Protein 3RK6 (pdb70)

CATH classification: 1.25.40.180

Solvent-accessible surface area: 21422 Å² total; per-residue (Å²): 123,29,38,113,75,0,57,95,18,0,66,41,1,37,79,15,36,26,11,11,93,119,62,7,124,117,3,5,115,52,0,45,64,63,3,101,73,57,102,16,0,80,70,0,6,64,30,0,0,58,10,1,1,42,64,103,96,3,21,36,12,0,0,56,0,0,23,38,0,14,89,84,20,104,38,88,21,194,66,8,36,6,42,86,16,0,25,106,47,0,48,84,51,25,134,81,29,87,120,32,1,105,60,78,103,104,79,14,130,108,10,22,18,4,0,31,0,0,0,7,0,1,38,50,1,83,35,161,12,161,116,43,121,120,62,98,3,108,74,0,38,81,0,0,18,58,0,0,24,4,0,10,77,26,45,110,45,30,0,0,57,2,0,3,57,0,2,110,23,0,0,57,40,0,50,98,26,8,169,130,146,64,106,109,23,18,115,87,0,27,92,85,0,57,65,9,26,136,117,13,156,18,48,197,88,2,42,73,64,0,73,106,8,40,119,127,76,122,32,38,112,79,0,55,96,20,0,65,40,1,41,75,19,39,29,10,11,99,124,62,7,129,106,1,5,122,51,0,49,64,68,4,98,73,51,117,20,0,62,71,0,0,62,30,0,0,64,11,1,2,53,67,99,77,1,26,37,13,0,0,53,0,0,22,39,0,30,75,82,20,110,40,88,19,187,74,12,39,6,53,84,3,0,26,108,44,0,53,79,37,24,133,78,27,89,132,14,1,120,19,88,115,103,53,24,135,101,7,21,33,0,0,34,0,0,0,7,0,3,44,35,1,75,39,120,35,160,119,48,121,85,85,108,2,102,77,0,21,65,0,0,18,64,0,0,22,2,0,10,71,21,46,102,49,40,0,0,57,3,0,4,68,0,1,108,24,0,0,60,38,0,48,98,25,3,171,134,142,55,82,107,16,17,120,87,0,33,90,82,0,58,65,9,26,135,118,13,157,18,48,196,89,2,42,77,62,0,69,98,6,39,118,120,60

InterPro domains:
  IPR003890 MIF4G-like, type 3 [PF02854] (160-376)
  IPR003890 MIF4G-like, type 3 [SM00543] (159-376)
  IPR009818 PAM2 motif [PF07145] (124-139)
  IPR016024 Armadillo-type fold [SSF48371] (153-378)
  IPR051367 mRNA Translation Regulation/Replication-dependent Histone mRNA Translation [PTHR23254] (32-440)

Sequence (434 aa):
TLSEYVQDDFLNHLTEQPGSFETEIEQFAETLNGCVTTDDDALQQELVELIYQQATSIPNFSYMGARLCNYLSHHLTISPQSGNFRRQLLLQRCRTEEYEVKDQAAKGDEVTRKRFHAFVLFLGELYLNLEIKGTNGQVTRADILQVGLRELLNALFSNNPMMDDNLICAVKLLKLTGSVLEDAWKEKGKMDMEEEIIQRIENVVLDANCSRDVKQMLLKLVELRTLSEYVQDFLNHLTEQPGSFETEIEQFAEETLNGCVTTDDALQELVELIYQQATSIPNNFSYMGARLCNYLSHHLTISPQSGNFRQLLLQQRCRRTEEYEEVKDQQAAKKGDEVTRKRFHAFVLFLGELYLNLEIKGTNGQVTRADILQVGLRELLNALFSNNPMDDNLICAVKLLKLTGSVLEDAWKEKGKMDMEEEIIQRIENVVLDANCSRDVKQMLLKLVELR

GO terms:
  GO:0005515 protein binding (F, IPI)
  GO:0044794 host-mediated activation of viral process (P, IDA)
  GO:0003723 RNA binding (F, TAS)
  GO:0005737 cytoplasm (C, TAS)
  GO:0006413 translational initiation (P, TAS)
  GO:0005829 cytosol (C, TAS)
  GO:0005829 cytosol (C, IDA)
  GO:0005886 plasma membrane (C, IDA)
  GO:2000767 positive regulation of cytoplasmic translation (P, IDA)
  GO:1900152 negative regulation of nuclear-transcribed mRNA catabolic process, deadenylation-dependent decay (P, IDA)
  GO:0070934 CRD-mediated mRNA stabilization (P, IDA)
  GO:0008494 translation activator activity (F, IDA)
  GO:0048255 mRNA stabilization (P, TAS)

B-factor: mean 27.5, std 9.91, range [11.45, 91.64]

Organism: Homo sapiens (NCBI:txid9606)

Structure (mmCIF, N/CA/C/O backbone):
data_3RK6
#
_entry.id   3RK6
#
_cell.length_a   58.610
_cell.length_b   76.050
_cell.length_c   62.420
_cell.angle_alpha   90.000
_cell.angle_beta   96.470
_cell.angle_gamma   90.000
#
_symmetry.space_group_name_H-M   'P 1 21 1'
#
loop_
_entity.id
_entity.type
_entity.pdbx_description
1 polymer 'Polyadenylate-binding protein-interacting protein 1'
2 water water
#
loop_
_atom_site.group_PDB
_atom_site.id
_atom_site.type_symbol
_atom_site.label_atom_id
_atom_site.label_alt_id
_atom_site.label_comp_id
_atom_site.label_asym_id
_atom_site.label_entity_id
_atom_site.label_seq_id
_atom_site.pdbx_PDB_ins_code
_atom_site.Cartn_x
_atom_site.Cartn_y
_atom_site.Cartn_z
_atom_site.occupancy
_atom_site.B_iso_or_equiv
_atom_site.auth_seq_id
_atom_site.auth_comp_id
_atom_site.auth_asym_id
_atom_site.auth_atom_id
_atom_site.pdbx_PDB_model_num
ATOM 1 N N . THR A 1 18 ? 21.310 4.872 11.532 1.00 37.06 78 THR A N 1
ATOM 2 C CA . THR A 1 18 ? 20.249 4.850 12.587 1.00 36.89 78 THR A CA 1
ATOM 3 C C . THR A 1 18 ? 20.744 5.662 13.801 1.00 35.65 78 THR A C 1
ATOM 4 O O . THR A 1 18 ? 21.939 5.870 13.962 1.00 34.65 78 THR A O 1
ATOM 8 N N . LEU A 1 19 ? 19.816 6.126 14.634 1.00 34.64 79 LEU A N 1
ATOM 9 C CA . LEU A 1 19 ? 20.152 6.727 15.941 1.00 33.33 79 LEU A CA 1
ATOM 10 C C . LEU A 1 19 ? 21.008 5.779 16.797 1.00 32.79 79 LEU A C 1
ATOM 11 O O . LEU A 1 19 ? 22.047 6.167 17.379 1.00 30.70 79 LEU A O 1
ATOM 16 N N . SER A 1 20 ? 20.585 4.522 16.876 1.00 31.92 80 SER A N 1
ATOM 17 C CA . SER A 1 20 ? 21.284 3.604 17.742 1.00 32.89 80 SER A CA 1
ATOM 18 C C . SER A 1 20 ? 22.718 3.287 17.292 1.00 32.72 80 SER A C 1
ATOM 19 O O . SER A 1 20 ? 23.582 3.060 18.144 1.00 31.80 80 SER A O 1
ATOM 22 N N . GLU A 1 21 ? 22.975 3.270 15.977 1.00 31.99 81 GLU A N 1
ATOM 23 C CA . GLU A 1 21 ? 24.349 3.061 15.505 1.00 31.12 81 GLU A CA 1
ATOM 24 C C . GLU A 1 21 ? 25.231 4.263 15.833 1.00 29.68 81 GLU A C 1
ATOM 25 O O . GLU A 1 21 ? 26.364 4.097 16.268 1.00 28.78 81 GLU A O 1
ATOM 31 N N . TYR A 1 22 ? 24.700 5.456 15.592 1.00 28.18 82 TYR A N 1
ATOM 32 C CA . TYR A 1 22 ? 25.376 6.708 15.915 1.00 27.23 82 TYR A CA 1
ATOM 33 C C . TYR A 1 22 ? 25.715 6.832 17.420 1.00 25.16 82 TYR A C 1
ATOM 34 O O . TYR A 1 22 ? 26.825 7.183 17.784 1.00 23.93 82 TYR A O 1
ATOM 43 N N . VAL A 1 23 ? 24.732 6.555 18.261 1.00 24.58 83 VAL A N 1
ATOM 44 C CA . VAL A 1 23 ? 24.859 6.715 19.700 1.00 23.95 83 VAL A CA 1
ATOM 45 C C . VAL A 1 23 ? 25.834 5.678 20.254 1.00 24.68 83 VAL A C 1
ATOM 46 O O . VAL A 1 23 ? 26.778 6.027 20.989 1.00 24.65 83 VAL A O 1
ATOM 50 N N . GLN A 1 24 ? 25.628 4.416 19.868 1.00 23.96 84 GLN A N 1
ATOM 51 C CA . GLN A 1 24 ? 26.493 3.327 20.300 1.00 24.52 84 GLN A CA 1
ATOM 52 C C . GLN A 1 24 ? 27.959 3.526 19.879 1.00 24.59 84 GLN A C 1
ATOM 53 O O . GLN A 1 24 ? 28.866 3.252 20.679 1.00 24.53 84 GLN A O 1
ATOM 59 N N . ASP A 1 25 ? 28.189 4.021 18.663 1.00 25.04 85 ASP A N 1
ATOM 60 C CA A ASP A 1 25 ? 29.550 4.375 18.214 0.50 25.51 85 ASP A CA 1
ATOM 61 C CA B ASP A 1 25 ? 29.570 4.363 18.242 0.50 25.66 85 ASP A CA 1
ATOM 62 C C . ASP A 1 25 ? 30.143 5.434 19.175 1.00 24.92 85 ASP A C 1
ATOM 63 O O . ASP A 1 25 ? 31.288 5.337 19.613 1.00 24.42 85 ASP A O 1
ATOM 72 N N . PHE A 1 26 ? 29.352 6.454 19.482 1.00 23.47 86 PHE A N 1
ATOM 73 C CA . PHE A 1 26 ? 29.874 7.527 20.334 1.00 22.39 86 PHE A CA 1
ATOM 74 C C . PHE A 1 26 ? 30.199 7.018 21.753 1.00 20.88 86 PHE A C 1
ATOM 75 O O . PHE A 1 26 ? 31.206 7.408 22.322 1.00 19.24 86 PHE A O 1
ATOM 83 N N . LEU A 1 27 ? 29.319 6.191 22.312 1.00 20.93 87 LEU A N 1
ATOM 84 C CA . LEU A 1 27 ? 29.560 5.565 23.621 1.00 21.30 87 LEU A CA 1
ATOM 85 C C . LEU A 1 27 ? 30.809 4.676 23.642 1.00 21.59 87 LEU A C 1
ATOM 86 O O . LEU A 1 27 ? 31.619 4.744 24.584 1.00 21.02 87 LEU A O 1
ATOM 91 N N . ASN A 1 28 ? 30.972 3.830 22.620 1.00 22.46 88 ASN A N 1
ATOM 92 C CA . ASN A 1 28 ? 32.231 3.055 22.471 1.00 23.96 88 ASN A CA 1
ATOM 93 C C . ASN A 1 28 ? 33.426 3.971 22.428 1.00 23.49 88 ASN A C 1
ATOM 94 O O . ASN A 1 28 ? 34.443 3.722 23.088 1.00 23.31 88 ASN A O 1
ATOM 99 N N . HIS A 1 29 ? 33.289 5.062 21.681 1.00 23.59 89 HIS A N 1
ATOM 100 C CA . HIS A 1 29 ? 34.374 6.043 21.549 1.00 24.71 89 HIS A CA 1
ATOM 101 C C . HIS A 1 29 ? 34.788 6.667 22.925 1.00 24.47 89 HIS A C 1
ATOM 102 O O . HIS A 1 29 ? 35.992 6.815 23.235 1.00 24.36 89 HIS A O 1
ATOM 109 N N . LEU A 1 30 ? 33.792 7.003 23.745 1.00 23.68 90 LEU A N 1
ATOM 110 C CA . LEU A 1 30 ? 34.022 7.597 25.058 1.00 23.37 90 LEU A CA 1
ATOM 111 C C . LEU A 1 30 ? 34.624 6.577 25.999 1.00 22.80 90 LEU A C 1
ATOM 112 O O . LEU A 1 30 ? 35.454 6.908 26.844 1.00 22.86 90 LEU A O 1
ATOM 117 N N . THR A 1 31 ? 34.179 5.340 25.867 1.00 22.57 91 THR A N 1
ATOM 118 C CA . THR A 1 31 ? 34.737 4.255 26.634 1.00 24.78 91 THR A CA 1
ATOM 119 C C . THR A 1 31 ? 36.251 4.105 26.337 1.00 25.41 91 THR A C 1
ATOM 120 O O . THR A 1 31 ? 37.095 4.026 27.248 1.00 25.17 91 THR A O 1
ATOM 124 N N . GLU A 1 32 ? 36.595 4.116 25.049 1.00 25.50 92 GLU A N 1
ATOM 125 C CA . GLU A 1 32 ? 37.992 3.891 24.631 1.00 24.96 92 GLU A CA 1
ATOM 126 C C . GLU A 1 32 ? 38.872 5.123 24.832 1.00 24.68 92 GLU A C 1
ATOM 127 O O . GLU A 1 32 ? 40.065 5.001 25.142 1.00 25.55 92 GLU A O 1
ATOM 133 N N . GLN A 1 33 ? 38.285 6.310 24.632 1.00 24.61 93 GLN A N 1
ATOM 134 C CA . GLN A 1 33 ? 38.973 7.574 24.718 1.00 24.61 93 GLN A CA 1
ATOM 135 C C . GLN A 1 33 ? 38.302 8.557 25.695 1.00 25.13 93 GLN A C 1
ATOM 136 O O . GLN A 1 33 ? 37.659 9.501 25.245 1.00 25.79 93 GLN A O 1
ATOM 142 N N . PRO A 1 34 ? 38.444 8.342 27.016 1.00 25.54 94 PRO A N 1
ATOM 143 C CA . PRO A 1 34 ? 37.704 9.151 27.997 1.00 26.27 94 PRO A CA 1
ATOM 144 C C . PRO A 1 34 ? 38.052 10.620 27.878 1.00 27.12 94 PRO A C 1
ATOM 145 O O . PRO A 1 34 ? 37.214 11.511 28.174 1.00 27.74 94 PRO A O 1
ATOM 149 N N . GLY A 1 35 ? 39.265 10.870 27.390 1.00 26.70 95 GLY A N 1
ATOM 150 C CA . GLY A 1 35 ? 39.734 12.197 27.107 1.00 26.14 95 GLY A CA 1
ATOM 151 C C . GLY A 1 35 ? 39.002 12.952 26.044 1.00 26.86 95 GLY A C 1
ATOM 152 O O . GLY A 1 35 ? 39.133 14.159 25.971 1.00 28.42 95 GLY A O 1
ATOM 153 N N . SER A 1 36 ? 38.198 12.285 25.228 1.00 26.40 96 SER A N 1
ATOM 154 C CA . SER A 1 36 ? 37.618 13.001 24.104 1.00 26.95 96 SER A CA 1
ATOM 155 C C . SER A 1 36 ? 36.246 13.633 24.436 1.00 26.14 96 SER A C 1
ATOM 156 O O . SER A 1 36 ? 35.668 14.282 23.581 1.00 25.37 96 SER A O 1
ATOM 159 N N . PHE A 1 37 ? 35.755 13.456 25.666 1.00 24.40 97 PHE A N 1
ATOM 160 C CA . PHE A 1 37 ? 34.473 14.001 26.049 1.00 24.57 97 PHE A CA 1
ATOM 161 C C . PHE A 1 37 ? 34.445 15.511 25.779 1.00 25.42 97 PHE A C 1
ATOM 162 O O . PHE A 1 37 ? 33.575 16.004 25.069 1.00 24.07 97 PHE A O 1
ATOM 170 N N . GLU A 1 38 ? 35.428 16.241 26.307 1.00 26.26 98 GLU A N 1
ATOM 171 C CA . GLU A 1 38 ? 35.393 17.678 26.221 1.00 27.72 98 GLU A CA 1
ATOM 172 C C . GLU A 1 38 ? 35.411 18.149 24.769 1.00 26.77 98 GLU A C 1
ATOM 173 O O . GLU A 1 38 ? 34.740 19.081 24.442 1.00 27.91 98 GLU A O 1
ATOM 179 N N . THR A 1 39 ? 36.126 17.481 23.887 1.00 27.26 99 THR A N 1
ATOM 180 C CA . THR A 1 39 ? 36.256 18.018 22.541 1.00 27.34 99 THR A CA 1
ATOM 181 C C . THR A 1 39 ? 35.231 17.488 21.549 1.00 26.23 99 THR A C 1
ATOM 182 O O . THR A 1 39 ? 35.091 18.047 20.492 1.00 26.18 99 THR A O 1
ATOM 186 N N . GLU A 1 40 ? 34.529 16.415 21.906 1.00 24.52 100 GLU A N 1
ATOM 187 C CA . GLU A 1 40 ? 33.503 15.873 21.014 1.00 23.84 100 GLU A CA 1
ATOM 188 C C . GLU A 1 40 ? 32.035 15.994 21.486 1.00 21.14 100 GLU A C 1
ATOM 189 O O . GLU A 1 40 ? 31.107 15.686 20.696 1.00 19.51 100 GLU A O 1
ATOM 195 N N . ILE A 1 41 ? 31.816 16.397 22.743 1.00 18.71 101 ILE A N 1
ATOM 196 C CA . ILE A 1 41 ? 30.473 16.397 23.322 1.00 18.91 101 ILE A CA 1
ATOM 197 C C . ILE A 1 41 ? 29.561 17.380 22.586 1.00 20.04 101 ILE A C 1
ATOM 198 O O . ILE A 1 41 ? 28.399 17.042 22.302 1.00 18.86 101 ILE A O 1
ATOM 203 N N . GLU A 1 42 ? 30.093 18.561 22.242 1.00 18.77 102 GLU A N 1
ATOM 204 C CA . GLU A 1 42 ? 29.214 19.556 21.599 1.00 21.57 102 GLU A CA 1
ATOM 205 C C . GLU A 1 42 ? 28.679 19.066 20.262 1.00 21.48 102 GLU A C 1
ATOM 206 O O . GLU A 1 42 ? 27.478 19.213 19.989 1.00 22.63 102 GLU A O 1
ATOM 212 N N . GLN A 1 43 ? 29.550 18.462 19.447 1.00 22.37 103 GLN A N 1
ATOM 213 C CA . GLN A 1 43 ? 29.115 17.936 18.146 1.00 24.01 103 GLN A CA 1
ATOM 214 C C . GLN A 1 43 ? 28.063 16.845 18.344 1.00 23.78 103 GLN A C 1
ATOM 215 O O . GLN A 1 43 ? 27.041 16.824 17.627 1.00 24.38 103 GLN A O 1
ATOM 221 N N . PHE A 1 44 ? 28.284 15.969 19.328 1.00 22.49 104 PHE A N 1
ATOM 222 C CA . PHE A 1 44 ? 27.295 14.903 19.659 1.00 21.01 104 PHE A CA 1
ATOM 223 C C . PHE A 1 44 ? 25.911 15.504 19.993 1.00 20.94 104 PHE A C 1
ATOM 224 O O . PHE A 1 44 ? 24.880 15.062 19.425 1.00 21.40 104 PHE A O 1
ATOM 232 N N . ALA A 1 45 ? 25.872 16.492 20.890 1.00 19.97 105 ALA A N 1
ATOM 233 C CA . ALA A 1 45 ? 24.591 17.140 21.297 1.00 20.91 105 ALA A CA 1
ATOM 234 C C . ALA A 1 45 ? 23.924 17.796 20.083 1.00 21.63 105 ALA A C 1
ATOM 235 O O . ALA A 1 45 ? 22.685 17.645 19.861 1.00 22.01 105 ALA A O 1
ATOM 237 N N . GLU A 1 46 ? 24.759 18.464 19.277 1.00 21.48 106 GLU A N 1
ATOM 238 C CA . GLU A 1 46 ? 24.323 19.190 18.088 1.00 22.39 106 GLU A CA 1
ATOM 239 C C . GLU A 1 46 ? 23.687 18.236 17.116 1.00 21.56 106 GLU A C 1
ATOM 240 O O . GLU A 1 46 ? 22.572 18.489 16.673 1.00 20.06 106 GLU A O 1
ATOM 246 N N . THR A 1 47 ? 24.350 17.104 16.836 1.00 21.77 107 THR A N 1
ATOM 247 C CA . THR A 1 47 ? 23.796 16.101 15.904 1.00 22.47 107 THR A CA 1
ATOM 248 C C . THR A 1 47 ? 22.500 15.506 16.453 1.00 23.22 107 THR A C 1
ATOM 249 O O . THR A 1 47 ? 21.518 15.384 15.712 1.00 23.08 107 THR A O 1
ATOM 253 N N . LEU A 1 48 ? 22.485 15.133 17.740 1.00 21.23 108 LEU A N 1
ATOM 254 C CA . LEU A 1 48 ? 21.241 14.651 18.343 1.00 21.74 108 LEU A CA 1
ATOM 255 C C . LEU A 1 48 ? 20.084 15.682 18.251 1.00 21.14 108 LEU A C 1
ATOM 256 O O . LEU A 1 48 ? 18.929 15.297 17.984 1.00 21.30 108 LEU A O 1
ATOM 261 N N . ASN A 1 49 ? 20.390 16.975 18.439 1.00 20.97 109 ASN A N 1
ATOM 262 C CA . ASN A 1 49 ? 19.365 17.999 18.312 1.00 21.61 109 ASN A CA 1
ATOM 263 C C . ASN A 1 49 ? 18.681 17.987 16.935 1.00 24.29 109 ASN A C 1
ATOM 264 O O . ASN A 1 49 ? 17.493 18.309 16.829 1.00 23.66 109 ASN A O 1
ATOM 269 N N .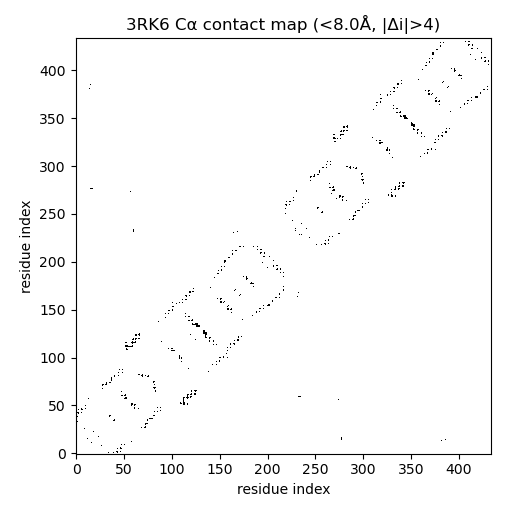 GLY A 1 50 ? 19.440 17.644 15.886 1.00 27.01 110 GLY A N 1
ATOM 270 C CA . GLY A 1 50 ? 18.903 17.633 14.510 1.00 30.49 110 GLY A CA 1
ATOM 271 C C . GLY A 1 50 ? 18.105 16.372 14.223 1.00 33.00 110 GLY A C 1
ATOM 272 O O . GLY A 1 50 ? 17.198 16.378 13.387 1.00 33.91 110 GLY A O 1
ATOM 273 N N . CYS A 1 51 ? 18.398 15.290 14.944 1.00 34.32 111 CYS A N 1
ATOM 274 C CA . CYS A 1 51 ? 17.758 14.038 14.603 1.00 36.18 111 CYS A CA 1
ATOM 275 C C . CYS A 1 51 ? 16.798 13.467 15.626 1.00 35.70 111 CYS A C 1
ATOM 276 O O . CYS A 1 51 ? 15.934 12.700 15.258 1.00 37.08 111 CYS A O 1
ATOM 279 N N . VAL A 1 52 ? 16.914 13.854 16.893 1.00 35.11 112 VAL A N 1
ATOM 280 C CA . VAL A 1 52 ? 16.005 13.344 17.934 1.00 33.68 112 VAL A CA 1
ATOM 281 C C . VAL A 1 52 ? 14.820 14.300 18.014 1.00 34.02 112 VAL A C 1
ATOM 282 O O . VAL A 1 52 ? 14.870 15.323 18.680 1.00 32.63 112 VAL A O 1
ATOM 286 N N . THR A 1 53 ? 13.765 13.953 17.285 1.00 35.48 113 THR A N 1
ATOM 287 C CA . THR A 1 53 ? 12.604 14.831 17.140 1.00 37.04 113 THR A CA 1
ATOM 288 C C . THR A 1 53 ? 11.299 14.250 17.695 1.00 37.90 113 THR A C 1
ATOM 289 O O . THR A 1 53 ? 10.313 15.000 17.843 1.00 38.28 113 THR A O 1
ATOM 293 N N . THR A 1 54 ? 11.307 12.950 18.026 1.00 37.81 114 THR A N 1
ATOM 294 C CA . THR A 1 54 ? 10.121 12.261 18.565 1.00 38.27 114 THR A CA 1
ATOM 295 C C . THR A 1 54 ? 10.277 11.809 20.032 1.00 38.04 114 THR A C 1
ATOM 296 O O . THR A 1 54 ? 11.405 11.593 20.518 1.00 36.75 114 THR A O 1
ATOM 300 N N . ASP A 1 55 ? 9.140 11.702 20.732 1.00 37.46 115 ASP A N 1
ATOM 301 C CA . ASP A 1 55 ? 9.092 11.087 22.075 1.00 37.38 115 ASP A CA 1
ATOM 302 C C . ASP A 1 55 ? 9.818 9.740 22.043 1.00 35.75 115 ASP A C 1
ATOM 303 O O . ASP A 1 55 ? 10.613 9.428 22.930 1.00 36.72 115 ASP A O 1
ATOM 308 N N . ASP A 1 56 ? 9.595 8.979 20.980 1.00 34.77 116 ASP A N 1
ATOM 309 C CA A ASP A 1 56 ? 10.181 7.656 20.737 0.50 33.85 116 ASP A CA 1
ATOM 310 C CA B ASP A 1 56 ? 10.199 7.664 20.901 0.50 33.58 116 ASP A CA 1
ATOM 311 C C . ASP A 1 56 ? 11.708 7.675 20.582 1.00 33.36 116 ASP A C 1
ATOM 312 O O . ASP A 1 56 ? 12.448 6.795 21.081 1.00 32.51 116 ASP A O 1
ATOM 321 N N . ALA A 1 57 ? 12.181 8.643 19.797 1.00 31.32 117 ALA A N 1
ATOM 322 C CA . ALA A 1 57 ? 13.617 8.761 19.570 1.00 29.70 117 ALA A CA 1
ATOM 323 C C . ALA A 1 57 ? 14.265 9.183 20.896 1.00 27.37 117 ALA A C 1
ATOM 324 O O . ALA A 1 57 ? 15.304 8.677 21.213 1.00 26.11 117 ALA A O 1
ATOM 326 N N . LEU A 1 58 ? 13.637 10.101 21.640 1.00 26.76 118 LEU A N 1
ATOM 327 C CA . LEU A 1 58 ? 14.178 10.510 22.960 1.00 26.44 118 LEU A CA 1
ATOM 328 C C . LEU A 1 58 ? 14.279 9.292 23.908 1.00 26.16 118 LEU A C 1
ATOM 329 O O . LEU A 1 58 ? 15.312 9.090 24.620 1.00 24.92 118 LEU A O 1
ATOM 334 N N . GLN A 1 59 ? 13.241 8.447 23.887 1.00 25.38 119 GLN A N 1
ATOM 335 C CA A GLN A 1 59 ? 13.196 7.286 24.773 0.50 25.10 119 GLN A CA 1
ATOM 336 C CA B GLN A 1 59 ? 13.204 7.269 24.778 0.50 24.94 119 GLN A CA 1
ATOM 337 C C . GLN A 1 59 ? 14.302 6.282 24.423 1.00 25.07 119 GLN A C 1
ATOM 338 O O . GLN A 1 59 ? 14.962 5.710 25.314 1.00 24.53 119 GLN A O 1
ATOM 349 N N . GLU A 1 60 ? 14.557 6.109 23.125 1.00 24.40 120 GLU A N 1
ATOM 350 C CA . GLU A 1 60 ? 15.590 5.213 22.680 1.00 24.54 120 GLU A CA 1
ATOM 351 C C . GLU A 1 60 ? 17.005 5.721 23.021 1.00 24.33 120 GLU A C 1
ATOM 352 O O . GLU A 1 60 ? 17.882 4.927 23.396 1.00 24.50 120 GLU A O 1
ATOM 358 N N . LEU A 1 61 ? 17.238 7.027 22.841 1.00 22.62 121 LEU A N 1
ATOM 359 C CA . LEU A 1 61 ? 18.510 7.643 23.309 1.00 22.07 121 LEU A CA 1
ATOM 360 C C . LEU A 1 61 ? 18.778 7.352 24.798 1.00 22.51 121 LEU A C 1
ATOM 361 O O . LEU A 1 61 ? 19.868 6.909 25.165 1.00 22.44 121 LEU A O 1
ATOM 366 N N . VAL A 1 62 ? 17.784 7.636 25.633 1.00 23.29 122 VAL A N 1
ATOM 367 C CA . VAL A 1 62 ? 17.843 7.353 27.076 1.00 24.49 122 VAL A CA 1
ATOM 368 C C . VAL A 1 62 ? 18.201 5.877 27.347 1.00 24.35 122 VAL A C 1
ATOM 369 O O . VAL A 1 62 ? 19.180 5.573 28.065 1.00 23.91 122 VAL A O 1
ATOM 373 N N . GLU A 1 63 ? 17.448 4.959 26.738 1.00 23.93 123 GLU A N 1
ATOM 374 C CA . GLU A 1 63 ? 17.746 3.508 26.847 1.00 23.48 123 GLU A CA 1
ATOM 375 C C . GLU A 1 63 ? 19.158 3.100 26.467 1.00 23.33 123 GLU A C 1
ATOM 376 O O . GLU A 1 63 ? 19.798 2.334 27.186 1.00 24.15 123 GLU A O 1
ATOM 382 N N . LEU A 1 64 ? 19.679 3.606 25.350 1.00 22.61 124 LEU A N 1
ATOM 383 C CA . LEU A 1 64 ? 21.041 3.277 24.941 1.00 22.56 124 LEU A CA 1
ATOM 384 C C . LEU A 1 64 ? 22.057 3.766 25.927 1.00 21.42 124 LEU A C 1
ATOM 385 O O . LEU A 1 64 ? 22.978 3.068 26.240 1.00 20.46 124 LEU A O 1
ATOM 390 N N . ILE A 1 65 ? 21.893 4.975 26.421 1.00 20.86 125 ILE A N 1
ATOM 391 C CA . ILE A 1 65 ? 22.897 5.475 27.355 1.00 19.57 125 ILE A CA 1
ATOM 392 C C . ILE A 1 65 ? 22.765 4.742 28.676 1.00 20.66 125 ILE A C 1
ATOM 393 O O . ILE A 1 65 ? 23.762 4.345 29.255 1.00 21.33 125 ILE A O 1
ATOM 398 N N . TYR A 1 66 ? 21.529 4.535 29.112 1.00 21.27 126 TYR A N 1
ATOM 399 C CA . TYR A 1 66 ? 21.242 3.758 30.333 1.00 22.07 126 TYR A CA 1
ATOM 400 C C . TYR A 1 66 ? 21.854 2.362 30.311 1.00 21.83 126 TYR A C 1
ATOM 401 O O . TYR A 1 66 ? 22.477 1.926 31.299 1.00 20.66 126 TYR A O 1
ATOM 410 N N . GLN A 1 67 ? 21.684 1.642 29.191 1.00 23.17 127 GLN A N 1
ATOM 411 C CA . GLN A 1 67 ? 22.359 0.348 28.999 1.00 23.97 127 GLN A CA 1
ATOM 412 C C . GLN A 1 67 ? 23.893 0.405 29.057 1.00 24.56 127 GLN A C 1
ATOM 413 O O . GLN A 1 67 ? 24.533 -0.453 29.685 1.00 24.63 127 GLN A O 1
ATOM 419 N N . GLN A 1 68 ? 24.493 1.402 28.428 1.00 23.80 128 GLN A N 1
ATOM 420 C CA . GLN A 1 68 ? 25.956 1.467 28.451 1.00 25.31 128 GLN A CA 1
ATOM 421 C C . GLN A 1 68 ? 26.430 1.669 29.891 1.00 25.28 128 GLN A C 1
ATOM 422 O O . GLN A 1 68 ? 27.376 1.013 30.344 1.00 23.69 128 GLN A O 1
ATOM 428 N N . ALA A 1 69 ? 25.749 2.572 30.585 1.00 25.17 129 ALA A N 1
ATOM 429 C CA . ALA A 1 69 ? 26.144 2.935 31.926 1.00 28.39 129 ALA A CA 1
ATOM 430 C C . ALA A 1 69 ? 26.015 1.779 32.921 1.00 30.29 129 ALA A C 1
ATOM 431 O O . ALA A 1 69 ? 26.730 1.736 33.921 1.00 30.93 129 ALA A O 1
ATOM 433 N N . THR A 1 70 ? 25.148 0.812 32.634 1.00 32.51 130 THR A N 1
ATOM 434 C CA . THR A 1 70 ? 24.840 -0.233 33.610 1.00 35.42 130 THR A CA 1
ATOM 435 C C . THR A 1 70 ? 25.412 -1.547 33.167 1.00 37.81 130 THR A C 1
ATOM 436 O O . THR A 1 70 ? 25.378 -2.526 33.897 1.00 39.21 130 THR A O 1
ATOM 440 N N . SER A 1 71 ? 25.908 -1.579 31.941 1.00 40.21 131 SER A N 1
ATOM 441 C CA . SER A 1 71 ? 26.627 -2.727 31.449 1.00 42.79 131 SER A CA 1
ATOM 442 C C . SER A 1 71 ? 28.080 -2.291 31.573 1.00 43.49 131 SER A C 1
ATOM 443 O O . SER A 1 71 ? 28.494 -1.864 32.642 1.00 45.10 131 SER A O 1
ATOM 446 N N . ILE A 1 72 ? 28.835 -2.383 30.490 1.00 44.03 132 ILE A N 1
ATOM 447 C CA . ILE A 1 72 ? 30.161 -1.765 30.354 1.00 43.84 132 ILE A CA 1
ATOM 448 C C . ILE A 1 72 ? 30.819 -1.280 31.643 1.00 43.83 132 ILE A C 1
ATOM 449 O O . ILE A 1 72 ? 30.433 -0.253 32.208 1.00 44.41 132 ILE A O 1
ATOM 454 N N . PRO A 1 73 ? 31.845 -2.021 32.110 1.00 43.59 133 PRO A N 1
ATOM 455 C CA . PRO A 1 73 ? 32.571 -1.669 33.326 1.00 41.58 133 PRO A CA 1
ATOM 456 C C . PRO A 1 73 ? 33.158 -0.280 33.193 1.00 39.06 133 PRO A C 1
ATOM 457 O O . PRO A 1 73 ? 33.524 0.129 32.091 1.00 38.69 133 PRO A O 1
ATOM 461 N N . ASN A 1 74 ? 33.285 0.404 34.322 1.00 36.67 134 ASN A N 1
ATOM 462 C CA . ASN A 1 74 ? 33.972 1.698 34.402 1.00 34.62 134 ASN A CA 1
ATOM 463 C C . ASN A 1 74 ? 33.302 2.772 33.529 1.00 31.21 134 ASN A C 1
ATOM 464 O O . ASN A 1 74 ? 33.972 3.688 33.051 1.00 30.01 134 ASN A O 1
ATOM 469 N N . PHE A 1 75 ? 31.980 2.663 33.357 1.00 28.55 135 PHE A N 1
ATOM 470 C CA . PHE A 1 75 ? 31.212 3.690 32.651 1.00 26.23 135 PHE A CA 1
ATOM 471 C C . PHE A 1 75 ? 30.287 4.503 33.558 1.00 25.16 135 PHE A C 1
ATOM 472 O O . PHE A 1 75 ? 29.502 5.312 33.063 1.00 25.08 135 PHE A O 1
ATOM 480 N N . SER A 1 76 ? 30.360 4.274 34.863 1.00 24.07 136 SER A N 1
ATOM 481 C CA . SER A 1 76 ? 29.579 5.010 35.879 1.00 24.07 136 SER A CA 1
ATOM 482 C C . SER A 1 76 ? 29.690 6.521 35.762 1.00 21.92 136 SER A C 1
ATOM 483 O O . SER A 1 76 ? 28.695 7.234 35.600 1.00 18.80 136 SER A O 1
ATOM 486 N N . TYR A 1 77 ? 30.930 6.978 35.903 1.00 19.76 137 TYR A N 1
ATOM 487 C CA . TYR A 1 77 ? 31.231 8.382 35.898 1.00 19.55 137 TYR A CA 1
ATOM 488 C C . TYR A 1 77 ? 30.927 8.986 34.528 1.00 18.30 137 TYR A C 1
ATOM 489 O O . TYR A 1 77 ? 30.257 10.016 34.420 1.00 16.62 137 TYR A O 1
ATOM 498 N N . MET A 1 78 ? 31.420 8.342 33.475 1.00 17.06 138 MET A N 1
ATOM 499 C CA . MET A 1 78 ? 31.210 8.909 32.141 1.00 16.51 138 MET A CA 1
ATOM 500 C C . MET A 1 78 ? 29.711 8.959 31.790 1.00 15.29 138 MET A C 1
ATOM 501 O O . MET A 1 78 ? 29.211 9.942 31.194 1.00 15.40 138 MET A O 1
ATOM 506 N N . GLY A 1 79 ? 29.015 7.860 32.084 1.00 15.97 139 GLY A N 1
ATOM 507 C CA . GLY A 1 79 ? 27.548 7.761 31.907 1.00 16.04 139 GLY A CA 1
ATOM 508 C C . GLY A 1 79 ? 26.822 8.959 32.531 1.00 15.47 139 GLY A C 1
ATOM 509 O O . GLY A 1 79 ? 25.993 9.589 31.915 1.00 15.54 139 GLY A O 1
ATOM 510 N N . ALA A 1 80 ? 27.091 9.195 33.803 1.00 15.55 140 ALA A N 1
ATOM 511 C CA . ALA A 1 80 ? 26.420 10.204 34.569 1.00 15.93 140 ALA A CA 1
ATOM 512 C C . ALA A 1 80 ? 26.797 11.586 34.043 1.00 16.33 140 ALA A C 1
ATOM 513 O O . ALA A 1 80 ? 25.951 12.475 33.956 1.00 15.40 140 ALA A O 1
ATOM 515 N N . ARG A 1 81 ? 28.069 11.762 33.653 1.00 15.80 141 ARG A N 1
ATOM 516 C CA . ARG A 1 81 ? 28.524 13.083 33.168 1.00 16.45 141 ARG A CA 1
ATOM 517 C C . ARG A 1 81 ? 27.803 13.372 31.837 1.00 15.36 141 ARG A C 1
ATOM 518 O O . ARG A 1 81 ? 27.333 14.498 31.583 1.00 14.46 141 ARG A O 1
ATOM 526 N N . LEU A 1 82 ? 27.729 12.339 30.998 1.00 14.96 142 LEU A N 1
ATOM 527 C CA . LEU A 1 82 ? 27.041 12.450 29.703 1.00 14.42 142 LEU A CA 1
ATOM 528 C C . LEU A 1 82 ? 25.534 12.723 29.916 1.00 13.71 142 LEU A C 1
ATOM 529 O O . LEU A 1 82 ? 24.953 13.594 29.246 1.00 14.20 142 LEU A O 1
ATOM 534 N N . CYS A 1 83 ? 24.912 11.994 30.848 1.00 12.73 143 CYS A N 1
ATOM 535 C CA . CYS A 1 83 ? 23.513 12.227 31.178 1.00 13.69 143 CYS A CA 1
ATOM 536 C C . CYS A 1 83 ? 23.239 13.648 31.618 1.00 14.35 143 CYS A C 1
ATOM 537 O O . CYS A 1 83 ? 22.252 14.281 31.185 1.00 15.02 143 CYS A O 1
ATOM 540 N N . ASN A 1 84 ? 24.076 14.161 32.517 1.00 15.24 144 ASN A N 1
ATOM 541 C CA . ASN A 1 84 ? 23.895 15.535 32.937 1.00 16.02 144 ASN A CA 1
ATOM 542 C C . ASN A 1 84 ? 24.036 16.510 31.787 1.00 16.64 144 ASN A C 1
ATOM 543 O O . ASN A 1 84 ? 23.208 17.430 31.639 1.00 16.72 144 ASN A O 1
ATOM 548 N N . TYR A 1 85 ? 25.083 16.335 30.977 1.00 16.51 145 TYR A N 1
ATOM 549 C CA . TYR A 1 85 ? 25.308 17.217 29.799 1.00 15.32 145 TYR A CA 1
ATOM 550 C C . TYR A 1 85 ? 24.083 17.245 28.879 1.00 14.71 145 TYR A C 1
ATOM 551 O O . TYR A 1 85 ? 23.579 18.320 28.525 1.00 15.28 145 TYR A O 1
ATOM 560 N N . LEU A 1 86 ? 23.565 16.077 28.526 1.00 15.04 146 LEU A N 1
ATOM 561 C CA . LEU A 1 86 ? 22.468 16.008 27.560 1.00 15.71 146 LEU A CA 1
ATOM 562 C C . LEU A 1 86 ? 21.190 16.553 28.186 1.00 17.10 146 LEU A C 1
ATOM 563 O O . LEU A 1 86 ? 20.332 17.105 27.492 1.00 17.25 146 LEU A O 1
ATOM 568 N N . SER A 1 87 ? 21.060 16.420 29.510 1.00 17.28 147 SER A N 1
ATOM 569 C CA . SER A 1 87 ? 19.854 16.910 30.161 1.00 19.55 147 SER A CA 1
ATOM 570 C C . SER A 1 87 ? 19.790 18.452 30.010 1.00 20.54 147 SER A C 1
ATOM 571 O O . SER A 1 87 ? 18.726 19.015 29.934 1.00 22.03 147 SER A O 1
ATOM 574 N N . HIS A 1 88 ? 20.943 19.118 29.949 1.00 21.14 148 HIS A N 1
ATOM 575 C CA . HIS A 1 88 ? 21.007 20.562 29.752 1.00 21.74 148 HIS A CA 1
ATOM 576 C C . HIS A 1 88 ? 21.213 21.007 28.312 1.00 20.32 148 HIS A C 1
ATOM 577 O O . HIS A 1 88 ? 20.847 22.121 27.956 1.00 21.17 148 HIS A O 1
ATOM 584 N N . HIS A 1 89 ? 21.728 20.135 27.453 1.00 19.00 149 HIS A N 1
ATOM 585 C CA . HIS A 1 89 ? 22.037 20.605 26.112 1.00 18.57 149 HIS A CA 1
ATOM 586 C C . HIS A 1 89 ? 21.127 20.106 24.979 1.00 18.82 149 HIS A C 1
ATOM 587 O O . HIS A 1 89 ? 21.204 20.631 23.881 1.00 19.57 149 HIS A O 1
ATOM 594 N N . LEU A 1 90 ? 20.334 19.069 25.204 1.00 19.61 150 LEU A N 1
ATOM 595 C CA . LEU A 1 90 ? 19.357 18.640 24.190 1.00 20.45 150 LEU A CA 1
ATOM 596 C C . LEU A 1 90 ? 18.221 19.693 24.207 1.00 21.81 150 LEU A C 1
ATOM 597 O O . LEU A 1 90 ? 17.845 20.180 25.253 1.00 20.58 150 LEU A O 1
ATOM 602 N N . THR A 1 91 ? 17.737 20.076 23.034 1.00 22.67 151 THR A N 1
ATOM 603 C CA . THR A 1 91 ? 16.704 21.094 22.942 1.00 24.02 151 THR A CA 1
ATOM 604 C C . THR A 1 91 ? 15.289 20.473 22.954 1.00 24.68 151 THR A C 1
ATOM 605 O O . THR A 1 91 ? 14.331 21.145 23.327 1.00 24.65 151 THR A O 1
ATOM 609 N N . ILE A 1 92 ? 15.165 19.207 22.573 1.00 25.32 152 ILE A N 1
ATOM 610 C CA . ILE A 1 92 ? 13.840 18.555 22.551 1.00 26.61 152 ILE A CA 1
ATOM 611 C C . ILE A 1 92 ? 13.220 18.535 23.974 1.00 27.55 152 ILE A C 1
ATOM 612 O O . ILE A 1 92 ? 13.917 18.278 24.973 1.00 27.69 152 ILE A O 1
ATOM 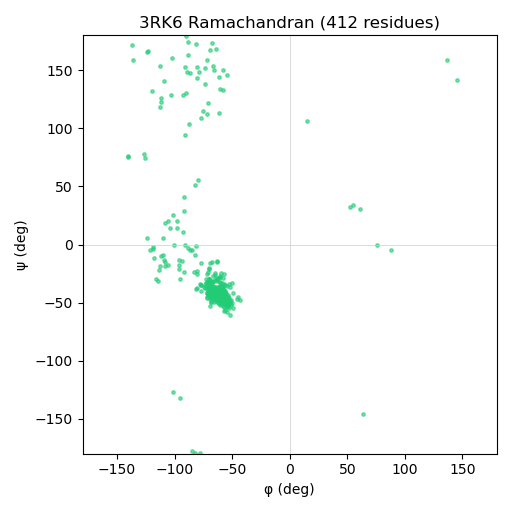617 N N . SER A 1 93 ? 11.939 18.898 24.060 1.00 27.20 153 SER A N 1
ATOM 618 C CA . SER A 1 93 ? 11.222 18.870 25.316 1.00 27.97 153 SER A CA 1
ATOM 619 C C . SER A 1 93 ? 9.810 18.352 25.012 1.00 27.35 153 SER A C 1
ATOM 620 O O . SER A 1 93 ? 8.865 19.137 24.917 1.00 27.67 153 SER A O 1
ATOM 623 N N . PRO A 1 94 ? 9.676 17.031 24.801 1.00 26.72 154 PRO A N 1
ATOM 624 C CA . PRO A 1 94 ? 8.391 16.508 24.379 1.00 26.68 154 PRO A CA 1
ATOM 625 C C . PRO A 1 94 ? 7.407 16.553 25.539 1.00 26.98 154 PRO A C 1
ATOM 626 O O . PRO A 1 94 ? 7.832 16.577 26.699 1.00 24.58 154 PRO A O 1
ATOM 630 N N . GLN A 1 95 ? 6.103 16.530 25.211 1.00 26.52 155 GLN A N 1
ATOM 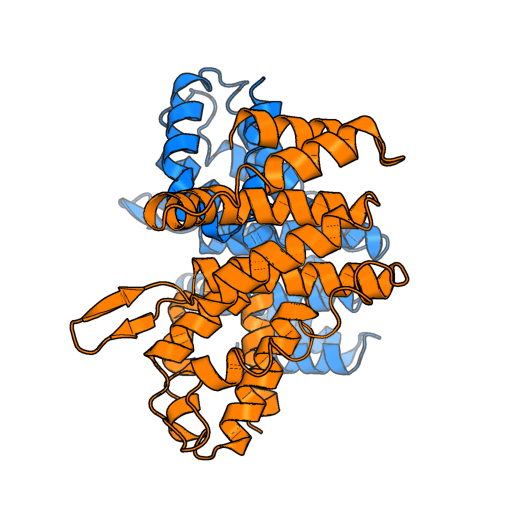631 C CA . GLN A 1 95 ? 5.034 16.529 26.215 1.00 26.83 155 GLN A CA 1
ATOM 632 C C . GLN A 1 95 ? 5.189 15.434 27.256 1.00 26.44 155 GLN A C 1
ATOM 633 O O . GLN A 1 95 ? 4.799 15.606 28.400 1.00 26.46 155 GLN A O 1
ATOM 639 N N . SER A 1 96 ? 5.717 14.292 26.862 1.00 26.61 156 SER A N 1
ATOM 640 C CA . SER A 1 96 ? 5.717 13.146 27.754 1.00 28.03 156 SER A CA 1
ATOM 641 C C . SER A 1 96 ? 6.929 13.066 28.688 1.00 27.11 156 SER A C 1
ATOM 642 O O . SER A 1 96 ? 6.976 12.232 29.569 1.00 27.84 156 SER A O 1
ATOM 645 N N . GLY A 1 97 ? 7.881 13.984 28.566 1.00 25.49 157 GLY A N 1
ATOM 646 C CA . GLY A 1 97 ? 8.989 13.966 29.518 1.00 25.59 157 GLY A CA 1
ATOM 647 C C . GLY A 1 97 ? 10.261 14.402 28.822 1.00 23.64 157 GLY A C 1
ATOM 648 O O . GLY A 1 97 ? 10.461 14.085 27.675 1.00 24.36 157 GLY A O 1
ATOM 649 N N . ASN A 1 98 ? 11.097 15.168 29.497 1.00 23.65 158 ASN A N 1
ATOM 650 C CA . ASN A 1 98 ? 12.407 15.460 28.930 1.00 22.80 158 ASN A CA 1
ATOM 651 C C . ASN A 1 98 ? 13.446 14.353 29.257 1.00 21.15 158 ASN A C 1
ATOM 652 O O . ASN A 1 98 ? 13.142 13.367 29.941 1.00 19.26 158 ASN A O 1
ATOM 657 N N . PHE A 1 99 ? 14.669 14.547 28.825 1.00 20.91 159 PHE A N 1
ATOM 658 C CA . PHE A 1 99 ? 15.738 13.594 29.036 1.00 19.27 159 PHE A CA 1
ATOM 659 C C . PHE A 1 99 ? 15.920 13.191 30.500 1.00 18.64 159 PHE A C 1
ATOM 660 O O . PHE A 1 99 ? 15.942 12.065 30.808 1.00 18.81 159 PHE A O 1
ATOM 668 N N . ARG A 1 100 ? 15.999 14.155 31.382 1.00 19.19 160 ARG A N 1
ATOM 669 C CA A ARG A 1 100 ? 16.161 14.134 32.716 0.50 20.31 160 ARG A CA 1
ATOM 670 C CA B ARG A 1 100 ? 16.201 13.972 32.749 0.50 20.31 160 ARG A CA 1
ATOM 671 C C . ARG A 1 100 ? 15.064 13.058 33.348 1.00 20.59 160 ARG A C 1
ATOM 672 O O . ARG A 1 100 ? 15.213 12.134 34.085 1.00 20.08 160 ARG A O 1
ATOM 687 N N . GLN A 1 101 ? 13.849 13.473 33.021 1.00 20.09 161 GLN A N 1
ATOM 688 C CA . GLN A 1 101 ? 12.619 12.878 33.500 1.00 20.53 161 GLN A CA 1
ATOM 689 C C . GLN A 1 101 ? 12.551 11.442 33.062 1.00 19.61 161 GLN A C 1
ATOM 690 O O . GLN A 1 101 ? 12.389 10.606 33.858 1.00 20.24 161 GLN A O 1
ATOM 696 N N .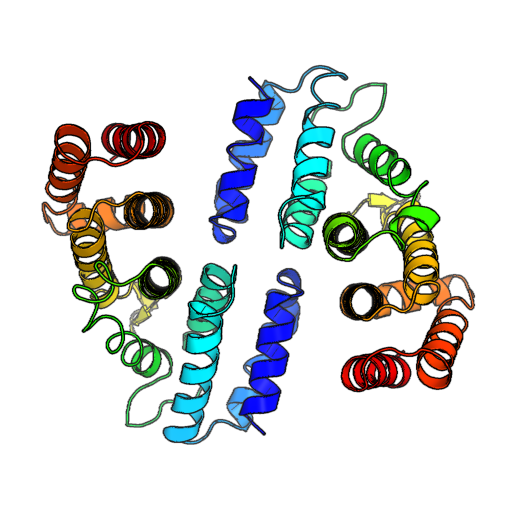 LEU A 1 102 ? 12.738 11.171 31.789 1.00 19.48 162 LEU A N 1
ATOM 697 C CA . LEU A 1 102 ? 12.800 9.808 31.301 1.00 19.10 162 LEU A CA 1
ATOM 698 C C . LEU A 1 102 ? 13.940 8.962 31.908 1.00 19.68 162 LEU A C 1
ATOM 699 O O . LEU A 1 102 ? 13.777 7.825 32.172 1.00 19.81 162 LEU A O 1
ATOM 704 N N . LEU A 1 103 ? 15.081 9.566 32.153 1.00 18.37 163 LEU A N 1
ATOM 705 C CA . LEU A 1 103 ? 16.183 8.869 32.760 1.00 18.78 163 LEU A CA 1
ATOM 706 C C . LEU A 1 103 ? 15.833 8.432 34.156 1.00 18.93 163 LEU A C 1
ATOM 707 O O . LEU A 1 103 ? 16.078 7.324 34.510 1.00 20.42 163 LEU A O 1
ATOM 712 N N . LEU A 1 104 ? 15.305 9.351 34.929 1.00 20.15 164 LEU A N 1
ATOM 713 C CA . LEU A 1 104 ? 14.931 9.112 36.297 1.00 21.54 164 LEU A CA 1
ATOM 714 C C . LEU A 1 104 ? 13.851 8.038 36.436 1.00 23.19 164 LEU A C 1
ATOM 715 O O . LEU A 1 104 ? 13.956 7.191 37.272 1.00 23.85 164 LEU A O 1
ATOM 720 N N . GLN A 1 105 ? 12.868 8.071 35.547 1.00 24.57 165 GLN A N 1
ATOM 721 C CA . GLN A 1 105 ? 11.898 7.005 35.392 1.00 24.74 165 GLN A CA 1
ATOM 722 C C . GLN A 1 105 ? 12.587 5.683 35.117 1.00 25.38 165 GLN A C 1
ATOM 723 O O . GLN A 1 105 ? 12.225 4.700 35.652 1.00 25.23 165 GLN A O 1
ATOM 729 N N . ARG A 1 106 ? 13.548 5.661 34.236 1.00 26.35 166 ARG A N 1
ATOM 730 C CA . ARG A 1 106 ? 14.171 4.404 33.861 1.00 27.56 166 ARG A CA 1
ATOM 731 C C . ARG A 1 106 ? 14.946 3.774 34.990 1.00 29.22 166 ARG A C 1
ATOM 732 O O . ARG A 1 106 ? 15.027 2.594 35.055 1.00 30.26 166 ARG A O 1
ATOM 740 N N . CYS A 1 107 ? 15.503 4.601 35.860 1.00 29.38 167 CYS A N 1
ATOM 741 C CA . CYS A 1 107 ? 16.281 4.196 37.011 1.00 31.47 167 CYS A CA 1
ATOM 742 C C . CYS A 1 107 ? 15.409 3.550 38.082 1.00 34.88 167 CYS A C 1
ATOM 743 O O . CYS A 1 107 ? 15.849 2.708 38.798 1.00 33.49 167 CYS A O 1
ATOM 746 N N . ARG A 1 108 ? 14.150 3.965 38.151 1.00 37.77 168 ARG A N 1
ATOM 747 C CA . ARG A 1 108 ? 13.200 3.425 39.096 1.00 41.48 168 ARG A CA 1
ATOM 748 C C . ARG A 1 108 ? 12.796 2.039 38.694 1.00 42.50 168 ARG A C 1
ATOM 749 O O . ARG A 1 108 ? 12.587 1.214 39.513 1.00 43.11 168 ARG A O 1
ATOM 757 N N . THR A 1 109 ? 12.748 1.794 37.408 1.00 44.24 169 THR A N 1
ATOM 758 C CA . THR A 1 109 ? 12.505 0.473 36.881 1.00 45.90 169 THR A CA 1
ATOM 759 C C . THR A 1 109 ? 13.478 -0.598 37.402 1.00 46.84 169 THR A C 1
ATOM 760 O O . THR A 1 109 ? 13.044 -1.556 38.015 1.00 47.15 169 THR A O 1
ATOM 764 N N . GLU A 1 110 ? 14.780 -0.422 37.191 1.00 46.94 170 GLU A N 1
ATOM 765 C CA A GLU A 1 110 ? 15.733 -1.415 37.777 0.50 46.80 170 GLU A CA 1
ATOM 766 C CA B GLU A 1 110 ? 15.728 -1.425 37.785 0.50 46.79 170 GLU A CA 1
ATOM 767 C C . GLU A 1 110 ? 15.714 -1.293 39.313 1.00 46.69 170 GLU A C 1
ATOM 768 O O . GLU A 1 110 ? 15.919 -2.299 39.949 1.00 45.67 170 GLU A O 1
ATOM 779 N N . TYR A 1 111 ? 15.565 -0.118 39.889 1.00 46.19 171 TYR A N 1
ATOM 780 C CA . TYR A 1 111 ? 15.714 0.021 41.305 1.00 46.66 171 TYR A CA 1
ATOM 781 C C . TYR A 1 111 ? 14.648 -0.800 42.048 1.00 46.40 171 TYR A C 1
ATOM 782 O O . TYR A 1 111 ? 14.874 -1.281 43.122 1.00 45.04 171 TYR A O 1
ATOM 791 N N . GLU A 1 112 ? 13.505 -0.992 41.420 1.00 46.82 172 GLU A N 1
ATOM 792 C CA . GLU A 1 112 ? 12.436 -1.814 41.975 1.00 47.75 172 GLU A CA 1
ATOM 793 C C . GLU A 1 112 ? 12.804 -3.282 42.234 1.00 47.03 172 GLU A C 1
ATOM 794 O O . GLU A 1 112 ? 12.252 -3.897 43.099 1.00 47.36 172 GLU A O 1
ATOM 800 N N . VAL A 1 113 ? 13.739 -3.838 41.495 1.00 46.30 173 VAL A N 1
ATOM 801 C CA . VAL A 1 113 ? 14.177 -5.195 41.764 1.00 45.81 173 VAL A CA 1
ATOM 802 C C . VAL A 1 113 ? 15.505 -5.358 42.535 1.00 44.94 173 VAL A C 1
ATOM 803 O O . VAL A 1 113 ? 16.151 -6.357 42.419 1.00 44.08 173 VAL A O 1
ATOM 807 N N . LYS A 1 114 ? 15.888 -4.369 43.317 1.00 44.41 174 LYS A N 1
ATOM 808 C CA . LYS A 1 114 ? 17.160 -4.400 44.010 1.00 44.45 174 LYS A CA 1
ATOM 809 C C . LYS A 1 114 ? 17.321 -5.453 45.113 1.00 44.23 174 LYS A C 1
ATOM 810 O O . LYS A 1 114 ? 18.393 -5.934 45.324 1.00 43.01 174 LYS A O 1
ATOM 816 N N . ASP A 1 115 ? 16.245 -5.776 45.813 1.00 44.36 175 ASP A N 1
ATOM 817 C CA . ASP A 1 115 ? 16.295 -6.828 46.809 1.00 44.63 175 ASP A CA 1
ATOM 818 C C . ASP A 1 115 ? 16.684 -8.152 46.174 1.00 42.99 175 ASP A C 1
ATOM 819 O O . ASP A 1 115 ? 17.459 -8.878 46.722 1.00 43.48 175 ASP A O 1
ATOM 824 N N . GLN A 1 116 ? 16.179 -8.444 45.000 1.00 40.45 176 GLN A N 1
ATOM 825 C CA . GLN A 1 116 ? 16.593 -9.664 44.353 1.00 38.37 176 GLN A CA 1
ATOM 826 C C . GLN A 1 116 ? 17.995 -9.526 43.733 1.00 36.18 176 GLN A C 1
ATOM 827 O O . GLN A 1 116 ? 18.812 -10.457 43.797 1.00 35.91 176 GLN A O 1
ATOM 833 N N . ALA A 1 117 ? 18.281 -8.367 43.134 1.00 32.28 177 ALA A N 1
ATOM 834 C CA . ALA A 1 117 ? 19.554 -8.145 42.463 1.00 29.56 177 ALA A CA 1
ATOM 835 C C . ALA A 1 117 ? 20.782 -8.338 43.363 1.00 28.12 177 ALA A C 1
ATOM 836 O O . ALA A 1 117 ? 21.877 -8.633 42.860 1.00 26.71 177 ALA A O 1
ATOM 838 N N . ALA A 1 118 ? 20.620 -8.157 44.676 1.00 26.91 178 ALA A N 1
ATOM 839 C CA . ALA A 1 118 ? 21.784 -8.233 45.562 1.00 26.04 178 ALA A CA 1
ATOM 840 C C . ALA A 1 118 ? 22.080 -9.665 45.963 1.00 26.20 178 ALA A C 1
ATOM 841 O O . ALA A 1 118 ? 23.067 -9.937 46.643 1.00 25.85 178 ALA A O 1
ATOM 843 N N . LYS A 1 119 ? 21.214 -10.589 45.555 1.00 27.34 179 LYS A N 1
ATOM 844 C CA . LYS A 1 119 ? 21.495 -12.030 45.717 1.00 28.76 179 LYS A CA 1
ATOM 845 C C . LYS A 1 119 ? 22.112 -12.606 44.428 1.00 29.06 179 LYS A C 1
ATOM 846 O O . LYS A 1 119 ? 23.046 -12.044 43.893 1.00 29.18 179 LYS A O 1
ATOM 852 N N . GLY A 1 120 ? 21.617 -13.731 43.935 1.00 30.47 180 GLY A N 1
ATOM 853 C CA . GLY A 1 120 ? 22.166 -14.306 42.685 1.00 29.76 180 GLY A CA 1
ATOM 854 C C . GLY A 1 120 ? 23.617 -14.713 42.851 1.00 28.73 180 GLY A C 1
ATOM 855 O O . GLY A 1 120 ? 24.018 -15.119 43.944 1.00 29.23 180 GLY A O 1
ATOM 856 N N . ASP A 1 121 ? 24.414 -14.584 41.794 1.00 27.73 181 ASP A N 1
ATOM 857 C CA . ASP A 1 121 ? 25.823 -14.975 41.881 1.00 28.00 181 ASP A CA 1
ATOM 858 C C . ASP A 1 121 ? 26.668 -13.776 41.506 1.00 27.54 181 ASP A C 1
ATOM 859 O O . ASP A 1 121 ? 26.156 -12.803 40.948 1.00 27.87 181 ASP A O 1
ATOM 864 N N . GLU A 1 122 ? 27.959 -13.864 41.797 1.00 27.59 182 GLU A N 1
ATOM 865 C CA . GLU A 1 122 ? 28.895 -12.742 41.731 1.00 28.32 182 GLU A CA 1
ATOM 866 C C . GLU A 1 122 ? 28.991 -12.144 40.333 1.00 27.54 182 GLU A C 1
ATOM 867 O O . GLU A 1 122 ? 29.072 -10.919 40.164 1.00 26.36 182 GLU A O 1
ATOM 873 N N . VAL A 1 123 ? 28.908 -12.995 39.316 1.00 25.23 183 VAL A N 1
ATOM 874 C CA . VAL A 1 123 ? 28.944 -12.466 37.955 1.00 23.53 183 VAL A CA 1
ATOM 875 C C . VAL A 1 123 ? 27.685 -11.659 37.603 1.00 22.92 183 VAL A C 1
ATOM 876 O O . VAL A 1 123 ? 27.804 -10.540 37.071 1.00 22.11 183 VAL A O 1
ATOM 880 N N . THR A 1 124 ? 26.496 -12.189 37.927 1.00 23.43 184 THR A N 1
ATOM 881 C CA . THR A 1 124 ? 25.250 -11.448 37.694 1.00 24.73 184 THR A CA 1
ATOM 882 C C . THR A 1 124 ? 25.257 -10.122 38.469 1.00 25.19 184 THR A C 1
ATOM 883 O O . THR A 1 124 ? 24.793 -9.126 37.936 1.00 24.45 184 THR A O 1
ATOM 887 N N . ARG A 1 125 ? 25.831 -10.114 39.686 1.00 24.56 185 ARG A N 1
ATOM 888 C CA . ARG A 1 125 ? 25.881 -8.920 40.546 1.00 24.53 185 ARG A CA 1
ATOM 889 C C . ARG A 1 125 ? 26.777 -7.806 40.005 1.00 25.41 185 ARG A C 1
ATOM 890 O O . ARG A 1 125 ? 26.672 -6.664 40.458 1.00 26.10 185 ARG A O 1
ATOM 898 N N . LYS A 1 126 ? 27.631 -8.101 39.026 1.00 25.59 186 LYS A N 1
ATOM 899 C CA . LYS A 1 126 ? 28.491 -7.040 38.443 1.00 25.73 186 LYS A CA 1
ATOM 900 C C . LYS A 1 126 ? 27.633 -5.974 37.786 1.00 25.33 186 LYS A C 1
ATOM 901 O O . LYS A 1 126 ? 27.949 -4.796 37.822 1.00 22.45 186 LYS A O 1
ATOM 907 N N . ARG A 1 127 ? 26.568 -6.419 37.118 1.00 25.46 187 ARG A N 1
ATOM 908 C CA . ARG A 1 127 ? 25.617 -5.510 36.499 1.00 26.30 187 ARG A CA 1
ATOM 909 C C . ARG A 1 127 ? 24.858 -4.685 37.582 1.00 24.77 187 ARG A C 1
ATOM 910 O O . ARG A 1 127 ? 24.735 -3.470 37.462 1.00 24.23 187 ARG A O 1
ATOM 918 N N . PHE A 1 128 ? 24.364 -5.339 38.631 1.00 23.24 188 PHE A N 1
ATOM 919 C CA . PHE A 1 128 ? 23.780 -4.611 39.756 1.00 21.64 188 PHE A CA 1
ATOM 920 C C . PHE A 1 128 ? 24.759 -3.546 40.320 1.00 20.56 188 PHE A C 1
ATOM 921 O O . PHE A 1 128 ? 24.359 -2.424 40.626 1.00 19.94 188 PHE A O 1
ATOM 929 N N . HIS A 1 129 ? 26.032 -3.887 40.478 1.00 19.72 189 HIS A N 1
ATOM 930 C CA . HIS A 1 129 ? 26.984 -2.929 41.059 1.00 19.16 189 HIS A CA 1
ATOM 931 C C . HIS A 1 129 ? 27.239 -1.761 40.103 1.00 19.39 189 HIS A C 1
ATOM 932 O O . HIS A 1 129 ? 27.450 -0.628 40.534 1.00 18.54 189 HIS A O 1
ATOM 939 N N . ALA A 1 130 ? 27.208 -2.046 38.808 1.00 18.35 190 ALA A N 1
ATOM 940 C CA . ALA A 1 130 ? 27.412 -1.026 37.820 1.00 18.08 190 ALA A CA 1
ATOM 941 C C . ALA A 1 130 ? 26.236 -0.072 37.914 1.00 17.26 190 ALA A C 1
ATOM 942 O O . ALA A 1 130 ? 26.424 1.155 37.852 1.00 17.12 190 ALA A O 1
ATOM 944 N N . PHE A 1 131 ? 25.026 -0.619 38.081 1.00 17.01 191 PHE A N 1
ATOM 945 C CA . PHE A 1 131 ? 23.783 0.192 38.288 1.00 17.91 191 PHE A CA 1
ATOM 946 C C . PHE A 1 131 ? 23.890 1.033 39.564 1.00 17.09 191 PHE A C 1
ATOM 947 O O . PHE A 1 131 ? 23.615 2.235 39.547 1.00 16.50 191 PHE A O 1
ATOM 955 N N . VAL A 1 132 ? 24.262 0.410 40.680 1.00 17.46 192 VAL A N 1
ATOM 956 C CA . VAL A 1 132 ? 24.411 1.164 41.944 1.00 17.27 192 VAL A CA 1
ATOM 957 C C . VAL A 1 132 ? 25.357 2.393 41.781 1.00 17.57 192 VAL A C 1
ATOM 958 O O . VAL A 1 132 ? 24.991 3.517 42.138 1.00 17.80 192 VAL A O 1
ATOM 962 N N . LEU A 1 133 ? 26.562 2.165 41.250 1.00 17.34 193 LEU A N 1
ATOM 963 C CA . LEU A 1 133 ? 27.536 3.247 41.085 1.00 17.84 193 LEU A CA 1
ATOM 964 C C . LEU A 1 133 ? 27.163 4.253 40.016 1.00 17.67 193 LEU A C 1
ATOM 965 O O . LEU A 1 133 ? 27.549 5.423 40.126 1.00 17.48 193 LEU A O 1
ATOM 970 N N . PHE A 1 134 ? 26.437 3.809 38.981 1.00 17.02 194 PHE A N 1
ATOM 971 C CA . PHE A 1 134 ? 25.929 4.786 38.016 1.00 17.17 194 PHE A CA 1
ATOM 972 C C . PHE A 1 134 ? 24.965 5.697 38.742 1.00 17.09 194 PHE A C 1
ATOM 973 O O . PHE A 1 134 ? 24.999 6.918 38.540 1.00 16.83 194 PHE A O 1
ATOM 981 N N . LEU A 1 135 ? 24.101 5.124 39.595 1.00 16.11 195 LEU A N 1
ATOM 982 C CA . LEU A 1 135 ? 23.145 5.994 40.345 1.00 16.31 195 LEU A CA 1
ATOM 983 C C . LEU A 1 135 ? 23.848 6.910 41.337 1.00 15.04 195 LEU A C 1
ATOM 984 O O . LEU A 1 135 ? 23.365 8.037 41.582 1.00 16.24 195 LEU A O 1
ATOM 989 N N . GLY A 1 136 ? 24.913 6.421 41.972 1.00 15.07 196 GLY A N 1
ATOM 990 C CA . GLY A 1 136 ? 25.680 7.277 42.886 1.00 15.86 196 GLY A CA 1
ATOM 991 C C . GLY A 1 136 ? 26.279 8.473 42.130 1.00 15.48 196 GLY A C 1
ATOM 992 O O . GLY A 1 136 ? 26.217 9.620 42.601 1.00 14.99 196 GLY A O 1
ATOM 993 N N . GLU A 1 137 ? 26.900 8.188 40.980 1.00 14.56 197 GLU A N 1
ATOM 994 C CA . GLU A 1 137 ? 27.522 9.270 40.166 1.00 15.99 197 GLU A CA 1
ATOM 995 C C . GLU A 1 137 ? 26.431 10.231 39.634 1.00 15.41 197 GLU A C 1
ATOM 996 O O . GLU A 1 137 ? 26.659 11.437 39.503 1.00 14.27 197 GLU A O 1
ATOM 1002 N N . LEU A 1 138 ? 25.276 9.683 39.282 1.00 15.45 198 LEU A N 1
ATOM 1003 C CA . LEU A 1 138 ? 24.179 10.509 38.815 1.00 17.68 198 LEU A CA 1
ATOM 1004 C C . LEU A 1 138 ? 23.662 11.450 39.912 1.00 17.56 198 LEU A C 1
ATOM 1005 O O . LEU A 1 138 ? 23.394 12.641 39.692 1.00 18.30 198 LEU A O 1
ATOM 1010 N N . TYR A 1 139 ? 23.523 10.910 41.105 1.00 17.89 199 TYR A N 1
ATOM 1011 C CA . TYR A 1 139 ? 23.100 11.698 42.233 1.00 19.73 199 TYR A CA 1
ATOM 1012 C C . TYR A 1 139 ? 24.065 12.865 42.441 1.00 20.14 199 TYR A C 1
ATOM 1013 O O . TYR A 1 139 ? 23.633 13.989 42.694 1.00 20.82 199 TYR A O 1
ATOM 1022 N N . LEU A 1 140 ? 25.375 12.598 42.347 1.00 20.57 200 LEU A N 1
ATOM 1023 C CA . LEU A 1 140 ? 26.344 13.664 42.600 1.00 20.83 200 LEU A CA 1
ATOM 1024 C C . LEU A 1 140 ? 26.320 14.665 41.453 1.00 21.07 200 LEU A C 1
ATOM 1025 O O . LEU A 1 140 ? 26.504 15.876 41.656 1.00 22.30 200 LEU A O 1
ATOM 1030 N N . ASN A 1 141 ? 26.175 14.162 40.231 1.00 19.65 201 ASN A N 1
ATOM 1031 C CA . ASN A 1 141 ? 26.453 15.016 39.063 1.00 19.18 201 ASN A CA 1
ATOM 1032 C C . ASN A 1 141 ? 25.253 15.504 38.296 1.00 18.95 201 ASN A C 1
ATOM 1033 O O . ASN A 1 141 ? 25.373 16.432 37.529 1.00 17.84 201 ASN A O 1
ATOM 1038 N N . LEU A 1 142 ? 24.100 14.874 38.470 1.00 18.66 202 LEU A N 1
ATOM 1039 C CA . LEU A 1 142 ? 22.897 15.318 37.751 1.00 19.30 202 LEU A CA 1
ATOM 1040 C C . LEU A 1 142 ? 22.371 16.594 38.475 1.00 20.30 202 LEU A C 1
ATOM 1041 O O . LEU A 1 142 ? 21.936 16.522 39.627 1.00 20.52 202 LEU A O 1
ATOM 1046 N N . GLU A 1 143 ? 22.514 17.758 37.836 1.00 22.35 203 GLU A N 1
ATOM 1047 C CA . GLU A 1 143 ? 22.045 19.045 38.415 1.00 24.75 203 GLU A CA 1
ATOM 1048 C C . GLU A 1 143 ? 20.647 19.323 37.946 1.00 25.63 203 GLU A C 1
ATOM 1049 O O . GLU A 1 143 ? 20.377 19.265 36.746 1.00 24.75 203 GLU A O 1
ATOM 1055 N N . ILE A 1 144 ? 19.750 19.619 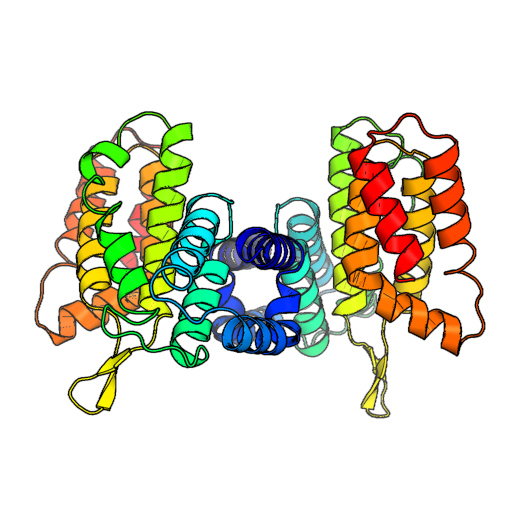38.878 1.00 27.40 204 ILE A N 1
ATOM 1056 C CA . ILE A 1 144 ? 18.363 19.968 38.524 1.00 30.12 204 ILE A CA 1
ATOM 1057 C C . ILE A 1 144 ? 18.077 21.391 39.026 1.00 31.32 204 ILE A C 1
ATOM 1058 O O . ILE A 1 144 ? 18.404 21.693 40.166 1.00 30.71 204 ILE A O 1
ATOM 1063 N N . LYS A 1 145 ? 17.497 22.253 38.184 1.00 33.79 205 LYS A N 1
ATOM 1064 C CA . LYS A 1 145 ? 16.987 23.556 38.665 1.00 37.34 205 LYS A CA 1
ATOM 1065 C C . LYS A 1 145 ? 15.885 23.323 39.702 1.00 38.17 205 LYS A C 1
ATOM 1066 O O . LYS A 1 145 ? 14.825 22.796 39.368 1.00 39.63 205 LYS A O 1
ATOM 1072 N N . GLY A 1 146 ? 16.122 23.688 40.964 1.00 39.80 206 GLY A N 1
ATOM 1073 C CA . GLY A 1 146 ? 15.093 23.479 42.019 1.00 40.22 206 GLY A CA 1
ATOM 1074 C C . GLY A 1 146 ? 13.805 24.319 41.909 1.00 41.17 206 GLY A C 1
ATOM 1075 O O . GLY A 1 146 ? 13.693 25.215 41.054 1.00 40.56 206 GLY A O 1
ATOM 1076 N N . THR A 1 147 ? 12.826 24.033 42.782 1.00 41.58 207 THR A N 1
ATOM 1077 C CA . THR A 1 147 ? 11.557 24.825 42.869 1.00 41.38 207 THR A CA 1
ATOM 1078 C C . THR A 1 147 ? 11.764 26.337 43.166 1.00 41.65 207 THR A C 1
ATOM 1079 O O . THR A 1 147 ? 10.951 27.192 42.751 1.00 41.24 207 THR A O 1
ATOM 1083 N N . ASN A 1 148 ? 12.854 26.644 43.876 1.00 41.30 208 ASN A N 1
ATOM 1084 C CA . ASN A 1 148 ? 13.255 28.014 44.199 1.00 41.61 208 ASN A CA 1
ATOM 1085 C C . ASN A 1 148 ? 14.241 28.594 43.167 1.00 41.41 208 ASN A C 1
ATOM 1086 O O . ASN A 1 148 ? 14.856 29.652 43.398 1.00 40.70 208 ASN A O 1
ATOM 1091 N N . GLY A 1 149 ? 14.409 27.884 42.040 1.00 41.79 209 GLY A N 1
ATOM 1092 C CA . GLY A 1 149 ? 15.415 28.256 41.017 1.00 41.56 209 GLY A CA 1
ATOM 1093 C C . GLY A 1 149 ? 16.887 27.940 41.310 1.00 42.18 209 GLY A C 1
ATOM 1094 O O . GLY A 1 149 ? 17.765 28.239 40.498 1.00 43.00 209 GLY A O 1
ATOM 1095 N N . GLN A 1 150 ? 17.179 27.353 42.469 1.00 41.56 210 GLN A N 1
ATOM 1096 C CA . GLN A 1 150 ? 18.556 26.985 42.812 1.00 41.37 210 GLN A CA 1
ATOM 1097 C C . GLN A 1 150 ? 18.857 25.577 42.309 1.00 40.23 210 GLN A C 1
ATOM 1098 O O . GLN A 1 150 ? 17.951 24.737 42.265 1.00 40.34 210 GLN A O 1
ATOM 1104 N N . VAL A 1 151 ? 20.117 25.319 41.948 1.00 38.54 211 VAL A N 1
ATOM 1105 C CA . VAL A 1 151 ? 20.572 23.949 41.616 1.00 37.76 211 VAL A CA 1
ATOM 1106 C C . VAL A 1 151 ? 20.335 22.992 42.795 1.00 36.00 211 VAL A C 1
ATOM 1107 O O . VAL A 1 151 ? 20.623 23.311 43.950 1.00 35.80 211 VAL A O 1
ATOM 1111 N N . THR A 1 152 ? 19.767 21.839 42.497 1.00 33.46 212 THR A N 1
ATOM 1112 C CA . THR A 1 152 ? 19.476 20.851 43.507 1.00 32.48 212 THR A CA 1
ATOM 1113 C C . THR A 1 152 ? 19.866 19.472 42.956 1.00 31.74 212 THR A C 1
ATOM 1114 O O . THR A 1 152 ? 20.147 19.347 41.751 1.00 31.23 212 THR A O 1
ATOM 1118 N N . ARG A 1 153 ? 19.834 18.451 43.813 1.00 30.42 213 ARG A N 1
ATOM 1119 C CA . ARG A 1 153 ? 20.057 17.066 43.380 1.00 29.63 213 ARG A CA 1
ATOM 1120 C C . ARG A 1 153 ? 18.752 16.334 43.287 1.00 29.55 213 ARG A C 1
ATOM 1121 O O . ARG A 1 153 ? 17.767 16.781 43.864 1.00 30.33 213 ARG A O 1
ATOM 1129 N N . ALA A 1 154 ? 18.729 15.228 42.553 1.00 28.64 214 ALA A N 1
ATOM 1130 C CA . ALA A 1 154 ? 17.537 14.403 42.423 1.00 29.49 214 ALA A CA 1
ATOM 1131 C C . ALA A 1 154 ? 17.143 13.598 43.684 1.00 31.28 214 ALA A C 1
ATOM 1132 O O . ALA A 1 154 ? 17.908 12.736 44.179 1.00 29.30 214 ALA A O 1
ATOM 1134 N N . ASP A 1 155 ? 15.918 13.848 44.165 1.00 31.11 215 ASP A N 1
ATOM 1135 C CA . ASP A 1 155 ? 15.402 13.228 45.382 1.00 33.41 215 ASP A CA 1
ATOM 1136 C C . ASP A 1 155 ? 15.268 11.760 45.303 1.00 33.19 215 ASP A C 1
ATOM 1137 O O . ASP A 1 155 ? 15.639 11.024 46.225 1.00 33.27 215 ASP A O 1
ATOM 1142 N N . ILE A 1 156 ? 14.699 11.328 44.199 1.00 32.29 216 ILE A N 1
ATOM 1143 C CA . ILE A 1 156 ? 14.483 9.925 43.988 1.00 33.31 216 ILE A CA 1
ATOM 1144 C C . ILE A 1 156 ? 15.814 9.118 44.012 1.00 31.88 216 ILE A C 1
ATOM 1145 O O . ILE A 1 156 ? 15.848 7.888 44.304 1.00 31.43 216 ILE A O 1
ATOM 1150 N N . LEU A 1 157 ? 16.906 9.811 43.719 1.00 29.40 217 LEU A N 1
ATOM 1151 C CA . LEU A 1 157 ? 18.219 9.165 43.766 1.00 27.75 217 LEU A CA 1
ATOM 1152 C C . LEU A 1 157 ? 18.708 9.122 45.203 1.00 26.89 217 LEU A C 1
ATOM 1153 O O . LEU A 1 157 ? 19.300 8.156 45.605 1.00 26.00 217 LEU A O 1
ATOM 1158 N N . GLN A 1 158 ? 18.446 10.176 45.978 1.00 27.63 218 GLN A N 1
ATOM 1159 C CA . GLN A 1 158 ? 18.840 10.187 47.388 1.00 28.46 218 GLN A CA 1
ATOM 1160 C C . GLN A 1 158 ? 18.178 9.007 48.098 1.00 28.50 218 GLN A C 1
ATOM 1161 O O . GLN A 1 158 ? 18.820 8.290 48.876 1.00 27.91 218 GLN A O 1
ATOM 1167 N N . VAL A 1 159 ? 16.903 8.778 47.767 1.00 27.76 219 VAL A N 1
ATOM 1168 C CA . VAL A 1 159 ? 16.122 7.718 48.406 1.00 27.43 219 VAL A CA 1
ATOM 1169 C C . VAL A 1 159 ? 16.594 6.349 47.929 1.00 26.88 219 VAL A C 1
ATOM 1170 O O . VAL A 1 159 ? 16.789 5.428 48.735 1.00 26.62 219 VAL A O 1
ATOM 1174 N N . GLY A 1 160 ? 16.781 6.228 46.617 1.00 24.44 220 GLY A N 1
ATOM 1175 C CA . GLY A 1 160 ? 17.270 5.007 46.020 1.00 24.27 220 GLY A CA 1
ATOM 1176 C C . GLY A 1 160 ? 18.635 4.604 46.583 1.00 23.22 220 GLY A C 1
ATOM 1177 O O . GLY A 1 160 ? 18.838 3.442 46.895 1.00 23.65 220 GLY A O 1
ATOM 1178 N N . LEU A 1 161 ? 19.559 5.547 46.746 1.00 21.83 221 LEU A N 1
ATOM 1179 C CA . LEU A 1 161 ? 20.872 5.185 47.264 1.00 21.47 221 LEU A CA 1
ATOM 1180 C C . LEU A 1 161 ? 20.772 4.551 48.670 1.00 21.61 221 LEU A C 1
ATOM 1181 O O . LEU A 1 161 ? 21.483 3.610 48.976 1.00 19.09 221 LEU A O 1
ATOM 1186 N N . ARG A 1 162 ? 19.918 5.108 49.529 1.00 21.85 222 ARG A N 1
ATOM 1187 C CA . ARG A 1 162 ? 19.750 4.565 50.895 1.00 23.18 222 ARG A CA 1
ATOM 1188 C C . ARG A 1 162 ? 19.248 3.109 50.848 1.00 24.36 222 ARG A C 1
ATOM 1189 O O . ARG A 1 162 ? 19.749 2.231 51.571 1.00 25.03 222 ARG A O 1
ATOM 1197 N N . GLU A 1 163 ? 18.268 2.862 49.993 1.00 24.79 223 GLU A N 1
ATOM 1198 C CA . GLU A 1 163 ? 17.724 1.534 49.823 1.00 25.85 223 GLU A CA 1
ATOM 1199 C C . GLU A 1 163 ? 18.685 0.551 49.164 1.00 24.02 223 GLU A C 1
ATOM 1200 O O . GLU A 1 163 ? 18.690 -0.618 49.507 1.00 24.05 223 GLU A O 1
ATOM 1206 N N . LEU A 1 164 ? 19.484 1.019 48.224 1.00 22.00 224 LEU A N 1
ATOM 1207 C CA . LEU A 1 164 ? 20.515 0.188 47.641 1.00 20.95 224 LEU A CA 1
ATOM 1208 C C . LEU A 1 164 ? 21.572 -0.202 48.681 1.00 19.94 224 LEU A C 1
ATOM 1209 O O . LEU A 1 164 ? 22.040 -1.328 48.696 1.00 18.02 224 LEU A O 1
ATOM 1214 N N . LEU A 1 165 ? 21.971 0.753 49.517 1.00 18.35 225 LEU A N 1
ATOM 1215 C CA . LEU A 1 165 ? 22.913 0.436 50.574 1.00 18.73 225 LEU A CA 1
ATOM 1216 C C . LEU A 1 165 ? 22.308 -0.652 51.483 1.00 19.48 225 LEU A C 1
ATOM 1217 O O . LEU A 1 165 ? 22.991 -1.615 51.801 1.00 19.24 225 LEU A O 1
ATOM 1222 N N . ASN A 1 166 ? 21.020 -0.511 51.830 1.00 21.05 226 ASN A N 1
ATOM 1223 C CA . ASN A 1 166 ? 20.337 -1.523 52.686 1.00 22.46 226 ASN A CA 1
ATOM 1224 C C . ASN A 1 166 ? 20.403 -2.917 52.050 1.00 22.42 226 ASN A C 1
ATOM 1225 O O . ASN A 1 166 ? 20.746 -3.881 52.712 1.00 22.59 226 ASN A O 1
ATOM 1230 N N . ALA A 1 167 ? 20.107 -3.003 50.745 1.00 22.16 227 ALA A N 1
ATOM 1231 C CA . ALA A 1 167 ? 20.214 -4.260 49.993 1.00 21.57 227 ALA A CA 1
ATOM 1232 C C . ALA A 1 167 ? 21.609 -4.855 49.966 1.00 21.46 227 ALA A C 1
ATOM 1233 O O . ALA A 1 167 ? 21.753 -6.069 50.082 1.00 19.58 227 ALA A O 1
ATOM 1235 N N . LEU A 1 168 ? 22.636 -4.003 49.783 1.00 20.27 228 LEU A N 1
ATOM 1236 C CA . LEU A 1 168 ? 24.019 -4.477 49.732 1.00 19.66 228 LEU A CA 1
ATOM 1237 C C . LEU A 1 168 ? 24.447 -5.008 51.111 1.00 19.66 228 LEU A C 1
ATOM 1238 O O . LEU A 1 168 ? 25.160 -6.007 51.189 1.00 20.41 228 LEU A O 1
ATOM 1243 N N . PHE A 1 169 ? 24.082 -4.317 52.192 1.00 20.19 229 PHE A N 1
ATOM 1244 C CA . PHE A 1 169 ? 24.491 -4.787 53.550 1.00 20.85 229 PHE A CA 1
ATOM 1245 C C . PHE A 1 169 ? 23.736 -6.044 53.993 1.00 22.37 229 PHE A C 1
ATOM 1246 O O . PHE A 1 169 ? 24.268 -6.848 54.757 1.00 21.36 229 PHE A O 1
ATOM 1254 N N . SER A 1 170 ? 22.535 -6.236 53.445 1.00 23.98 230 SER A N 1
ATOM 1255 C CA . SER A 1 170 ? 21.683 -7.394 53.764 1.00 25.57 230 SER A CA 1
ATOM 1256 C C . SER A 1 170 ? 22.092 -8.667 53.118 1.00 25.27 230 SER A C 1
ATOM 1257 O O . SER A 1 170 ? 21.611 -9.701 53.532 1.00 24.60 230 SER A O 1
ATOM 1260 N N . ASN A 1 171 ? 22.948 -8.574 52.092 1.00 24.38 231 ASN A N 1
ATOM 1261 C CA A ASN A 1 171 ? 23.560 -9.679 51.442 0.50 24.29 231 ASN A CA 1
ATOM 1262 C CA B ASN A 1 171 ? 23.623 -9.767 51.518 0.50 24.70 231 ASN A CA 1
ATOM 1263 C C . ASN A 1 171 ? 25.100 -9.483 51.491 1.00 24.67 231 ASN A C 1
ATOM 1264 O O . ASN A 1 171 ? 25.690 -9.090 50.455 1.00 24.90 231 ASN A O 1
ATOM 1273 N N . PRO A 1 172 ? 25.750 -9.707 52.684 1.00 24.20 232 PRO A N 1
ATOM 1274 C CA . PRO A 1 172 ? 27.121 -9.227 52.921 1.00 23.04 232 PRO A CA 1
ATOM 1275 C C . PRO A 1 172 ? 28.228 -10.131 52.363 1.00 22.72 232 PRO A C 1
ATOM 1276 O O . PRO A 1 172 ? 29.191 -10.473 53.058 1.00 22.14 232 PRO A O 1
ATOM 1280 N N . MET A 1 173 ? 28.076 -10.471 51.080 1.00 23.29 233 MET A N 1
ATOM 1281 C CA A MET A 1 173 ? 29.139 -11.056 50.265 0.50 23.92 233 MET A CA 1
ATOM 1282 C CA B MET A 1 173 ? 29.144 -11.078 50.317 0.50 24.07 233 MET A CA 1
ATOM 1283 C C . MET A 1 173 ? 30.199 -10.001 50.040 1.00 23.08 233 MET A C 1
ATOM 1284 O O . MET A 1 173 ? 29.859 -8.844 49.893 1.00 23.16 233 MET A O 1
ATOM 1293 N N . ASP A 1 174 ? 31.485 -10.378 49.990 1.00 22.86 234 ASP A N 1
ATOM 1294 C CA . ASP A 1 174 ? 32.567 -9.396 49.697 1.00 23.30 234 ASP A CA 1
ATOM 1295 C C . ASP A 1 174 ? 32.265 -8.402 48.547 1.00 22.82 234 ASP A C 1
ATOM 1296 O O . ASP A 1 174 ? 32.515 -7.205 48.666 1.00 22.57 234 ASP A O 1
ATOM 1301 N N . ASP A 1 175 ? 31.792 -8.895 47.405 1.00 22.45 235 ASP A N 1
ATOM 1302 C CA . ASP A 1 175 ? 31.675 -7.984 46.252 1.00 21.68 235 ASP A CA 1
ATOM 1303 C C . ASP A 1 175 ? 30.533 -6.979 46.486 1.00 20.96 235 ASP A C 1
ATOM 1304 O O . ASP A 1 175 ? 30.641 -5.835 46.057 1.00 21.07 235 ASP A O 1
ATOM 1309 N N . ASN A 1 176 ? 29.477 -7.387 47.191 1.00 19.10 236 ASN A N 1
ATOM 1310 C CA . ASN A 1 176 ? 28.395 -6.451 47.564 1.00 19.46 236 ASN A CA 1
ATOM 1311 C C . ASN A 1 176 ? 28.877 -5.358 48.540 1.00 19.36 236 ASN A C 1
ATOM 1312 O O . ASN A 1 176 ? 28.596 -4.151 48.387 1.00 19.39 236 ASN A O 1
ATOM 1317 N N . LEU A 1 177 ? 29.671 -5.794 49.508 1.00 18.41 237 LEU A N 1
ATOM 1318 C CA . LEU A 1 177 ? 30.243 -4.883 50.485 1.00 17.98 237 LEU A CA 1
ATOM 1319 C C . LEU A 1 177 ? 31.251 -3.930 49.849 1.00 16.73 237 LEU A C 1
ATOM 1320 O O . LEU A 1 177 ? 31.308 -2.761 50.203 1.00 15.87 237 LEU A O 1
ATOM 1325 N N . ILE A 1 178 ? 32.070 -4.426 48.925 1.00 16.89 238 ILE A N 1
ATOM 1326 C CA . ILE A 1 178 ? 32.992 -3.566 48.217 1.00 16.41 238 ILE A CA 1
ATOM 1327 C C . ILE A 1 178 ? 32.209 -2.488 47.416 1.00 16.56 238 ILE A C 1
ATOM 1328 O O . ILE A 1 178 ? 32.591 -1.331 47.392 1.00 16.82 238 ILE A O 1
ATOM 1333 N N . CYS A 1 179 ? 31.114 -2.883 46.780 1.00 15.89 239 CYS A N 1
ATOM 1334 C CA . CYS A 1 179 ? 30.258 -1.926 46.084 1.00 16.40 239 CYS A CA 1
ATOM 1335 C C . CYS A 1 179 ? 29.731 -0.851 47.058 1.00 15.45 239 CYS A C 1
ATOM 1336 O O . CYS A 1 179 ? 29.804 0.323 46.781 1.00 13.88 239 CYS A O 1
ATOM 1339 N N . ALA A 1 180 ? 29.296 -1.276 48.240 1.00 15.10 240 ALA A N 1
ATOM 1340 C CA . ALA A 1 180 ? 28.750 -0.314 49.210 1.00 15.18 240 ALA A CA 1
ATOM 1341 C C . ALA A 1 180 ? 29.848 0.658 49.673 1.00 15.47 240 ALA A C 1
ATOM 1342 O O . ALA A 1 180 ? 29.592 1.848 49.876 1.00 15.20 240 ALA A O 1
ATOM 1344 N N . VAL A 1 181 ? 31.068 0.134 49.837 1.00 15.68 241 VAL A N 1
ATOM 1345 C CA . VAL A 1 181 ? 32.208 0.946 50.273 1.00 14.82 241 VAL A CA 1
ATOM 1346 C C . VAL A 1 181 ? 32.470 1.991 49.217 1.00 15.25 241 VAL A C 1
ATOM 1347 O O . VAL A 1 181 ? 32.589 3.165 49.521 1.00 14.81 241 VAL A O 1
ATOM 1351 N N . LYS A 1 182 ? 32.517 1.576 47.945 1.00 15.25 242 LYS A N 1
ATOM 1352 C CA . LYS A 1 182 ? 32.723 2.527 46.884 1.00 16.11 242 LYS A CA 1
ATOM 1353 C C . LYS A 1 182 ? 31.647 3.578 46.816 1.00 15.90 242 LYS A C 1
ATOM 1354 O O . LYS A 1 182 ? 31.939 4.748 46.579 1.00 15.62 242 LYS A O 1
ATOM 1360 N N . LEU A 1 183 ? 30.406 3.160 46.970 1.00 14.99 243 LEU A N 1
ATOM 1361 C CA . LEU A 1 183 ? 29.303 4.095 46.837 1.00 15.85 243 LEU A CA 1
ATOM 1362 C C . LEU A 1 183 ? 29.366 5.136 47.992 1.00 16.83 243 LEU A C 1
ATOM 1363 O O . LEU A 1 183 ? 29.117 6.338 47.813 1.00 16.70 243 LEU A O 1
ATOM 1368 N N . LEU A 1 184 ? 29.664 4.657 49.199 1.00 15.94 244 LEU A N 1
ATOM 1369 C CA . LEU A 1 184 ? 29.800 5.588 50.322 1.00 16.99 244 LEU A CA 1
ATOM 1370 C C . LEU A 1 184 ? 31.028 6.481 50.271 1.00 16.96 244 LEU A C 1
ATOM 1371 O O . LEU A 1 184 ? 30.931 7.648 50.684 1.00 17.44 244 LEU A O 1
ATOM 1376 N N . LYS A 1 185 ? 32.154 5.988 49.763 1.00 17.03 245 LYS A N 1
ATOM 1377 C CA . LYS A 1 185 ? 33.320 6.893 49.503 1.00 19.39 245 LYS A CA 1
ATOM 1378 C C . LYS A 1 185 ? 32.896 7.963 48.521 1.00 19.81 245 LYS A C 1
ATOM 1379 O O . LYS A 1 185 ? 33.250 9.133 48.654 1.00 19.50 245 LYS A O 1
ATOM 1385 N N . LEU A 1 186 ? 32.128 7.565 47.514 1.00 19.91 246 LEU A N 1
ATOM 1386 C CA . LEU A 1 186 ? 31.658 8.502 46.477 1.00 20.46 246 LEU A CA 1
ATOM 1387 C C . LEU A 1 186 ? 30.645 9.535 46.962 1.00 20.63 246 LEU A C 1
ATOM 1388 O O . LEU A 1 186 ? 30.776 10.724 46.696 1.00 20.78 246 LEU A O 1
ATOM 1393 N N . THR A 1 187 ? 29.608 9.078 47.655 1.00 20.38 247 THR A N 1
ATOM 1394 C CA . THR A 1 187 ? 28.461 9.924 47.882 1.00 20.60 247 THR A CA 1
ATOM 1395 C C . THR A 1 187 ? 28.214 10.179 49.356 1.00 20.76 247 THR A C 1
ATOM 1396 O O . THR A 1 187 ? 27.285 10.923 49.703 1.00 20.56 247 THR A O 1
ATOM 1400 N N . GLY A 1 188 ? 29.026 9.572 50.208 1.00 21.36 248 GLY A N 1
ATOM 1401 C CA . GLY A 1 188 ? 28.741 9.550 51.653 1.00 23.56 248 GLY A CA 1
ATOM 1402 C C . GLY A 1 188 ? 28.702 10.936 52.316 1.00 24.78 248 GLY A C 1
ATOM 1403 O O . GLY A 1 188 ? 27.778 11.237 53.092 1.00 25.60 248 GLY A O 1
ATOM 1404 N N . SER A 1 189 ? 29.670 11.785 52.020 1.00 26.56 249 SER A N 1
ATOM 1405 C CA . SER A 1 189 ? 29.624 13.108 52.621 1.00 28.75 249 SER A CA 1
ATOM 1406 C C . SER A 1 189 ? 28.420 13.938 52.096 1.00 28.87 249 SER A C 1
ATOM 1407 O O . SER A 1 189 ? 27.727 14.579 52.887 1.00 29.78 249 SER A O 1
ATOM 1410 N N . VAL A 1 190 ? 28.131 13.881 50.794 1.00 28.06 250 VAL A N 1
ATOM 1411 C CA . VAL A 1 190 ? 26.965 14.585 50.260 1.00 26.82 250 VAL A CA 1
ATOM 1412 C C . VAL A 1 190 ? 25.665 14.042 50.871 1.00 26.66 250 VAL A C 1
ATOM 1413 O O . VAL A 1 190 ? 24.803 14.827 51.279 1.00 24.93 250 VAL A O 1
ATOM 1417 N N . LEU A 1 191 ? 25.520 12.720 50.954 1.00 25.04 251 LEU A N 1
ATOM 1418 C CA . LEU A 1 191 ? 24.379 12.133 51.659 1.00 25.88 251 LEU A CA 1
ATOM 1419 C C . LEU A 1 191 ? 24.243 12.594 53.124 1.00 26.85 251 LEU A C 1
ATOM 1420 O O . LEU A 1 191 ? 23.163 13.023 53.554 1.00 26.61 251 LEU A O 1
ATOM 1425 N N . GLU A 1 192 ? 25.335 12.488 53.867 1.00 28.36 252 GLU A N 1
ATOM 1426 C CA . GLU A 1 192 ? 25.399 12.927 55.272 1.00 31.22 252 GLU A CA 1
ATOM 1427 C C . GLU A 1 192 ? 24.863 14.358 55.443 1.00 31.29 252 GLU A C 1
ATOM 1428 O O . GLU A 1 192 ? 24.012 14.606 56.275 1.00 32.12 252 GLU A O 1
ATOM 1434 N N . ASP A 1 193 ? 25.349 15.275 54.622 1.00 33.15 253 ASP A N 1
ATOM 1435 C CA . ASP A 1 193 ? 24.897 16.656 54.624 1.00 34.25 253 ASP A CA 1
ATOM 1436 C C . ASP A 1 193 ? 23.412 16.815 54.331 1.00 35.48 253 ASP A C 1
ATOM 1437 O O . ASP A 1 193 ? 22.734 17.580 55.018 1.00 34.85 253 ASP A O 1
ATOM 1442 N N . ALA A 1 194 ? 22.901 16.079 53.338 1.00 35.50 254 ALA A N 1
ATOM 1443 C CA . ALA A 1 194 ? 21.500 16.196 52.947 1.00 36.29 254 ALA A CA 1
ATOM 1444 C C . ALA A 1 194 ? 20.558 15.625 54.021 1.00 37.51 254 ALA A C 1
ATOM 1445 O O . ALA A 1 194 ? 19.491 16.191 54.297 1.00 37.19 254 ALA A O 1
ATOM 1447 N N . TRP A 1 195 ? 20.953 14.503 54.624 1.00 38.42 255 TRP A N 1
ATOM 1448 C CA . TRP A 1 195 ? 20.163 13.876 55.678 1.00 39.61 255 TRP A CA 1
ATOM 1449 C C . TRP A 1 195 ? 20.090 14.788 56.902 1.00 41.50 255 TRP A C 1
ATOM 1450 O O . TRP A 1 195 ? 19.006 14.984 57.482 1.00 41.82 255 TRP A O 1
ATOM 1461 N N . LYS A 1 196 ? 21.234 15.368 57.258 1.00 43.06 256 LYS A N 1
ATOM 1462 C CA . LYS A 1 196 ? 21.308 16.291 58.387 1.00 45.58 256 LYS A CA 1
ATOM 1463 C C . LYS A 1 196 ? 20.499 17.594 58.190 1.00 46.39 256 LYS A C 1
ATOM 1464 O O . LYS A 1 196 ? 19.828 18.036 59.114 1.00 46.09 256 LYS A O 1
ATOM 1470 N N . GLU A 1 197 ? 20.557 18.197 57.001 1.00 47.42 257 GLU A N 1
ATOM 1471 C CA . GLU A 1 197 ? 19.732 19.380 56.704 1.00 48.13 257 GLU A CA 1
ATOM 1472 C C . GLU A 1 197 ? 18.249 19.106 57.026 1.00 47.87 257 GLU A C 1
ATOM 1473 O O . GLU A 1 197 ? 17.545 20.003 57.517 1.00 48.30 257 GLU A O 1
ATOM 1479 N N . LYS A 1 198 ? 17.792 17.877 56.770 1.00 46.87 258 LYS A N 1
ATOM 1480 C CA . LYS A 1 198 ? 16.400 17.481 56.985 1.00 46.56 258 LYS A CA 1
ATOM 1481 C C . LYS A 1 198 ? 16.150 16.739 58.304 1.00 45.44 258 LYS A C 1
ATOM 1482 O O . LYS A 1 198 ? 15.096 16.128 58.474 1.00 44.97 258 LYS A O 1
ATOM 1488 N N . GLY A 1 199 ? 17.125 16.790 59.215 1.00 45.01 259 GLY A N 1
ATOM 1489 C CA . GLY A 1 199 ? 17.068 16.101 60.525 1.00 44.20 259 GLY A CA 1
ATOM 1490 C C . GLY A 1 199 ? 16.798 14.604 60.477 1.00 43.97 259 GLY A C 1
ATOM 1491 O O . GLY A 1 199 ? 16.135 14.059 61.357 1.00 45.10 259 GLY A O 1
ATOM 1492 N N . LYS A 1 200 ? 17.301 13.933 59.441 1.00 42.58 260 LYS A N 1
ATOM 1493 C CA . LYS A 1 200 ? 17.127 12.487 59.284 1.00 41.55 260 LYS A CA 1
ATOM 1494 C C . LYS A 1 200 ? 18.287 11.715 59.945 1.00 40.01 260 LYS A C 1
ATOM 1495 O O . LYS A 1 200 ? 19.378 12.248 60.063 1.00 39.47 260 LYS A O 1
ATOM 1501 N N . MET A 1 201 ? 18.021 10.475 60.379 1.00 38.78 261 MET A N 1
ATOM 1502 C CA . MET A 1 201 ? 18.990 9.637 61.122 1.00 37.56 261 MET A CA 1
ATOM 1503 C C . MET A 1 201 ? 19.569 8.506 60.259 1.00 35.27 261 MET A C 1
ATOM 1504 O O . MET A 1 201 ? 20.079 7.514 60.797 1.00 34.72 261 MET A O 1
ATOM 1509 N N . ASP A 1 202 ? 19.487 8.651 58.937 1.00 32.53 262 ASP A N 1
ATOM 1510 C CA . ASP A 1 202 ? 19.953 7.594 58.016 1.00 30.40 262 ASP A CA 1
ATOM 1511 C C . ASP A 1 202 ? 21.428 7.229 58.185 1.00 28.42 262 ASP A C 1
ATOM 1512 O O . ASP A 1 202 ? 21.766 6.047 58.091 1.00 28.32 262 ASP A O 1
ATOM 1517 N N . MET A 1 203 ? 22.288 8.220 58.408 1.00 26.82 263 MET A N 1
ATOM 1518 C CA . MET A 1 203 ? 23.721 7.925 58.493 1.00 27.22 263 MET A CA 1
ATOM 1519 C C . MET A 1 203 ? 24.013 7.054 59.734 1.00 26.62 263 MET A C 1
ATOM 1520 O O . MET A 1 203 ? 24.758 6.071 59.662 1.00 25.34 263 MET A O 1
ATOM 1525 N N . GLU A 1 204 ? 23.363 7.397 60.848 1.00 26.69 264 GLU A N 1
ATOM 1526 C CA A GLU A 1 204 ? 23.361 6.569 62.073 0.50 26.59 264 GLU A CA 1
ATOM 1527 C CA B GLU A 1 204 ? 23.434 6.580 62.050 0.50 26.52 264 GLU A CA 1
ATOM 1528 C C . GLU A 1 204 ? 22.916 5.145 61.805 1.00 25.84 264 GLU A C 1
ATOM 1529 O O . GLU A 1 204 ? 23.530 4.171 62.281 1.00 24.65 264 GLU A O 1
ATOM 1540 N N . GLU A 1 205 ? 21.815 5.017 61.060 1.00 24.85 265 GLU A N 1
ATOM 1541 C CA . GLU A 1 205 ? 21.273 3.695 60.743 1.00 24.80 265 GLU A CA 1
ATOM 1542 C C . GLU A 1 205 ? 22.232 2.888 59.843 1.00 23.60 265 GLU A C 1
ATOM 1543 O O . GLU A 1 205 ? 22.442 1.703 60.067 1.00 22.30 265 GLU A O 1
ATOM 1549 N N . ILE A 1 206 ? 22.807 3.555 58.841 1.00 22.47 266 ILE A N 1
ATOM 1550 C CA . ILE A 1 206 ? 23.823 2.947 57.957 1.00 21.46 266 ILE A CA 1
ATOM 1551 C C . ILE A 1 206 ? 25.043 2.486 58.787 1.00 19.99 266 ILE A C 1
ATOM 1552 O O . ILE A 1 206 ? 25.541 1.366 58.623 1.00 19.66 266 ILE A O 1
ATOM 1557 N N . ILE A 1 207 ? 25.531 3.360 59.658 1.00 20.00 267 ILE A N 1
ATOM 1558 C CA . ILE A 1 207 ? 26.632 3.012 60.539 1.00 21.08 267 ILE A CA 1
ATOM 1559 C C . ILE A 1 207 ? 26.287 1.754 61.372 1.00 20.54 267 ILE A C 1
ATOM 1560 O O . ILE A 1 207 ? 27.119 0.851 61.478 1.00 20.78 267 ILE A O 1
ATOM 1565 N N . GLN A 1 208 ? 25.056 1.635 61.885 1.00 21.04 268 GLN A N 1
ATOM 1566 C CA . GLN A 1 208 ? 24.717 0.412 62.662 1.00 21.81 268 GLN A CA 1
ATOM 1567 C C . GLN A 1 208 ? 24.695 -0.813 61.777 1.00 21.15 268 GLN A C 1
ATOM 1568 O O . GLN A 1 208 ? 25.147 -1.876 62.180 1.00 20.44 268 GLN A O 1
ATOM 1574 N N . ARG A 1 209 ? 24.200 -0.655 60.547 1.00 20.83 269 ARG A N 1
ATOM 1575 C CA . ARG A 1 209 ? 24.232 -1.763 59.600 1.00 20.57 269 ARG A CA 1
ATOM 1576 C C . ARG A 1 209 ? 25.626 -2.239 59.307 1.00 18.96 269 ARG A C 1
ATOM 1577 O O . ARG A 1 209 ? 25.872 -3.460 59.269 1.00 20.46 269 ARG A O 1
ATOM 1585 N N . ILE A 1 210 ? 26.538 -1.280 59.072 1.00 17.80 270 ILE A N 1
ATOM 1586 C CA . ILE A 1 210 ? 27.945 -1.588 58.800 1.00 17.06 270 ILE A CA 1
ATOM 1587 C C . ILE A 1 210 ? 28.603 -2.305 59.999 1.00 17.35 270 ILE A C 1
ATOM 1588 O O . ILE A 1 210 ? 29.302 -3.308 59.826 1.00 18.11 270 ILE A O 1
ATOM 1593 N N . GLU A 1 211 ? 28.363 -1.787 61.203 1.00 16.72 271 GLU A N 1
ATOM 1594 C CA . GLU A 1 211 ? 28.859 -2.440 62.434 1.00 17.83 271 GLU A CA 1
ATOM 1595 C C . GLU A 1 211 ? 28.329 -3.876 62.569 1.00 17.87 271 GLU A C 1
ATOM 1596 O O . GLU A 1 211 ? 29.088 -4.758 62.914 1.00 17.48 271 GLU A O 1
ATOM 1602 N N . ASN A 1 212 ? 27.052 -4.107 62.261 1.00 18.29 272 ASN A N 1
ATOM 1603 C CA . ASN A 1 212 ? 26.497 -5.491 62.331 1.00 20.53 272 ASN A CA 1
ATOM 1604 C C . ASN A 1 212 ? 27.151 -6.447 61.315 1.00 21.24 272 ASN A C 1
ATOM 1605 O O . ASN A 1 212 ? 27.465 -7.596 61.626 1.00 22.65 272 ASN A O 1
ATOM 1610 N N . VAL A 1 213 ? 27.378 -5.961 60.100 1.00 19.90 273 VAL A N 1
ATOM 1611 C CA . VAL A 1 213 ? 28.202 -6.711 59.131 1.00 18.97 273 VAL A CA 1
ATOM 1612 C C . VAL A 1 213 ? 29.569 -7.119 59.714 1.00 19.79 273 VAL A C 1
ATOM 1613 O O . VAL A 1 213 ? 29.956 -8.293 59.661 1.00 20.42 273 VAL A O 1
ATOM 1617 N N . VAL A 1 214 ? 30.307 -6.133 60.221 1.00 19.25 274 VAL A N 1
ATOM 1618 C CA . VAL A 1 214 ? 31.630 -6.355 60.784 1.00 19.62 274 VAL A CA 1
ATOM 1619 C C . VAL A 1 214 ? 31.578 -7.371 61.954 1.00 20.18 274 VAL A C 1
ATOM 1620 O O . VAL A 1 214 ? 32.455 -8.216 62.061 1.00 19.53 274 VAL A O 1
ATOM 1624 N N . LEU A 1 215 ? 30.562 -7.264 62.804 1.00 19.52 275 LEU A N 1
ATOM 1625 C CA . LEU A 1 215 ? 30.394 -8.184 63.946 1.00 21.60 275 LEU A CA 1
ATOM 1626 C C . LEU A 1 215 ? 30.031 -9.613 63.499 1.00 22.94 275 LEU A C 1
ATOM 1627 O O . LEU A 1 215 ? 30.549 -10.587 64.076 1.00 22.09 275 LEU A O 1
ATOM 1632 N N . ASP A 1 216 ? 29.184 -9.727 62.461 1.00 23.46 276 ASP A N 1
ATOM 1633 C CA . ASP A 1 216 ? 28.410 -10.964 62.201 1.00 24.32 276 ASP A CA 1
ATOM 1634 C C . ASP A 1 216 ? 28.709 -11.694 60.908 1.00 26.12 276 ASP A C 1
ATOM 1635 O O . ASP A 1 216 ? 28.550 -12.920 60.845 1.00 25.00 276 ASP A O 1
ATOM 1640 N N . ALA A 1 217 ? 29.127 -10.946 59.883 1.00 25.91 277 ALA A N 1
ATOM 1641 C CA . ALA A 1 217 ? 29.198 -11.476 58.532 1.00 27.12 277 ALA A CA 1
ATOM 1642 C C . ALA A 1 217 ? 30.431 -12.328 58.358 1.00 27.89 277 ALA A C 1
ATOM 1643 O O . ALA A 1 217 ? 31.481 -12.068 58.959 1.00 27.96 277 ALA A O 1
ATOM 1645 N N . ASN A 1 218 ? 30.314 -13.329 57.499 1.00 29.71 278 ASN A N 1
ATOM 1646 C CA . ASN A 1 218 ? 31.450 -14.167 57.123 1.00 31.19 278 ASN A CA 1
ATOM 1647 C C . ASN A 1 218 ? 32.183 -13.654 55.862 1.00 31.04 278 ASN A C 1
ATOM 1648 O O . ASN A 1 218 ? 32.633 -14.449 55.021 1.00 32.31 278 ASN A O 1
ATOM 1653 N N . CYS A 1 219 ? 32.363 -12.332 55.745 1.00 29.03 279 CYS A N 1
ATOM 1654 C CA . CYS A 1 219 ? 33.162 -11.741 54.661 1.00 28.31 279 CYS A CA 1
ATOM 1655 C C . CYS A 1 219 ? 34.642 -11.639 55.029 1.00 28.00 279 CYS A C 1
ATOM 1656 O O . CYS A 1 219 ? 35.026 -11.954 56.143 1.00 28.78 279 CYS A O 1
ATOM 1659 N N . SER A 1 220 ? 35.468 -11.222 54.077 1.00 27.35 280 SER A N 1
ATOM 1660 C CA . SER A 1 220 ? 36.909 -11.160 54.289 1.00 27.64 280 SER A CA 1
ATOM 1661 C C . SER A 1 220 ? 37.283 -10.118 55.322 1.00 26.98 280 SER A C 1
ATOM 1662 O O . SER A 1 220 ? 36.555 -9.139 55.504 1.00 24.21 280 SER A O 1
ATOM 1665 N N . ARG A 1 221 ? 38.423 -10.342 55.972 1.00 25.69 281 ARG A N 1
ATOM 1666 C CA . ARG A 1 221 ? 38.975 -9.399 56.940 1.00 25.13 281 ARG A CA 1
ATOM 1667 C C . ARG A 1 221 ? 39.241 -8.042 56.311 1.00 25.13 281 ARG A C 1
ATOM 1668 O O . ARG A 1 221 ? 38.877 -7.004 56.891 1.00 23.25 281 ARG A O 1
ATOM 1676 N N . ASP A 1 222 ? 39.898 -8.025 55.143 1.00 24.89 282 ASP A N 1
ATOM 1677 C CA . ASP A 1 222 ? 40.190 -6.739 54.517 1.00 25.31 282 ASP A CA 1
ATOM 1678 C C . ASP A 1 222 ? 38.925 -5.924 54.177 1.00 23.57 282 ASP A C 1
ATOM 1679 O O . ASP A 1 222 ? 38.942 -4.698 54.270 1.00 24.21 282 ASP A O 1
ATOM 1684 N N . VAL A 1 223 ? 37.829 -6.596 53.854 1.00 22.88 283 VAL A N 1
ATOM 1685 C CA . VAL A 1 223 ? 36.574 -5.886 53.541 1.00 21.80 283 VAL A CA 1
ATOM 1686 C C . VAL A 1 223 ? 36.026 -5.308 54.876 1.00 21.89 283 VAL A C 1
ATOM 1687 O O . VAL A 1 223 ? 35.569 -4.169 54.946 1.00 20.58 283 VAL A O 1
ATOM 1691 N N . LYS A 1 224 ? 36.099 -6.093 55.942 1.00 20.67 284 LYS A N 1
ATOM 1692 C CA . LYS A 1 224 ? 35.681 -5.588 57.255 1.00 21.45 284 LYS A CA 1
ATOM 1693 C C . LYS A 1 224 ? 36.476 -4.365 57.639 1.00 20.75 284 LYS A C 1
ATOM 1694 O O . LYS A 1 224 ? 35.903 -3.411 58.153 1.00 20.89 284 LYS A O 1
ATOM 1700 N N . GLN A 1 225 ? 37.781 -4.380 57.363 1.00 20.87 285 GLN A N 1
ATOM 1701 C CA . GLN A 1 225 ? 38.651 -3.246 57.699 1.00 21.25 285 GLN A CA 1
ATOM 1702 C C . GLN A 1 225 ? 38.295 -2.018 56.858 1.00 21.46 285 GLN A C 1
ATOM 1703 O O . GLN A 1 225 ? 38.317 -0.913 57.339 1.00 20.11 285 GLN A O 1
ATOM 1709 N N . MET A 1 226 ? 37.957 -2.231 55.589 1.00 21.67 286 MET A N 1
ATOM 1710 C CA . MET A 1 226 ? 37.424 -1.143 54.747 1.00 22.21 286 MET A CA 1
ATOM 1711 C C . MET A 1 226 ? 36.153 -0.555 55.334 1.00 20.19 286 MET A C 1
ATOM 1712 O O . MET A 1 226 ? 36.004 0.649 55.383 1.00 20.62 286 MET A O 1
ATOM 1717 N N . LEU A 1 227 ? 35.221 -1.407 55.749 1.00 19.42 287 LEU A N 1
ATOM 1718 C CA . LEU A 1 227 ? 33.989 -0.920 56.432 1.00 19.51 287 LEU A CA 1
ATOM 1719 C C . LEU A 1 227 ? 34.317 -0.121 57.694 1.00 19.37 287 LEU A C 1
ATOM 1720 O O . LEU A 1 227 ? 33.666 0.887 58.005 1.00 19.01 287 LEU A O 1
ATOM 1725 N N . LEU A 1 228 ? 35.315 -0.568 58.445 1.00 18.77 288 LEU A N 1
ATOM 1726 C CA . LEU A 1 228 ? 35.638 0.129 59.697 1.00 19.70 288 LEU A CA 1
ATOM 1727 C C . LEU A 1 228 ? 36.210 1.521 59.445 1.00 21.27 288 LEU A C 1
ATOM 1728 O O . LEU A 1 228 ? 35.928 2.443 60.202 1.00 21.82 288 LEU A O 1
ATOM 1733 N N . LYS A 1 229 ? 36.997 1.680 58.384 1.00 22.04 289 LYS A N 1
ATOM 1734 C CA . LYS A 1 229 ? 37.451 2.992 57.984 1.00 23.81 289 LYS A CA 1
ATOM 1735 C C . LYS A 1 229 ? 36.312 3.969 57.695 1.00 24.98 289 LYS A C 1
ATOM 1736 O O . LYS A 1 229 ? 36.444 5.162 57.991 1.00 24.00 289 LYS A O 1
ATOM 1742 N N . LEU A 1 230 ? 35.203 3.478 57.121 1.00 25.57 290 LEU A N 1
ATOM 1743 C CA . LEU A 1 230 ? 34.060 4.341 56.906 1.00 26.92 290 LEU A CA 1
ATOM 1744 C C . LEU A 1 230 ? 33.414 4.771 58.212 1.00 27.78 290 LEU A C 1
ATOM 1745 O O . LEU A 1 230 ? 32.980 5.932 58.322 1.00 28.80 290 LEU A O 1
ATOM 1750 N N . VAL A 1 231 ? 33.353 3.873 59.188 1.00 28.34 291 VAL A N 1
ATOM 1751 C CA . VAL A 1 231 ? 32.788 4.220 60.499 1.00 30.59 291 VAL A CA 1
ATOM 1752 C C . VAL A 1 231 ? 33.599 5.345 61.175 1.00 32.52 291 VAL A C 1
ATOM 1753 O O . VAL A 1 231 ? 33.034 6.177 61.854 1.00 34.27 291 VAL A O 1
ATOM 1757 N N . GLU A 1 232 ? 34.911 5.369 61.016 1.00 35.21 292 GLU A N 1
ATOM 1758 C CA . GLU A 1 232 ? 35.695 6.514 61.533 1.00 38.87 292 GLU A CA 1
ATOM 1759 C C . GLU A 1 232 ? 35.249 7.871 60.924 1.00 41.67 292 GLU A C 1
ATOM 1760 O O . GLU A 1 232 ? 35.016 8.853 61.658 1.00 42.66 292 GLU A O 1
ATOM 1766 N N . LEU A 1 233 ? 35.099 7.903 59.589 1.00 44.39 293 LEU A N 1
ATOM 1767 C CA . LEU A 1 233 ? 34.859 9.145 58.818 1.00 46.50 293 LEU A CA 1
ATOM 1768 C C . LEU A 1 233 ? 33.440 9.747 58.925 1.00 47.89 293 LEU A C 1
ATOM 1769 O O . LEU A 1 233 ? 33.287 10.981 58.942 1.00 48.50 293 LEU A O 1
ATOM 1774 N N . ARG A 1 234 ? 32.416 8.886 58.995 1.00 48.92 294 ARG A N 1
ATOM 1775 C CA . ARG A 1 234 ? 31.012 9.329 58.960 1.00 49.96 294 ARG A CA 1
ATOM 1776 C C . ARG A 1 234 ? 30.358 9.408 60.341 1.00 49.96 294 ARG A C 1
ATOM 1777 O O . ARG A 1 234 ? 29.128 9.485 60.439 1.00 49.83 294 ARG A O 1
ATOM 1785 N N . THR B 1 18 ? 53.790 5.160 54.263 1.00 34.33 78 THR B N 1
ATOM 1786 C CA . THR B 1 18 ? 54.962 5.224 53.353 1.00 33.49 78 THR B CA 1
ATOM 1787 C C . THR B 1 18 ? 54.538 5.982 52.094 1.00 32.52 78 THR B C 1
ATOM 1788 O O . THR B 1 18 ? 53.356 6.266 51.898 1.00 31.92 78 THR B O 1
ATOM 1792 N N . LEU B 1 19 ? 55.519 6.344 51.271 1.00 31.94 79 LEU B N 1
ATOM 1793 C CA . LEU B 1 19 ? 55.227 7.067 50.009 1.00 30.66 79 LEU B CA 1
ATOM 1794 C C . LEU B 1 19 ? 54.388 6.136 49.114 1.00 29.38 79 LEU B C 1
ATOM 1795 O O . LEU B 1 19 ? 53.360 6.513 48.529 1.00 27.24 79 LEU B O 1
ATOM 1800 N N . SER B 1 20 ? 54.835 4.888 49.068 1.00 29.19 80 SER B N 1
ATOM 1801 C CA . SER B 1 20 ? 54.171 3.830 48.348 1.00 28.73 80 SER B CA 1
ATOM 1802 C C . SER B 1 20 ? 52.692 3.703 48.688 1.00 28.07 80 SER B C 1
ATOM 1803 O O . SER B 1 20 ? 51.835 3.652 47.792 1.00 27.23 80 SER B O 1
ATOM 1806 N N . GLU B 1 21 ? 52.393 3.639 49.988 1.00 26.82 81 GLU B N 1
ATOM 1807 C CA . GLU B 1 21 ? 51.030 3.483 50.449 1.00 27.25 81 GLU B CA 1
ATOM 1808 C C . GLU B 1 21 ? 50.158 4.700 50.138 1.00 25.76 81 GLU B C 1
ATOM 1809 O O . GLU B 1 21 ? 49.022 4.545 49.697 1.00 24.64 81 GLU B O 1
ATOM 1815 N N . TYR B 1 22 ? 50.713 5.896 50.313 1.00 24.11 82 TYR B N 1
ATOM 1816 C CA . TYR B 1 22 ? 49.972 7.127 50.077 1.00 23.38 82 TYR B CA 1
ATOM 1817 C C . TYR B 1 22 ? 49.595 7.214 48.587 1.00 21.98 82 TYR B C 1
ATOM 1818 O O . TYR B 1 22 ? 48.435 7.526 48.224 1.00 21.24 82 TYR B O 1
ATOM 1827 N N . VAL B 1 23 ? 50.584 6.914 47.754 1.00 20.88 83 VAL B N 1
ATOM 1828 C CA . VAL B 1 23 ? 50.484 7.036 46.299 1.00 20.15 83 VAL B CA 1
ATOM 1829 C C . VAL B 1 23 ? 49.523 5.991 45.737 1.00 20.47 83 VAL B C 1
ATOM 1830 O O . VAL B 1 23 ? 48.593 6.345 44.993 1.00 19.94 83 VAL B O 1
ATOM 1834 N N . GLN B 1 24 ? 49.744 4.718 46.085 1.00 18.55 84 GLN B N 1
ATOM 1835 C CA . GLN B 1 24 ? 48.824 3.663 45.657 1.00 19.28 84 GLN B CA 1
ATOM 1836 C C . GLN B 1 24 ? 47.394 3.957 46.073 1.00 19.79 84 GLN B C 1
ATOM 1837 O O . GLN B 1 24 ? 46.457 3.741 45.257 1.00 19.72 84 GLN B O 1
ATOM 1843 N N . ASP B 1 25 ? 47.198 4.446 47.306 1.00 20.47 85 ASP B N 1
ATOM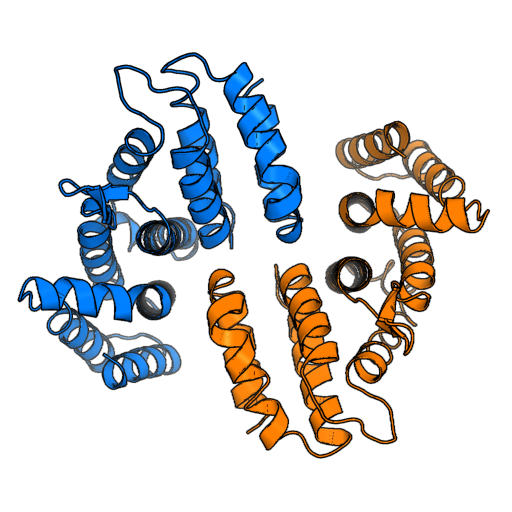 1844 C CA . ASP B 1 25 ? 45.822 4.749 47.760 1.00 23.12 85 ASP B CA 1
ATOM 1845 C C . ASP B 1 25 ? 45.206 5.797 46.819 1.00 21.87 85 ASP B C 1
ATOM 1846 O O . ASP B 1 25 ? 44.065 5.659 46.393 1.00 20.27 85 ASP B O 1
ATOM 1851 N N . PHE B 1 26 ? 45.962 6.857 46.512 1.00 21.07 86 PHE B N 1
ATOM 1852 C CA . PHE B 1 26 ? 45.465 7.886 45.561 1.00 20.64 86 PHE B CA 1
ATOM 1853 C C . PHE B 1 26 ? 45.196 7.348 44.145 1.00 20.65 86 PHE B C 1
ATOM 1854 O O . PHE B 1 26 ? 44.183 7.696 43.529 1.00 19.43 86 PHE B O 1
ATOM 1862 N N . LEU B 1 27 ? 46.120 6.558 43.605 1.00 19.62 87 LEU B N 1
ATOM 1863 C CA . LEU B 1 27 ? 45.872 5.866 42.323 1.00 20.73 87 LEU B CA 1
ATOM 1864 C C . LEU B 1 27 ? 44.589 5.000 42.340 1.00 21.73 87 LEU B C 1
ATOM 1865 O O . LEU B 1 27 ? 43.802 4.987 41.386 1.00 19.80 87 LEU B O 1
ATOM 1870 N N . ASN B 1 28 ? 44.427 4.209 43.399 1.00 21.75 88 ASN B N 1
ATOM 1871 C CA . ASN B 1 28 ? 43.219 3.402 43.526 1.00 23.85 88 ASN B CA 1
ATOM 1872 C C . ASN B 1 28 ? 41.970 4.294 43.516 1.00 24.05 88 ASN B C 1
ATOM 1873 O O . ASN B 1 28 ? 40.996 4.007 42.794 1.00 23.87 88 ASN B O 1
ATOM 1878 N N . HIS B 1 29 ? 42.039 5.397 44.278 1.00 23.87 89 HIS B N 1
ATOM 1879 C CA . HIS B 1 29 ? 40.968 6.392 44.354 1.00 24.16 89 HIS B CA 1
ATOM 1880 C C . HIS B 1 29 ? 40.632 6.997 42.966 1.00 23.62 89 HIS B C 1
ATOM 1881 O O . HIS B 1 29 ? 39.447 7.053 42.567 1.00 22.97 89 HIS B O 1
ATOM 1888 N N . LEU B 1 30 ? 41.661 7.410 42.217 1.00 22.36 90 LEU B N 1
ATOM 1889 C CA . LEU B 1 30 ? 41.464 7.912 40.851 1.00 21.56 90 LEU B CA 1
ATOM 1890 C C . LEU B 1 30 ? 40.802 6.895 39.974 1.00 20.96 90 LEU B C 1
ATOM 1891 O O . LEU B 1 30 ? 40.002 7.249 39.103 1.00 21.34 90 LEU B O 1
ATOM 1896 N N . THR B 1 31 ? 41.165 5.633 40.164 1.00 18.98 91 THR B N 1
ATOM 1897 C CA . THR B 1 31 ? 40.698 4.581 39.280 1.00 21.32 91 THR B CA 1
ATOM 1898 C C . THR B 1 31 ? 39.181 4.357 39.513 1.00 22.68 91 THR B C 1
ATOM 1899 O O . THR B 1 31 ? 38.379 4.271 38.601 1.00 22.99 91 THR B O 1
ATOM 1903 N N . GLU B 1 32 ? 38.813 4.368 40.780 1.00 24.90 92 GLU B N 1
ATOM 1904 C CA . GLU B 1 32 ? 37.425 4.153 41.194 1.00 25.62 92 GLU B CA 1
ATOM 1905 C C . GLU B 1 32 ? 36.541 5.348 40.986 1.00 24.95 92 GLU B C 1
ATOM 1906 O O . GLU B 1 32 ? 35.357 5.191 40.707 1.00 25.67 92 GLU B O 1
ATOM 1912 N N . GLN B 1 33 ? 37.118 6.534 41.175 1.00 24.60 93 GLN B N 1
ATOM 1913 C CA . GLN B 1 33 ? 36.419 7.801 41.087 1.00 24.74 93 GLN B CA 1
ATOM 1914 C C . GLN B 1 33 ? 37.134 8.748 40.123 1.00 24.24 93 GLN B C 1
ATOM 1915 O O . GLN B 1 33 ? 37.815 9.641 40.568 1.00 24.13 93 GLN B O 1
ATOM 1921 N N . PRO B 1 34 ? 36.970 8.548 38.803 1.00 24.98 94 PRO B N 1
ATOM 1922 C CA . PRO B 1 34 ? 37.666 9.356 37.790 1.00 24.35 94 PRO B CA 1
ATOM 1923 C C . PRO B 1 34 ? 37.294 10.823 37.971 1.00 24.71 94 PRO B C 1
ATOM 1924 O O . PRO B 1 34 ? 38.140 11.733 37.752 1.00 23.76 94 PRO B O 1
ATOM 1928 N N . GLY B 1 35 ? 36.055 11.069 38.412 1.00 23.53 95 GLY B N 1
ATOM 1929 C CA . GLY B 1 35 ? 35.627 12.454 38.726 1.00 24.97 95 GLY B CA 1
ATOM 1930 C C . GLY B 1 35 ? 36.361 13.176 39.854 1.00 25.48 95 GLY B C 1
ATOM 1931 O O . GLY B 1 35 ? 36.269 14.401 39.979 1.00 26.52 95 GLY B O 1
ATOM 1932 N N . SER B 1 36 ? 37.132 12.447 40.666 1.00 25.47 96 SER B N 1
ATOM 1933 C CA . SER B 1 36 ? 37.765 13.085 41.824 1.00 25.52 96 SER B CA 1
ATOM 1934 C C . SER B 1 36 ? 39.075 13.814 41.455 1.00 25.84 96 SER B C 1
ATOM 1935 O O . SER B 1 36 ? 39.589 14.549 42.284 1.00 24.77 96 SER B O 1
ATOM 1938 N N . PHE B 1 37 ? 39.584 13.635 40.224 1.00 24.63 97 PHE B N 1
ATOM 1939 C CA . PHE B 1 37 ? 40.850 14.260 39.815 1.00 24.59 97 PHE B CA 1
ATOM 1940 C C . PHE B 1 37 ? 40.891 15.778 40.100 1.00 25.06 97 PHE B C 1
ATOM 1941 O O . PHE B 1 37 ? 41.816 16.263 40.774 1.00 22.27 97 PHE B O 1
ATOM 1949 N N . GLU B 1 38 ? 39.877 16.520 39.644 1.00 25.28 98 GLU B N 1
ATOM 1950 C CA . GLU B 1 38 ? 39.943 17.979 39.724 1.00 28.21 98 GLU B CA 1
ATOM 1951 C C . GLU B 1 38 ? 39.946 18.509 41.168 1.00 27.97 98 GLU B C 1
ATOM 1952 O O . GLU B 1 38 ? 40.690 19.414 41.480 1.00 29.05 98 GLU B O 1
ATOM 1958 N N . THR B 1 39 ? 39.156 17.933 42.056 1.00 28.86 99 THR B N 1
ATOM 1959 C CA . THR B 1 39 ? 39.122 18.441 43.413 1.00 30.79 99 THR B CA 1
ATOM 1960 C C . THR B 1 39 ? 40.283 17.971 44.298 1.00 29.77 99 THR B C 1
ATOM 1961 O O . THR B 1 39 ? 40.605 18.638 45.283 1.00 30.31 99 THR B O 1
ATOM 1965 N N . GLU B 1 40 ? 40.911 16.851 43.950 1.00 27.65 100 GLU B N 1
ATOM 1966 C CA . GLU B 1 40 ? 41.922 16.266 44.845 1.00 27.47 100 GLU B CA 1
ATOM 1967 C C . GLU B 1 40 ? 43.365 16.356 44.370 1.00 25.74 100 GLU B C 1
ATOM 1968 O O . GLU B 1 40 ? 44.290 16.106 45.150 1.00 25.12 100 GLU B O 1
ATOM 1974 N N . ILE B 1 41 ? 43.560 16.694 43.101 1.00 24.84 101 ILE B N 1
ATOM 1975 C CA . ILE B 1 41 ? 44.890 16.627 42.493 1.00 24.02 101 ILE B CA 1
ATOM 1976 C C . ILE B 1 41 ? 45.868 17.638 43.126 1.00 24.05 101 ILE B C 1
ATOM 1977 O O . ILE B 1 41 ? 47.049 17.349 43.271 1.00 22.97 101 ILE B O 1
ATOM 1982 N N . GLU B 1 42 ? 45.386 18.827 43.473 1.00 24.06 102 GLU B N 1
ATOM 1983 C CA . GLU B 1 42 ? 46.291 19.865 44.027 1.00 25.09 102 GLU B CA 1
ATOM 1984 C C . GLU B 1 42 ? 46.893 19.452 45.370 1.00 24.58 102 GLU B C 1
ATOM 1985 O O . GLU B 1 42 ? 48.082 19.636 45.600 1.00 24.82 102 GLU B O 1
ATOM 1991 N N . GLN B 1 43 ? 46.062 18.891 46.242 1.00 23.75 103 GLN B N 1
ATOM 1992 C CA . GLN B 1 43 ? 46.527 18.394 47.523 1.00 25.08 103 GLN B CA 1
ATOM 1993 C C . GLN B 1 43 ? 47.507 17.226 47.323 1.00 23.78 103 GLN B C 1
ATOM 1994 O O . GLN B 1 43 ? 48.473 17.095 48.068 1.00 23.90 103 GLN B O 1
ATOM 2000 N N . PHE B 1 44 ? 47.243 16.374 46.331 1.00 22.86 104 PHE B N 1
ATOM 2001 C CA . PHE B 1 44 ? 48.206 15.295 46.009 1.00 21.20 104 PHE B CA 1
ATOM 2002 C C . PHE B 1 44 ? 49.584 15.866 45.688 1.00 20.86 104 PHE B C 1
ATOM 2003 O O . PHE B 1 44 ? 50.603 15.459 46.294 1.00 20.68 104 PHE B O 1
ATOM 2011 N N . ALA B 1 45 ? 49.638 16.803 44.740 1.00 19.78 105 ALA B N 1
ATOM 2012 C CA . ALA B 1 45 ? 50.928 17.404 44.383 1.00 20.48 105 ALA B CA 1
ATOM 2013 C C . ALA B 1 45 ? 51.632 18.094 45.575 1.00 21.28 105 ALA B C 1
ATOM 2014 O O . ALA B 1 45 ? 52.869 17.941 45.770 1.00 20.49 105 ALA B O 1
ATOM 2016 N N . GLU B 1 46 ? 50.851 18.843 46.363 1.00 21.61 106 GLU B N 1
ATOM 2017 C CA A GLU B 1 46 ? 51.380 19.563 47.543 0.50 22.22 106 GLU B CA 1
ATOM 2018 C CA B GLU B 1 46 ? 51.388 19.568 47.518 0.50 22.65 106 GLU B CA 1
ATOM 2019 C C . GLU B 1 46 ? 52.013 18.592 48.532 1.00 22.10 106 GLU B C 1
ATOM 2020 O O . GLU B 1 46 ? 53.111 18.827 49.017 1.00 21.44 106 GLU B O 1
ATOM 2031 N N . THR B 1 47 ? 51.311 17.491 48.834 1.00 21.66 107 THR B N 1
ATOM 2032 C CA . THR B 1 47 ? 51.859 16.475 49.787 1.00 22.42 107 THR B CA 1
ATOM 2033 C C . THR B 1 47 ? 53.107 15.810 49.221 1.00 22.29 107 THR B C 1
ATOM 2034 O O . THR B 1 47 ? 54.147 15.668 49.920 1.00 21.69 107 THR B O 1
ATOM 2038 N N . LEU B 1 48 ? 53.054 15.430 47.941 1.00 21.02 108 LEU B N 1
ATOM 2039 C CA . LEU B 1 48 ? 54.292 14.953 47.289 1.00 20.21 108 LEU B CA 1
ATOM 2040 C C . LEU B 1 48 ? 55.464 15.968 47.341 1.00 20.34 108 LEU B C 1
ATOM 2041 O O . LEU B 1 48 ? 56.630 15.577 47.587 1.00 21.53 108 LEU B O 1
ATOM 2046 N N . ASN B 1 49 ? 55.190 17.259 47.161 1.00 20.46 109 ASN B N 1
ATOM 2047 C CA . ASN B 1 49 ? 56.285 18.249 47.193 1.00 21.99 109 ASN B CA 1
ATOM 2048 C C . ASN B 1 49 ? 56.986 18.310 48.580 1.00 24.24 109 ASN B C 1
ATOM 2049 O O . ASN B 1 49 ? 58.193 18.570 48.679 1.00 24.05 109 ASN B O 1
ATOM 2054 N N . GLY B 1 50 ? 56.230 18.016 49.628 1.00 26.85 110 GLY B N 1
ATOM 2055 C CA . GLY B 1 50 ? 56.764 18.004 50.993 1.00 29.90 110 GLY B CA 1
ATOM 2056 C C . GLY B 1 50 ? 57.560 16.733 51.279 1.00 31.73 110 GLY B C 1
ATOM 2057 O O . GLY B 1 50 ? 58.545 16.789 52.005 1.00 32.60 110 GLY B O 1
ATOM 2058 N N . CYS B 1 51 ? 57.179 15.588 50.709 1.00 32.58 111 CYS B N 1
ATOM 2059 C CA . CYS B 1 51 ? 57.900 14.348 51.027 1.00 34.47 111 CYS B CA 1
ATOM 2060 C C . CYS B 1 51 ? 58.815 13.716 49.974 1.00 33.88 111 CYS B C 1
ATOM 2061 O O . CYS B 1 51 ? 59.684 12.915 50.325 1.00 34.74 111 CYS B O 1
ATOM 2064 N N . VAL B 1 52 ? 58.677 14.063 48.698 1.00 33.42 112 VAL B N 1
ATOM 2065 C CA . VAL B 1 52 ? 59.582 13.485 47.697 1.00 32.46 112 VAL B CA 1
ATOM 2066 C C . VAL B 1 52 ? 60.833 14.367 47.611 1.00 33.39 112 VAL B C 1
ATOM 2067 O O . VAL B 1 52 ? 60.781 15.447 47.032 1.00 33.15 112 VAL B O 1
ATOM 2071 N N . THR B 1 53 ? 61.950 13.936 48.202 1.00 33.44 113 THR B N 1
ATOM 2072 C CA . THR B 1 53 ? 63.125 14.820 48.210 1.00 34.30 113 THR B CA 1
ATOM 2073 C C . THR B 1 53 ? 64.399 14.240 47.608 1.00 34.23 113 THR B C 1
ATOM 2074 O O . THR B 1 53 ? 65.461 14.880 47.681 1.00 34.70 113 THR B O 1
ATOM 2078 N N . THR B 1 54 ? 64.322 13.047 47.030 1.00 33.29 114 THR B N 1
ATOM 2079 C CA . THR B 1 54 ? 65.519 12.404 46.485 1.00 32.85 114 THR B CA 1
ATOM 2080 C C . THR B 1 54 ? 65.218 11.805 45.129 1.00 33.22 114 THR B C 1
ATOM 2081 O O . THR B 1 54 ? 64.038 11.559 44.803 1.00 31.86 114 THR B O 1
ATOM 2085 N N . ASP B 1 55 ? 66.283 11.595 44.344 1.00 32.89 115 ASP B N 1
ATOM 2086 C CA . ASP B 1 55 ? 66.231 10.841 43.093 1.00 32.86 115 ASP B CA 1
ATOM 2087 C C . ASP B 1 55 ? 65.418 9.542 43.233 1.00 32.62 115 ASP B C 1
ATOM 2088 O O . ASP B 1 55 ? 64.567 9.206 42.375 1.00 31.56 115 ASP B O 1
ATOM 2093 N N . ASP B 1 56 ? 65.670 8.815 44.317 1.00 31.76 116 ASP B N 1
ATOM 2094 C CA . ASP B 1 56 ? 65.052 7.493 44.500 1.00 31.73 116 ASP B CA 1
ATOM 2095 C C . ASP B 1 56 ? 63.553 7.578 44.781 1.00 30.16 116 ASP B C 1
ATOM 2096 O O . ASP B 1 56 ? 62.783 6.721 44.340 1.00 30.12 116 ASP B O 1
ATOM 2101 N N . ALA B 1 57 ? 63.144 8.582 45.544 1.00 27.84 117 ALA B N 1
ATOM 2102 C CA . ALA B 1 57 ? 61.725 8.680 45.908 1.00 26.18 117 ALA B CA 1
ATOM 2103 C C . ALA B 1 57 ? 60.922 9.114 44.676 1.00 24.04 117 ALA B C 1
ATOM 2104 O O . ALA B 1 57 ? 59.828 8.636 44.457 1.00 22.82 117 ALA B O 1
ATOM 2106 N N . LEU B 1 58 ? 61.509 9.979 43.853 1.00 23.53 118 LEU B N 1
ATOM 2107 C CA . LEU B 1 58 ? 60.892 10.373 42.584 1.00 22.11 118 LEU B CA 1
ATOM 2108 C C . LEU B 1 58 ? 60.769 9.185 41.665 1.00 22.13 118 LEU B C 1
ATOM 2109 O O . LEU B 1 58 ? 59.738 8.979 41.029 1.00 20.89 118 LEU B O 1
ATOM 2114 N N . GLN B 1 59 ? 61.831 8.383 41.628 1.00 21.63 119 GLN B N 1
ATOM 2115 C CA . GLN B 1 59 ? 61.885 7.192 40.789 1.00 21.90 119 GLN B CA 1
ATOM 2116 C C . GLN B 1 59 ? 60.763 6.214 41.229 1.00 21.37 119 GLN B C 1
ATOM 2117 O O . GLN B 1 59 ? 60.048 5.641 40.422 1.00 20.48 119 GLN B O 1
ATOM 2123 N N . GLU B 1 60 ? 60.629 6.032 42.537 1.00 21.66 120 GLU B N 1
ATOM 2124 C CA . GLU B 1 60 ? 59.506 5.265 43.081 1.00 21.63 120 GLU B CA 1
ATOM 2125 C C . GLU B 1 60 ? 58.120 5.802 42.707 1.00 20.59 120 GLU B C 1
ATOM 2126 O O . GLU B 1 60 ? 57.247 5.033 42.338 1.00 19.64 120 GLU B O 1
ATOM 2132 N N . LEU B 1 61 ? 57.894 7.107 42.881 1.00 19.06 121 LEU B N 1
ATOM 2133 C CA . LEU B 1 61 ? 56.609 7.711 42.433 1.00 17.47 121 LEU B CA 1
ATOM 2134 C C . LEU B 1 61 ? 56.339 7.362 40.985 1.00 17.90 121 LEU B C 1
ATOM 2135 O O . LEU B 1 61 ? 55.236 6.966 40.641 1.00 19.06 121 LEU B O 1
ATOM 2140 N N . VAL B 1 62 ? 57.329 7.544 40.133 1.00 18.67 122 VAL B N 1
ATOM 2141 C CA . VAL B 1 62 ? 57.207 7.197 38.696 1.00 19.73 122 VAL B CA 1
ATOM 2142 C C . VAL B 1 62 ? 56.845 5.717 38.484 1.00 19.62 122 VAL B C 1
ATOM 2143 O O . VAL B 1 62 ? 55.898 5.402 37.746 1.00 18.57 122 VAL B O 1
ATOM 2147 N N . GLU B 1 63 ? 57.565 4.820 39.159 1.00 20.09 123 GLU B N 1
ATOM 2148 C CA . GLU B 1 63 ? 57.350 3.386 39.006 1.00 20.33 123 GLU B CA 1
ATOM 2149 C C . GLU B 1 63 ? 55.892 3.036 39.350 1.00 19.81 123 GLU B C 1
ATOM 2150 O O . GLU B 1 63 ? 55.255 2.255 38.650 1.00 18.60 123 GLU B O 1
ATOM 2156 N N . LEU B 1 64 ? 55.388 3.618 40.436 1.00 18.54 124 LEU B N 1
ATOM 2157 C CA . LEU B 1 64 ? 54.034 3.329 40.906 1.00 18.70 124 LEU B CA 1
ATOM 2158 C C . LEU B 1 64 ? 52.978 3.785 39.908 1.00 17.83 124 LEU B C 1
ATOM 2159 O O . LEU B 1 64 ? 52.026 3.076 39.645 1.00 16.80 124 LEU B O 1
ATOM 2164 N N . ILE B 1 65 ? 53.173 4.965 39.354 1.00 16.87 125 ILE B N 1
ATOM 2165 C CA . ILE B 1 65 ? 52.223 5.486 38.392 1.00 15.92 125 ILE B CA 1
ATOM 2166 C C . ILE B 1 65 ? 52.316 4.699 37.082 1.00 16.74 125 ILE B C 1
ATOM 2167 O O . ILE B 1 65 ? 51.307 4.318 36.525 1.00 17.77 125 ILE B O 1
ATOM 2172 N N . TYR B 1 66 ? 53.536 4.406 36.646 1.00 16.83 126 TYR B N 1
ATOM 2173 C CA . TYR B 1 66 ? 53.770 3.612 35.429 1.00 18.15 126 TYR B CA 1
ATOM 2174 C C . TYR B 1 66 ? 53.085 2.218 35.520 1.00 19.29 126 TYR B C 1
ATOM 2175 O O . TYR B 1 66 ? 52.398 1.776 34.569 1.00 18.50 126 TYR B O 1
ATOM 2184 N N . GLN B 1 67 ? 53.267 1.557 36.672 1.00 19.77 127 GLN B N 1
ATOM 2185 C CA . GLN B 1 67 ? 52.583 0.272 36.951 1.00 21.39 127 GLN B CA 1
ATOM 2186 C C . GLN B 1 67 ? 51.056 0.346 36.850 1.00 20.64 127 GLN B C 1
ATOM 2187 O O . GLN B 1 67 ? 50.427 -0.491 36.185 1.00 20.82 127 GLN B O 1
ATOM 2193 N N . GLN B 1 68 ? 50.468 1.354 37.478 1.00 21.19 128 GLN B N 1
ATOM 2194 C CA . GLN B 1 68 ? 49.010 1.546 37.423 1.00 20.57 128 GLN B CA 1
ATOM 2195 C C . GLN B 1 68 ? 48.554 1.724 35.967 1.00 21.24 128 GLN B C 1
ATOM 2196 O O . GLN B 1 68 ? 47.558 1.124 35.524 1.00 21.07 128 GLN B O 1
ATOM 2202 N N . ALA B 1 69 ? 49.311 2.525 35.217 1.00 20.74 129 ALA B N 1
ATOM 2203 C CA . ALA B 1 69 ? 48.904 2.924 33.885 1.00 21.47 129 ALA B CA 1
ATOM 2204 C C . ALA B 1 69 ? 48.992 1.773 32.912 1.00 21.95 129 ALA B C 1
ATOM 2205 O O . ALA B 1 69 ? 48.195 1.699 31.973 1.00 23.06 129 ALA B O 1
ATOM 2207 N N . THR B 1 70 ? 49.947 0.871 33.150 1.00 22.90 130 THR B N 1
ATOM 2208 C CA . THR B 1 70 ? 50.208 -0.246 32.258 1.00 24.87 130 THR B CA 1
ATOM 2209 C C . THR B 1 70 ? 49.528 -1.557 32.675 1.00 26.10 130 THR B C 1
ATOM 2210 O O . THR B 1 70 ? 49.448 -2.478 31.874 1.00 25.55 130 THR B O 1
ATOM 2214 N N . SER B 1 71 ? 49.100 -1.664 33.938 1.00 26.65 131 SER B N 1
ATOM 2215 C CA . SER B 1 71 ? 48.608 -2.947 34.451 1.00 28.75 131 SER B CA 1
ATOM 2216 C C . SER B 1 71 ? 47.118 -2.919 34.762 1.00 30.48 131 SER B C 1
ATOM 2217 O O . SER B 1 71 ? 46.502 -3.967 34.919 1.00 30.69 131 SER B O 1
ATOM 2220 N N . ILE B 1 72 ? 46.550 -1.727 34.913 1.00 30.79 132 ILE B N 1
ATOM 2221 C CA . ILE B 1 72 ? 45.205 -1.620 35.441 1.00 32.68 132 ILE B CA 1
ATOM 2222 C C . ILE B 1 72 ? 44.360 -1.129 34.321 1.00 32.77 132 ILE B C 1
ATOM 2223 O O . ILE B 1 72 ? 44.688 -0.099 33.703 1.00 32.77 132 ILE B O 1
ATOM 2228 N N . PRO B 1 73 ? 43.264 -1.874 34.021 1.00 33.91 133 PRO B N 1
ATOM 2229 C CA . PRO B 1 73 ? 42.366 -1.494 32.912 1.00 33.43 133 PRO B CA 1
ATOM 2230 C C . PRO B 1 73 ? 41.895 -0.074 33.074 1.00 32.27 133 PRO B C 1
ATOM 2231 O O . PRO B 1 73 ? 41.734 0.369 34.218 1.00 32.77 133 PRO B O 1
ATOM 2235 N N . ASN B 1 74 ? 41.701 0.646 31.969 1.00 30.63 134 ASN B N 1
ATOM 2236 C CA A ASN B 1 74 ? 41.015 1.940 31.956 0.50 30.27 134 ASN B CA 1
ATOM 2237 C CA B ASN B 1 74 ? 40.974 1.928 32.084 0.50 30.12 134 ASN B CA 1
ATOM 2238 C C . ASN B 1 74 ? 41.814 3.053 32.629 1.00 29.09 134 ASN B C 1
ATOM 2239 O O . ASN B 1 74 ? 41.289 4.139 32.848 1.00 29.52 134 ASN B O 1
ATOM 2248 N N . PHE B 1 75 ? 43.095 2.794 32.893 1.00 27.02 135 PHE B N 1
ATOM 2249 C CA . PHE B 1 75 ? 43.929 3.806 33.505 1.00 25.68 135 PHE B CA 1
ATOM 2250 C C . PHE B 1 75 ? 44.831 4.546 32.504 1.00 24.61 135 PHE B C 1
ATOM 2251 O O . PHE B 1 75 ? 45.552 5.399 32.937 1.00 26.33 135 PHE B O 1
ATOM 2259 N N . SER B 1 76 ? 44.801 4.232 31.201 1.00 23.54 136 SER B N 1
ATOM 2260 C CA . SER B 1 76 ? 45.687 4.882 30.210 1.00 22.88 136 SER B CA 1
ATOM 2261 C C . SER B 1 76 ? 45.524 6.415 30.209 1.00 21.44 136 SER B C 1
ATOM 2262 O O . SER B 1 76 ? 46.507 7.158 30.380 1.00 18.64 136 SER B O 1
ATOM 2265 N N . TYR B 1 77 ? 44.296 6.873 29.990 1.00 18.01 137 TYR B N 1
ATOM 2266 C CA . TYR B 1 77 ? 44.038 8.321 29.937 1.00 18.19 137 TYR B CA 1
ATOM 2267 C C . TYR B 1 77 ? 44.361 8.983 31.290 1.00 17.35 137 TYR B C 1
ATOM 2268 O O . TYR B 1 77 ? 45.117 9.966 31.370 1.00 15.71 137 TYR B O 1
ATOM 2277 N N . MET B 1 78 ? 43.820 8.403 32.359 1.00 16.31 138 MET B N 1
ATOM 2278 C CA . MET B 1 78 ? 43.980 9.041 33.674 1.00 16.57 138 MET B CA 1
ATOM 2279 C C . MET B 1 78 ? 45.494 9.080 34.060 1.00 16.42 138 MET B C 1
ATOM 2280 O O . MET B 1 78 ? 45.985 10.070 34.661 1.00 15.63 138 MET B O 1
ATOM 2285 N N . GLY B 1 79 ? 46.189 7.977 33.776 1.00 17.20 139 GLY B N 1
ATOM 2286 C CA . GLY B 1 79 ? 47.638 7.884 34.049 1.00 17.09 139 GLY B CA 1
ATOM 2287 C C . GLY B 1 79 ? 48.397 9.025 33.326 1.00 16.28 139 GLY B C 1
ATOM 2288 O O . GLY B 1 79 ? 49.217 9.696 33.925 1.00 17.07 139 GLY B O 1
ATOM 2289 N N . ALA B 1 80 ? 48.143 9.191 32.034 1.00 14.95 140 ALA B N 1
ATOM 2290 C CA . ALA B 1 80 ? 48.802 10.213 31.235 1.00 16.59 140 ALA B CA 1
ATOM 2291 C C . ALA B 1 80 ? 48.506 11.635 31.718 1.00 17.08 140 ALA B C 1
ATOM 2292 O O . ALA B 1 80 ? 49.403 12.505 31.747 1.00 16.00 140 ALA B O 1
ATOM 2294 N N . ARG B 1 81 ? 47.233 11.885 32.010 1.00 16.14 141 ARG B N 1
ATOM 2295 C CA . ARG B 1 81 ? 46.801 13.182 32.524 1.00 16.50 141 ARG B CA 1
ATOM 2296 C C . ARG B 1 81 ? 47.519 13.494 33.843 1.00 15.48 141 ARG B C 1
ATOM 2297 O O . ARG B 1 81 ? 47.976 14.625 34.055 1.00 14.12 141 ARG B O 1
ATOM 2305 N N . LEU B 1 82 ? 47.544 12.518 34.733 1.00 15.32 142 LEU B N 1
ATOM 2306 C CA . LEU B 1 82 ? 48.278 12.630 36.013 1.00 15.72 142 LEU B CA 1
ATOM 2307 C C . LEU B 1 82 ? 49.772 12.895 35.770 1.00 14.82 142 LEU B C 1
ATOM 2308 O O . LEU B 1 82 ? 50.380 13.764 36.415 1.00 15.67 142 LEU B O 1
ATOM 2313 N N . CYS B 1 83 ? 50.382 12.122 34.868 1.00 14.04 143 CYS B N 1
ATOM 2314 C CA . CYS B 1 83 ? 51.788 12.384 34.547 1.00 13.02 143 CYS B CA 1
ATOM 2315 C C . CYS B 1 83 ? 52.032 13.796 34.072 1.00 14.46 143 CYS B C 1
ATOM 2316 O O . CYS B 1 83 ? 53.033 14.450 34.479 1.00 14.21 143 CYS B O 1
ATOM 2319 N N . ASN B 1 84 ? 51.180 14.285 33.169 1.00 14.23 144 ASN B N 1
ATOM 2320 C CA . ASN B 1 84 ? 51.404 15.658 32.726 1.00 15.66 144 ASN B CA 1
ATOM 2321 C C . ASN B 1 84 ? 51.242 16.644 33.894 1.00 15.71 144 ASN B C 1
ATOM 2322 O O . ASN B 1 84 ? 52.004 17.620 34.022 1.00 15.54 144 ASN B O 1
ATOM 2327 N N . TYR B 1 85 ? 50.196 16.450 34.688 1.00 16.29 145 TYR B N 1
ATOM 2328 C CA . TYR B 1 85 ? 49.983 17.365 35.811 1.00 16.67 145 TYR B CA 1
ATOM 2329 C C . TYR B 1 85 ? 51.219 17.385 36.757 1.00 16.34 145 TYR B C 1
ATOM 2330 O O . TYR B 1 85 ? 51.715 18.467 37.160 1.00 15.52 145 TYR B O 1
ATOM 2339 N N . LEU B 1 86 ? 51.741 16.202 37.074 1.00 15.14 146 LEU B N 1
ATOM 2340 C CA . LEU B 1 86 ? 52.862 16.152 38.019 1.00 15.42 146 LEU B CA 1
ATOM 2341 C C . LEU B 1 86 ? 54.100 16.769 37.388 1.00 16.29 146 LEU B C 1
ATOM 2342 O O . LEU B 1 86 ? 54.924 17.358 38.101 1.00 17.09 146 LEU B O 1
ATOM 2347 N N . SER B 1 87 ? 54.245 16.654 36.068 1.00 15.77 147 SER B N 1
ATOM 2348 C CA . SER B 1 87 ? 55.399 17.234 35.417 1.00 18.08 147 SER B CA 1
ATOM 2349 C C . SER B 1 87 ? 55.404 18.779 35.524 1.00 18.31 147 SER B C 1
ATOM 2350 O O . SER B 1 87 ? 56.461 19.375 35.408 1.00 19.81 147 SER B O 1
ATOM 2353 N N . HIS B 1 88 ? 54.225 19.404 35.660 1.00 18.48 148 HIS B N 1
ATOM 2354 C CA . HIS B 1 88 ? 54.117 20.868 35.925 1.00 19.05 148 HIS B CA 1
ATOM 2355 C C . HIS B 1 88 ? 53.943 21.315 37.380 1.00 18.45 148 HIS B C 1
ATOM 2356 O O . HIS B 1 88 ? 54.132 22.491 37.678 1.00 19.30 148 HIS B O 1
ATOM 2363 N N . HIS B 1 89 ? 53.631 20.392 38.284 1.00 17.72 149 HIS B N 1
ATOM 2364 C CA . HIS B 1 89 ? 53.290 20.768 39.635 1.00 17.53 149 HIS B CA 1
ATOM 2365 C C . HIS B 1 89 ? 54.158 20.183 40.741 1.00 16.73 149 HIS B C 1
ATOM 2366 O O . HIS B 1 89 ? 53.948 20.495 41.892 1.00 16.77 149 HIS B O 1
ATOM 2373 N N . LEU B 1 90 ? 55.087 19.316 40.388 1.00 14.98 150 LEU B N 1
ATOM 2374 C CA . LEU B 1 90 ? 56.060 18.805 41.352 1.00 15.94 150 LEU B CA 1
ATOM 2375 C C . LEU B 1 90 ? 57.245 19.781 41.275 1.00 17.01 150 LEU B C 1
ATOM 2376 O O . LEU B 1 90 ? 57.708 20.159 40.178 1.00 15.81 150 LEU B O 1
ATOM 2381 N N . THR B 1 91 ? 57.694 20.254 42.418 1.00 17.68 151 THR B N 1
ATOM 2382 C CA . THR B 1 91 ? 58.806 21.228 42.390 1.00 19.18 151 THR B CA 1
ATOM 2383 C C . THR B 1 91 ? 60.216 20.597 42.292 1.00 21.22 151 THR B C 1
ATOM 2384 O O . THR B 1 91 ? 61.177 21.256 41.862 1.00 21.26 151 THR B O 1
ATOM 2388 N N . ILE B 1 92 ? 60.343 19.349 42.725 1.00 21.35 152 ILE B N 1
ATOM 2389 C CA . ILE B 1 92 ? 61.666 18.724 42.768 1.00 23.93 152 ILE B CA 1
ATOM 2390 C C . ILE B 1 92 ? 62.303 18.624 41.353 1.00 24.71 152 ILE B C 1
ATOM 2391 O O . ILE B 1 92 ? 61.613 18.471 40.327 1.00 24.18 152 ILE B O 1
ATOM 2396 N N . SER B 1 93 ? 63.610 18.799 41.297 1.00 25.28 153 SER B N 1
ATOM 2397 C CA . SER B 1 93 ? 64.299 18.638 40.028 1.00 28.22 153 SER B CA 1
ATOM 2398 C C . SER B 1 93 ? 65.638 17.932 40.275 1.00 27.61 153 SER B C 1
ATOM 2399 O O . SER B 1 93 ? 66.675 18.568 40.273 1.00 29.27 153 SER B O 1
ATOM 2402 N N . PRO B 1 94 ? 65.611 16.617 40.523 1.00 27.40 154 PRO B N 1
ATOM 2403 C CA . PRO B 1 94 ? 66.858 15.967 40.917 1.00 27.42 154 PRO B CA 1
ATOM 2404 C C . PRO B 1 94 ? 67.863 15.902 39.759 1.00 28.02 154 PRO B C 1
ATOM 2405 O O . PRO B 1 94 ? 67.516 16.166 38.612 1.00 27.53 154 PRO B O 1
ATOM 2409 N N . GLN B 1 95 ? 69.105 15.564 40.086 1.00 26.70 155 GLN B N 1
ATOM 2410 C CA . GLN B 1 95 ? 70.218 15.661 39.156 1.00 26.34 155 GLN B CA 1
ATOM 2411 C C . GLN B 1 95 ? 70.122 14.614 38.091 1.00 26.19 155 GLN B C 1
ATOM 2412 O O . GLN B 1 95 ? 70.686 14.798 37.030 1.00 27.14 155 GLN B O 1
ATOM 2418 N N . SER B 1 96 ? 69.423 13.513 38.360 1.00 26.69 156 SER B N 1
ATOM 2419 C CA . SER B 1 96 ? 69.290 12.453 37.389 1.00 27.03 156 SER B CA 1
ATOM 2420 C C . SER B 1 96 ? 68.123 12.666 36.421 1.00 25.70 156 SER B C 1
ATOM 2421 O O . SER B 1 96 ? 67.948 11.895 35.457 1.00 26.27 156 SER B O 1
ATOM 2424 N N . GLY B 1 97 ? 67.347 13.718 36.653 1.00 24.67 157 GLY B N 1
ATOM 2425 C CA . GLY B 1 97 ? 66.261 14.082 35.716 1.00 22.86 157 GLY B CA 1
ATOM 2426 C C . GLY B 1 97 ? 65.014 14.443 36.497 1.00 21.65 157 GLY B C 1
ATOM 2427 O O . GLY B 1 97 ? 64.839 14.022 37.630 1.00 20.92 157 GLY B O 1
ATOM 2428 N N . ASN B 1 98 ? 64.118 15.188 35.894 1.00 21.00 158 ASN B N 1
ATOM 2429 C CA . ASN B 1 98 ? 62.834 15.455 36.496 1.00 19.50 158 ASN B CA 1
ATOM 2430 C C . ASN B 1 98 ? 61.778 14.329 36.282 1.00 18.81 158 ASN B C 1
ATOM 2431 O O . ASN B 1 98 ? 62.036 13.344 35.683 1.00 17.34 158 ASN B O 1
ATOM 2436 N N . PHE B 1 99 ? 60.594 14.539 36.805 1.00 18.39 159 PHE B N 1
ATOM 2437 C CA . PHE B 1 99 ? 59.527 13.562 36.704 1.00 17.60 159 PHE B CA 1
ATOM 2438 C C . PHE B 1 99 ? 59.304 13.098 35.264 1.00 16.53 159 PHE B C 1
ATOM 2439 O O . PHE B 1 99 ? 59.270 11.968 35.006 1.00 16.31 159 PHE B O 1
ATOM 2447 N N . ARG B 1 100 ? 59.224 14.041 34.351 1.00 18.14 160 ARG B N 1
ATOM 2448 C CA . ARG B 1 100 ? 58.970 13.783 32.956 1.00 18.88 160 ARG B CA 1
ATOM 2449 C C . ARG B 1 100 ? 60.072 12.889 32.371 1.00 18.33 160 ARG B C 1
ATOM 2450 O O . ARG B 1 100 ? 59.806 11.941 31.702 1.00 16.91 160 ARG B O 1
ATOM 2458 N N . GLN B 1 101 ? 61.301 13.256 32.675 1.00 17.80 161 GLN B N 1
ATOM 2459 C CA . GLN B 1 101 ? 62.483 12.558 32.231 1.00 17.34 161 GLN B CA 1
ATOM 2460 C C . GLN B 1 101 ? 62.610 11.134 32.778 1.00 17.34 161 GLN B C 1
ATOM 2461 O O . GLN B 1 101 ? 62.818 10.234 32.042 1.00 17.24 161 GLN B O 1
ATOM 2467 N N . LEU B 1 102 ? 62.411 10.962 34.070 1.00 17.46 162 LEU B N 1
ATOM 2468 C CA . LEU B 1 102 ? 62.349 9.662 34.662 1.00 16.20 162 LEU B CA 1
ATOM 2469 C C . LEU B 1 102 ? 61.197 8.824 34.085 1.00 17.39 162 LEU B C 1
ATOM 2470 O O . LEU B 1 102 ? 61.363 7.679 33.801 1.00 16.51 162 LEU B O 1
ATOM 2475 N N . LEU B 1 103 ? 60.057 9.443 33.828 1.00 17.31 163 LEU B N 1
ATOM 2476 C CA . LEU B 1 103 ? 58.929 8.722 33.250 1.00 17.76 163 LEU B CA 1
ATOM 2477 C C . LEU B 1 103 ? 59.285 8.133 31.910 1.00 18.63 163 LEU B C 1
ATOM 2478 O O . LEU B 1 103 ? 59.068 6.984 31.648 1.00 19.22 163 LEU B O 1
ATOM 2483 N N . LEU B 1 104 ? 59.815 8.986 31.077 1.00 19.28 164 LEU B N 1
ATOM 2484 C CA . LEU B 1 104 ? 60.248 8.637 29.772 1.00 21.19 164 LEU B CA 1
ATOM 2485 C C . LEU B 1 104 ? 61.338 7.551 29.692 1.00 22.32 164 LEU B C 1
ATOM 2486 O O . LEU B 1 104 ? 61.225 6.679 28.895 1.00 22.52 164 LEU B O 1
ATOM 2491 N N . GLN B 1 105 ? 62.348 7.587 30.541 1.00 21.33 165 GLN B N 1
ATOM 2492 C CA A GLN B 1 105 ? 63.275 6.644 30.830 0.50 21.36 165 GLN B CA 1
ATOM 2493 C CA B GLN B 1 105 ? 63.235 6.622 30.714 0.50 21.14 165 GLN B CA 1
ATOM 2494 C C . GLN B 1 105 ? 62.627 5.273 31.089 1.00 21.47 165 GLN B C 1
ATOM 2495 O O . GLN B 1 105 ? 63.002 4.333 30.474 1.00 20.55 165 GLN B O 1
ATOM 2506 N N . ARG B 1 106 ? 61.655 5.243 31.976 1.00 21.04 166 ARG B N 1
ATOM 2507 C CA . ARG B 1 106 ? 60.966 4.036 32.352 1.00 21.57 166 ARG B CA 1
ATOM 2508 C C . ARG B 1 106 ? 60.269 3.423 31.164 1.00 22.48 166 ARG B C 1
ATOM 2509 O O . ARG B 1 106 ? 60.273 2.283 31.017 1.00 24.11 166 ARG B O 1
ATOM 2517 N N . CYS B 1 107 ? 59.694 4.230 30.315 1.00 23.34 167 CYS B N 1
ATOM 2518 C CA . CYS B 1 107 ? 59.052 3.763 29.104 1.00 24.43 167 CYS B CA 1
ATOM 2519 C C . CYS B 1 107 ? 59.979 3.028 28.109 1.00 26.59 167 CYS B C 1
ATOM 2520 O O . CYS B 1 107 ? 59.551 2.150 27.471 1.00 24.30 167 CYS B O 1
ATOM 2523 N N . ARG B 1 108 ? 61.244 3.393 28.021 1.00 28.64 168 ARG B N 1
ATOM 2524 C CA A ARG B 1 108 ? 62.212 2.958 27.160 0.50 29.91 168 ARG B CA 1
ATOM 2525 C CA B ARG B 1 108 ? 62.253 2.966 27.190 0.50 30.13 168 ARG B CA 1
ATOM 2526 C C . ARG B 1 108 ? 62.565 1.614 27.406 1.00 30.40 168 ARG B C 1
ATOM 2527 O O . ARG B 1 108 ? 62.670 0.815 26.534 1.00 30.26 168 ARG B O 1
ATOM 2542 N N . THR B 1 109 ? 62.408 1.245 28.658 1.00 31.75 169 THR B N 1
ATOM 2543 C CA . THR B 1 109 ? 62.538 -0.135 29.093 1.00 32.02 169 THR B CA 1
ATOM 2544 C C . THR B 1 109 ? 61.662 -1.204 28.423 1.00 31.65 169 THR B C 1
ATOM 2545 O O . THR B 1 109 ? 62.169 -2.138 27.893 1.00 32.15 169 THR B O 1
ATOM 2549 N N . GLU B 1 110 ? 60.349 -1.067 28.425 1.00 30.57 170 GLU B N 1
ATOM 2550 C CA A GLU B 1 110 ? 59.435 -1.944 27.804 0.50 29.92 170 GLU B CA 1
ATOM 2551 C CA B GLU B 1 110 ? 59.415 -1.914 27.799 0.50 29.65 170 GLU B CA 1
ATOM 2552 C C . GLU B 1 110 ? 59.497 -1.698 26.270 1.00 29.30 170 GLU B C 1
ATOM 2553 O O . GLU B 1 110 ? 59.100 -2.531 25.505 1.00 29.39 170 GLU B O 1
ATOM 2564 N N . TYR B 1 111 ? 59.765 -0.468 25.880 1.00 28.14 171 TYR B N 1
ATOM 2565 C CA . TYR B 1 111 ? 59.799 -0.131 24.471 1.00 28.09 171 TYR B CA 1
ATOM 2566 C C . TYR B 1 111 ? 60.898 -0.884 23.730 1.00 28.26 171 TYR B C 1
ATOM 2567 O O . TYR B 1 111 ? 60.738 -1.171 22.550 1.00 26.93 171 TYR B O 1
ATOM 2576 N N . GLU B 1 112 ? 62.008 -1.213 24.361 1.00 27.70 172 GLU B N 1
ATOM 2577 C CA A GLU B 1 112 ? 63.170 -1.874 23.891 0.50 28.58 172 GLU B CA 1
ATOM 2578 C CA B GLU B 1 112 ? 63.110 -1.802 23.734 0.50 28.90 172 GLU B CA 1
ATOM 2579 C C . GLU B 1 112 ? 62.697 -3.276 23.615 1.00 28.57 172 GLU B C 1
ATOM 2580 O O . GLU B 1 112 ? 63.415 -3.749 22.806 1.00 29.49 172 GLU B O 1
ATOM 2591 N N . VAL B 1 113 ? 61.683 -3.938 24.116 1.00 27.42 173 VAL B N 1
ATOM 2592 C CA . VAL B 1 113 ? 61.400 -5.292 23.736 1.00 26.85 173 VAL B CA 1
ATOM 2593 C C . VAL B 1 113 ? 60.159 -5.411 22.860 1.00 25.57 173 VAL B C 1
ATOM 2594 O O . VAL B 1 113 ? 59.625 -6.438 22.729 1.00 25.33 173 VAL B O 1
ATOM 2598 N N . LYS B 1 114 ? 59.744 -4.319 22.271 1.00 25.68 174 LYS B N 1
ATOM 2599 C CA . LYS B 1 114 ? 58.492 -4.255 21.531 1.00 26.15 174 LYS B CA 1
ATOM 2600 C C . LYS B 1 114 ? 58.362 -5.304 20.436 1.00 26.09 174 LYS B C 1
ATOM 2601 O O . LYS B 1 114 ? 57.318 -5.795 20.196 1.00 24.71 174 LYS B O 1
ATOM 2607 N N . ASP B 1 115 ? 59.445 -5.637 19.763 1.00 27.73 175 ASP B N 1
ATOM 2608 C CA . ASP B 1 115 ? 59.343 -6.606 18.670 1.00 28.58 175 ASP B CA 1
ATOM 2609 C C . ASP B 1 115 ? 59.125 -8.052 19.180 1.00 27.27 175 ASP B C 1
ATOM 2610 O O . ASP B 1 115 ? 58.454 -8.796 18.567 1.00 29.45 175 ASP B O 1
ATOM 2615 N N . GLN B 1 116 ? 59.693 -8.343 20.316 1.00 25.82 176 GLN B N 1
ATOM 2616 C CA A GLN B 1 116 ? 59.477 -9.599 20.974 0.50 25.33 176 GLN B CA 1
ATOM 2617 C CA B GLN B 1 116 ? 59.443 -9.566 20.996 0.50 25.82 176 GLN B CA 1
ATOM 2618 C C . GLN B 1 116 ? 58.037 -9.521 21.573 1.00 24.49 176 GLN B C 1
ATOM 2619 O O . GLN B 1 116 ? 57.365 -10.470 21.373 1.00 24.19 176 GLN B O 1
ATOM 2630 N N . ALA B 1 117 ? 57.623 -8.458 22.252 1.00 22.22 177 ALA B N 1
ATOM 2631 C CA . ALA B 1 117 ? 56.341 -8.463 22.913 1.00 20.34 177 ALA B CA 1
ATOM 2632 C C . ALA B 1 117 ? 55.167 -8.676 21.930 1.00 19.28 177 ALA B C 1
ATOM 2633 O O . ALA B 1 117 ? 54.214 -9.302 22.221 1.00 18.83 177 ALA B O 1
ATOM 2635 N N . ALA B 1 118 ? 55.294 -8.124 20.760 1.00 18.25 178 ALA B N 1
ATOM 2636 C CA . ALA B 1 118 ? 54.241 -8.178 19.800 1.00 19.19 178 ALA B CA 1
ATOM 2637 C C . ALA B 1 118 ? 54.051 -9.580 19.235 1.00 20.63 178 ALA B C 1
ATOM 2638 O O . ALA B 1 118 ? 53.037 -9.876 18.720 1.00 20.86 178 ALA B O 1
ATOM 2640 N N . LYS B 1 119 ? 55.062 -10.423 19.334 1.00 20.10 179 LYS B N 1
ATOM 2641 C CA A LYS B 1 119 ? 54.898 -11.755 18.876 0.50 20.35 179 LYS B CA 1
ATOM 2642 C CA B LYS B 1 119 ? 54.966 -11.760 18.871 0.50 21.04 179 LYS B CA 1
ATOM 2643 C C . LYS B 1 119 ? 54.994 -12.747 20.104 1.00 21.50 179 LYS B C 1
ATOM 2644 O O . LYS B 1 119 ? 55.253 -13.885 19.984 1.00 20.90 179 LYS B O 1
ATOM 2655 N N . GLY B 1 120 ? 54.666 -12.225 21.266 1.00 22.30 180 GLY B N 1
ATOM 2656 C CA . GLY B 1 120 ? 54.560 -13.031 22.452 1.00 21.68 180 GLY B CA 1
ATOM 2657 C C . GLY B 1 120 ? 53.294 -13.834 22.569 1.00 21.83 180 GLY B C 1
ATOM 2658 O O . GLY B 1 120 ? 52.476 -13.798 21.733 1.00 22.03 180 GLY B O 1
ATOM 2659 N N . ASP B 1 121 ? 53.170 -14.570 23.644 1.00 20.73 181 ASP B N 1
ATOM 2660 C CA . ASP B 1 121 ? 51.947 -15.218 23.982 1.00 21.04 181 ASP B CA 1
ATOM 2661 C C . ASP B 1 121 ? 50.855 -14.171 24.268 1.00 21.03 181 ASP B C 1
ATOM 2662 O O . ASP B 1 121 ? 51.156 -13.043 24.448 1.00 19.62 181 ASP B O 1
ATOM 2667 N N . GLU B 1 122 ? 49.618 -14.608 24.363 1.00 21.44 182 GLU B N 1
ATOM 2668 C CA . GLU B 1 122 ? 48.469 -13.709 24.463 1.00 22.38 182 GLU B CA 1
ATOM 2669 C C . GLU B 1 122 ? 48.570 -12.750 25.624 1.00 22.07 182 GLU B C 1
ATOM 2670 O O . GLU B 1 122 ? 48.208 -11.594 25.504 1.00 22.20 182 GLU B O 1
ATOM 2676 N N . VAL B 1 123 ? 49.015 -13.231 26.782 1.00 21.79 183 VAL B N 1
ATOM 2677 C CA . VAL B 1 123 ? 49.087 -12.380 27.946 1.00 21.16 183 VAL B CA 1
ATOM 2678 C C . VAL B 1 123 ? 50.190 -11.321 27.784 1.00 20.51 183 VAL B C 1
ATOM 2679 O O . VAL B 1 123 ? 50.011 -10.155 28.177 1.00 19.88 183 VAL B O 1
ATOM 2683 N N . THR B 1 124 ? 51.323 -11.733 27.210 1.00 19.84 184 THR B N 1
ATOM 2684 C CA . THR B 1 124 ? 52.389 -10.782 26.902 1.00 19.71 184 THR B CA 1
ATOM 2685 C C . THR B 1 124 ? 51.879 -9.714 25.898 1.00 19.19 184 THR B C 1
ATOM 2686 O O . THR B 1 124 ? 52.117 -8.524 26.091 1.00 18.28 184 THR B O 1
ATOM 2690 N N . ARG B 1 125 ? 51.186 -10.140 24.836 1.00 18.18 185 ARG B N 1
ATOM 2691 C CA . ARG B 1 125 ? 50.578 -9.174 23.895 1.00 18.31 185 ARG B CA 1
ATOM 2692 C C . ARG B 1 125 ? 49.569 -8.215 24.562 1.00 18.20 185 ARG B C 1
ATOM 2693 O O . ARG B 1 125 ? 49.577 -7.013 24.277 1.00 17.43 185 ARG B O 1
ATOM 2701 N N . LYS B 1 126 ? 48.705 -8.732 25.432 1.00 19.43 186 LYS B N 1
ATOM 2702 C CA . LYS B 1 126 ? 47.726 -7.880 26.123 1.00 20.24 186 LYS B CA 1
ATOM 2703 C C . LYS B 1 126 ? 48.439 -6.809 26.928 1.00 19.88 186 LYS B C 1
ATOM 2704 O O . LYS B 1 126 ? 47.998 -5.644 26.953 1.00 17.10 186 LYS B O 1
ATOM 2710 N N . ARG B 1 127 ? 49.523 -7.170 27.620 1.00 18.99 187 ARG B N 1
ATOM 2711 C CA . ARG B 1 127 ? 50.254 -6.148 28.387 1.00 18.83 187 ARG B CA 1
ATOM 2712 C C . ARG B 1 127 ? 50.918 -5.154 27.472 1.00 18.65 187 ARG B C 1
ATOM 2713 O O . ARG B 1 127 ? 50.982 -3.965 27.796 1.00 17.55 187 ARG B O 1
ATOM 2721 N N . PHE B 1 128 ? 51.465 -5.643 26.356 1.00 16.98 188 PHE B N 1
ATOM 2722 C CA . PHE B 1 128 ? 52.028 -4.762 25.317 1.00 16.32 188 PHE B CA 1
ATOM 2723 C C . PHE B 1 128 ? 50.986 -3.694 24.870 1.00 16.48 188 PHE B C 1
ATOM 2724 O O . PHE B 1 128 ? 51.298 -2.471 24.725 1.00 16.75 188 PHE B O 1
ATOM 2732 N N . HIS B 1 129 ? 49.750 -4.137 24.647 1.00 15.72 189 HIS B N 1
ATOM 2733 C CA . HIS B 1 129 ? 48.692 -3.216 24.180 1.00 14.82 189 HIS B CA 1
ATOM 2734 C C . HIS B 1 129 ? 48.412 -2.113 25.151 1.00 15.12 189 HIS B C 1
ATOM 2735 O O . HIS B 1 129 ? 48.198 -0.964 24.738 1.00 16.06 189 HIS B O 1
ATOM 2742 N N . ALA B 1 130 ? 48.405 -2.440 26.442 1.00 14.70 190 ALA B N 1
ATOM 2743 C CA . ALA B 1 130 ? 48.183 -1.419 27.463 1.00 15.07 190 ALA B CA 1
ATOM 2744 C C . ALA B 1 130 ? 49.377 -0.460 27.541 1.00 14.85 190 ALA B C 1
ATOM 2745 O O . ALA B 1 130 ? 49.193 0.751 27.766 1.00 13.86 190 ALA B O 1
ATOM 2747 N N . PHE B 1 131 ? 50.591 -0.985 27.406 1.00 14.27 191 PHE B N 1
ATOM 2748 C CA . PHE B 1 131 ? 51.790 -0.116 27.266 1.00 15.92 191 PHE B CA 1
ATOM 2749 C C . PHE B 1 131 ? 51.649 0.823 26.049 1.00 15.98 191 PHE B C 1
ATOM 2750 O O . PHE B 1 131 ? 51.878 2.060 26.159 1.00 16.86 191 PHE B O 1
ATOM 2758 N N . VAL B 1 132 ? 51.297 0.266 24.889 1.00 15.25 192 VAL B N 1
ATOM 2759 C CA . VAL B 1 132 ? 51.171 1.072 23.653 1.00 14.87 192 VAL B CA 1
ATOM 2760 C C . VAL B 1 132 ? 50.150 2.202 23.884 1.00 15.50 192 VAL B C 1
ATOM 2761 O O . VAL B 1 132 ? 50.408 3.372 23.581 1.00 15.59 192 VAL B O 1
ATOM 2765 N N . LEU B 1 133 ? 48.970 1.863 24.402 1.00 15.23 193 LEU B N 1
ATOM 2766 C CA . LEU B 1 133 ? 47.894 2.874 24.522 1.00 15.78 193 LEU B CA 1
ATOM 2767 C C . LEU B 1 133 ? 48.177 3.891 25.623 1.00 15.21 193 LEU B C 1
ATOM 2768 O O . LEU B 1 133 ? 47.750 5.023 25.508 1.00 15.00 193 LEU B O 1
ATOM 2773 N N . PHE B 1 134 ? 48.908 3.487 26.671 1.00 13.69 194 PHE B N 1
ATOM 2774 C CA . PHE B 1 134 ? 49.400 4.477 27.633 1.00 16.18 194 PHE B CA 1
ATOM 2775 C C . PHE B 1 134 ? 50.359 5.449 26.925 1.00 15.73 194 PHE B C 1
ATOM 2776 O O . PHE B 1 134 ? 50.274 6.651 27.136 1.00 16.73 194 PHE B O 1
ATOM 2784 N N . LEU B 1 135 ? 51.287 4.938 26.111 1.00 15.21 195 LEU B N 1
ATOM 2785 C CA . LEU B 1 135 ? 52.218 5.858 25.385 1.00 15.45 195 LEU B CA 1
ATOM 2786 C C . LEU B 1 135 ? 51.479 6.786 24.421 1.00 15.02 195 LEU B C 1
ATOM 2787 O O . LEU B 1 135 ? 51.888 7.951 24.211 1.00 14.91 195 LEU B O 1
ATOM 2792 N N . GLY B 1 136 ? 50.427 6.255 23.797 1.00 13.61 196 GLY B N 1
ATOM 2793 C CA . GLY B 1 136 ? 49.535 7.053 22.963 1.00 13.33 196 GLY B CA 1
ATOM 2794 C C . GLY B 1 136 ? 48.988 8.228 23.789 1.00 14.41 196 GLY B C 1
ATOM 2795 O O . GLY B 1 136 ? 49.003 9.372 23.328 1.00 13.36 196 GLY B O 1
ATOM 2796 N N . GLU B 1 137 ? 48.468 7.938 24.989 1.00 13.29 197 GLU B N 1
ATOM 2797 C CA . GLU B 1 137 ? 47.825 8.983 25.772 1.00 15.04 197 GLU B CA 1
ATOM 2798 C C . GLU B 1 137 ? 48.854 9.972 26.295 1.00 15.41 197 GLU B C 1
ATOM 2799 O O . GLU B 1 137 ? 48.561 11.149 26.430 1.00 14.68 197 GLU B O 1
ATOM 2805 N N . LEU B 1 138 ? 50.060 9.481 26.585 1.00 14.37 198 LEU B N 1
ATOM 2806 C CA . LEU B 1 138 ? 51.126 10.338 27.080 1.00 15.82 198 LEU B CA 1
ATOM 2807 C C . LEU B 1 138 ? 51.550 11.297 25.977 1.00 15.70 198 LEU B C 1
ATOM 2808 O O . LEU B 1 138 ? 51.711 12.488 26.205 1.00 14.92 198 LEU B O 1
ATOM 2813 N N . TYR B 1 139 ? 51.685 10.776 24.763 1.00 15.08 199 TYR B N 1
ATOM 2814 C CA . TYR B 1 139 ? 51.988 11.627 23.645 1.00 17.24 199 TYR B CA 1
ATOM 2815 C C . TYR B 1 139 ? 50.952 12.763 23.487 1.00 18.52 199 TYR B C 1
ATOM 2816 O O . TYR B 1 139 ? 51.335 13.903 23.225 1.00 18.13 199 TYR B O 1
ATOM 2825 N N . LEU B 1 140 ? 49.653 12.444 23.603 1.00 17.40 200 LEU B N 1
ATOM 2826 C CA . LEU B 1 140 ? 48.617 13.463 23.442 1.00 18.88 200 LEU B CA 1
ATOM 2827 C C . LEU B 1 140 ? 48.628 14.466 24.607 1.00 18.80 200 LEU B C 1
ATOM 2828 O O . LEU B 1 140 ? 48.383 15.654 24.412 1.00 20.02 200 LEU B O 1
ATOM 2833 N N . ASN B 1 141 ? 48.858 13.966 25.816 1.00 16.73 201 ASN B N 1
ATOM 2834 C CA . ASN B 1 141 ? 48.663 14.727 27.043 1.00 17.33 201 ASN B CA 1
ATOM 2835 C C . ASN B 1 141 ? 49.922 15.396 27.593 1.00 16.86 201 ASN B C 1
ATOM 2836 O O . ASN B 1 141 ? 49.818 16.396 28.276 1.00 16.12 201 ASN B O 1
ATOM 2841 N N . LEU B 1 142 ? 51.103 14.820 27.365 1.00 15.80 202 LEU B N 1
ATOM 2842 C CA . LEU B 1 142 ? 52.318 15.420 27.927 1.00 17.95 202 LEU B CA 1
ATOM 2843 C C . LEU B 1 142 ? 52.714 16.699 27.119 1.00 17.46 202 LEU B C 1
ATOM 2844 O O . LEU B 1 142 ? 53.015 16.625 25.928 1.00 17.92 202 LEU B O 1
ATOM 2849 N N . GLU B 1 143 ? 52.658 17.855 27.791 1.00 18.82 203 GLU B N 1
ATOM 2850 C CA . GLU B 1 143 ? 53.072 19.146 27.207 1.00 21.14 203 GLU B CA 1
ATOM 2851 C C . GLU B 1 143 ? 54.429 19.522 27.757 1.00 20.68 203 GLU B C 1
ATOM 2852 O O . GLU B 1 143 ? 54.641 19.510 28.972 1.00 20.90 203 GLU B O 1
ATOM 2858 N N . ILE B 1 144 ? 55.358 19.846 26.879 1.00 20.96 204 ILE B N 1
ATOM 2859 C CA . ILE B 1 144 ? 56.665 20.189 27.327 1.00 23.34 204 ILE B CA 1
ATOM 2860 C C . ILE B 1 144 ? 56.847 21.673 27.001 1.00 25.24 204 ILE B C 1
ATOM 2861 O O . ILE B 1 144 ? 56.776 22.097 25.834 1.00 23.57 204 ILE B O 1
ATOM 2866 N N . LYS B 1 145 ? 57.052 22.476 28.019 1.00 26.42 205 LYS B N 1
ATOM 2867 C CA . LYS B 1 145 ? 57.255 23.872 27.684 1.00 30.19 205 LYS B CA 1
ATOM 2868 C C . LYS B 1 145 ? 58.664 24.318 27.902 1.00 30.64 205 LYS B C 1
ATOM 2869 O O . LYS B 1 145 ? 59.330 23.885 28.824 1.00 29.86 205 LYS B O 1
ATOM 2875 N N . GLY B 1 146 ? 59.119 25.139 26.972 1.00 33.36 206 GLY B N 1
ATOM 2876 C CA . GLY B 1 146 ? 60.447 25.721 27.036 1.00 35.48 206 GLY B CA 1
ATOM 2877 C C . GLY B 1 146 ? 60.410 27.036 27.788 1.00 37.30 206 GLY B C 1
ATOM 2878 O O . GLY B 1 146 ? 59.347 27.492 28.252 1.00 37.57 206 GLY B O 1
ATOM 2879 N N . THR B 1 147 ? 61.578 27.657 27.928 1.00 39.35 207 THR B N 1
ATOM 2880 C CA . THR B 1 147 ? 61.670 28.929 28.694 1.00 40.79 207 THR B CA 1
ATOM 2881 C C . THR B 1 147 ? 60.972 30.127 27.965 1.00 40.97 207 THR B C 1
ATOM 2882 O O . THR B 1 147 ? 60.655 31.142 28.591 1.00 41.04 207 THR B O 1
ATOM 2886 N N . ASN B 1 148 ? 60.686 29.978 26.667 1.00 41.42 208 ASN B N 1
ATOM 2887 C CA . ASN B 1 148 ? 59.905 30.982 25.922 1.00 41.61 208 ASN B CA 1
ATOM 2888 C C . ASN B 1 148 ? 58.391 30.870 26.111 1.00 40.99 208 ASN B C 1
ATOM 2889 O O . ASN B 1 148 ? 57.611 31.671 25.569 1.00 40.57 208 ASN B O 1
ATOM 2894 N N . GLY B 1 149 ? 57.976 29.873 26.885 1.00 40.91 209 GLY B N 1
ATOM 2895 C CA . GLY B 1 149 ? 56.558 29.674 27.210 1.00 41.20 209 GLY B CA 1
ATOM 2896 C C . GLY B 1 149 ? 55.809 28.808 26.194 1.00 40.83 209 GLY B C 1
ATOM 2897 O O . GLY B 1 149 ? 54.628 28.503 26.380 1.00 41.58 209 GLY B O 1
ATOM 2898 N N . GLN B 1 150 ? 56.492 28.424 25.118 1.00 40.27 210 GLN B N 1
ATOM 2899 C CA . GLN B 1 150 ? 55.873 27.607 24.065 1.00 39.85 210 GLN B CA 1
ATOM 2900 C C . GLN B 1 150 ? 55.846 26.137 24.467 1.00 37.95 210 GLN B C 1
ATOM 2901 O O . GLN B 1 150 ? 56.774 25.651 25.076 1.00 37.02 210 GLN B O 1
ATOM 2907 N N . VAL B 1 151 ? 54.768 25.465 24.083 1.00 36.12 211 VAL B N 1
ATOM 2908 C CA . VAL B 1 151 ? 54.402 24.125 24.548 1.00 34.38 211 VAL B CA 1
ATOM 2909 C C . VAL B 1 151 ? 54.565 23.181 23.343 1.00 32.71 211 VAL B C 1
ATOM 2910 O O . VAL B 1 151 ? 54.008 23.460 22.283 1.00 31.98 211 VAL B O 1
ATOM 2914 N N . THR B 1 152 ? 55.388 22.129 23.477 1.00 29.65 212 THR B N 1
ATOM 2915 C CA . THR B 1 152 ? 55.531 21.109 22.420 1.00 27.79 212 THR B CA 1
ATOM 2916 C C . THR B 1 152 ? 55.227 19.695 22.963 1.00 26.66 212 THR B C 1
ATOM 2917 O O . THR B 1 152 ? 55.188 19.493 24.186 1.00 24.58 212 THR B O 1
ATOM 2921 N N . ARG B 1 153 ? 55.037 18.734 22.058 1.00 25.63 213 ARG B N 1
ATOM 2922 C CA . ARG B 1 153 ? 54.857 17.323 22.454 1.00 24.84 213 ARG B CA 1
ATOM 2923 C C . ARG B 1 153 ? 56.202 16.660 22.546 1.00 25.94 213 ARG B C 1
ATOM 2924 O O . ARG B 1 153 ? 57.194 17.207 22.033 1.00 26.55 213 ARG B O 1
ATOM 2932 N N . ALA B 1 154 ? 56.251 15.506 23.216 1.00 25.41 214 ALA B N 1
ATOM 2933 C CA . ALA B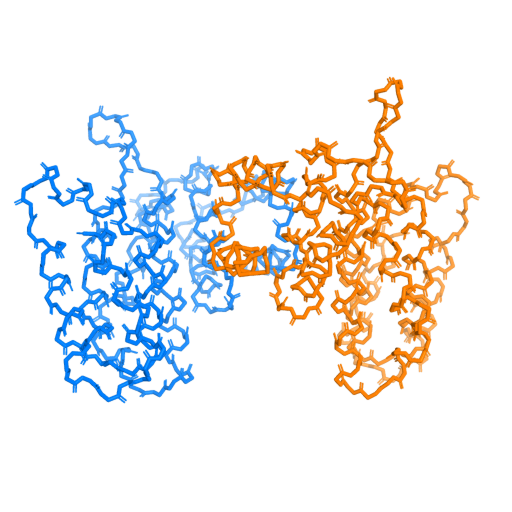 1 154 ? 57.466 14.711 23.326 1.00 25.98 214 ALA B CA 1
ATOM 2934 C C . ALA B 1 154 ? 57.805 14.040 21.999 1.00 27.65 214 ALA B C 1
ATOM 2935 O O . ALA B 1 154 ? 57.082 13.134 21.521 1.00 24.25 214 ALA B O 1
ATOM 2937 N N . ASP B 1 155 ? 58.921 14.509 21.415 1.00 27.16 215 ASP B N 1
ATOM 2938 C CA . ASP B 1 155 ? 59.426 14.036 20.128 1.00 28.74 215 ASP B CA 1
ATOM 2939 C C . ASP B 1 155 ? 59.718 12.532 20.168 1.00 27.63 215 ASP B C 1
ATOM 2940 O O . ASP B 1 155 ? 59.434 11.818 19.189 1.00 27.16 215 ASP B O 1
ATOM 2945 N N . ILE B 1 156 ? 60.293 12.064 21.282 1.00 25.97 216 ILE B N 1
ATOM 2946 C CA . ILE B 1 156 ? 60.660 10.665 21.430 1.00 26.37 216 ILE B CA 1
ATOM 2947 C C . ILE B 1 156 ? 59.420 9.738 21.341 1.00 25.87 216 ILE B C 1
ATOM 2948 O O . ILE B 1 156 ? 59.555 8.576 20.911 1.00 25.36 216 ILE B O 1
ATOM 2953 N N . LEU B 1 157 ? 58.249 10.258 21.732 1.00 23.50 217 LEU B N 1
ATOM 2954 C CA . LEU B 1 157 ? 56.995 9.451 21.750 1.00 22.51 217 LEU B CA 1
ATOM 2955 C C . LEU B 1 157 ? 56.458 9.394 20.354 1.00 22.44 217 LEU B C 1
ATOM 2956 O O . LEU B 1 157 ? 55.936 8.392 19.930 1.00 20.71 217 LEU B O 1
ATOM 2961 N N . GLN B 1 158 ? 56.587 10.497 19.621 1.00 22.68 218 GLN B N 1
ATOM 2962 C CA . GLN B 1 158 ? 56.211 10.505 18.228 1.00 24.17 218 GLN B CA 1
ATOM 2963 C C . GLN B 1 158 ? 56.987 9.455 17.432 1.00 24.81 218 GLN B C 1
ATOM 2964 O O . GLN B 1 158 ? 56.401 8.727 16.581 1.00 24.33 218 GLN B O 1
ATOM 2970 N N . VAL B 1 159 ? 58.292 9.355 17.721 1.00 23.94 219 VAL B N 1
ATOM 2971 C CA . VAL B 1 159 ? 59.174 8.364 17.087 1.00 25.07 219 VAL B CA 1
ATOM 2972 C C . VAL B 1 159 ? 58.729 6.964 17.524 1.00 23.45 219 VAL B C 1
ATOM 2973 O O . VAL B 1 159 ? 58.610 6.055 16.711 1.00 22.68 219 VAL B O 1
ATOM 2977 N N . GLY B 1 160 ? 58.447 6.824 18.819 1.00 22.96 220 GLY B N 1
ATOM 2978 C CA . GLY B 1 160 ? 58.139 5.534 19.383 1.00 20.88 220 GLY B CA 1
ATOM 2979 C C . GLY B 1 160 ? 56.840 4.988 18.842 1.00 18.70 220 GLY B C 1
ATOM 2980 O O . GLY B 1 160 ? 56.769 3.785 18.560 1.00 19.85 220 GLY B O 1
ATOM 2981 N N . LEU B 1 161 ? 55.826 5.850 18.684 1.00 17.04 221 LEU B N 1
ATOM 2982 C CA . LEU B 1 161 ? 54.494 5.396 18.286 1.00 17.26 221 LEU B CA 1
ATOM 2983 C C . LEU B 1 161 ? 54.549 4.777 16.890 1.00 18.39 221 LEU B C 1
ATOM 2984 O O . LEU B 1 161 ? 53.883 3.749 16.616 1.00 16.20 221 LEU B O 1
ATOM 2989 N N . ARG B 1 162 ? 55.332 5.400 16.000 1.00 18.17 222 ARG B N 1
ATOM 2990 C CA . ARG B 1 162 ? 55.504 4.821 14.620 1.00 19.38 222 ARG B CA 1
ATOM 2991 C C . ARG B 1 162 ? 56.050 3.407 14.685 1.00 19.02 222 ARG B C 1
ATOM 2992 O O . ARG B 1 162 ? 55.557 2.492 14.000 1.00 20.37 222 ARG B O 1
ATOM 3000 N N . GLU B 1 163 ? 57.115 3.239 15.468 1.00 19.10 223 GLU B N 1
ATOM 3001 C CA . GLU B 1 163 ? 57.770 1.941 15.645 1.00 19.32 223 GLU B CA 1
ATOM 3002 C C . GLU B 1 163 ? 56.849 0.914 16.332 1.00 19.28 223 GLU B C 1
ATOM 3003 O O . GLU B 1 163 ? 56.918 -0.265 16.005 1.00 19.00 223 GLU B O 1
ATOM 3009 N N . LEU B 1 164 ? 56.013 1.343 17.287 1.00 18.09 224 LEU B N 1
ATOM 3010 C CA . LEU B 1 164 ? 55.067 0.419 17.910 1.00 16.99 224 LEU B CA 1
ATOM 3011 C C . LEU B 1 164 ? 54.010 -0.021 16.911 1.00 17.30 224 LEU B C 1
ATOM 3012 O O . LEU B 1 164 ? 53.632 -1.191 16.867 1.00 18.26 224 LEU B O 1
ATOM 3017 N N . LEU B 1 165 ? 53.546 0.912 16.089 1.00 16.53 225 LEU B N 1
ATOM 3018 C CA . LEU B 1 165 ? 52.611 0.533 15.014 1.00 17.47 225 LEU B CA 1
ATOM 3019 C C . LEU B 1 165 ? 53.255 -0.528 14.080 1.00 17.29 225 LEU B C 1
ATOM 3020 O O . LEU B 1 165 ? 52.608 -1.495 13.762 1.00 15.66 225 LEU B O 1
ATOM 3025 N N . ASN B 1 166 ? 54.529 -0.347 13.682 1.00 17.85 226 ASN B N 1
ATOM 3026 C CA . ASN B 1 166 ? 55.226 -1.330 12.829 1.00 18.50 226 ASN B CA 1
ATOM 3027 C C . ASN B 1 166 ? 55.236 -2.685 13.515 1.00 18.68 226 ASN B C 1
ATOM 3028 O O . ASN B 1 166 ? 54.975 -3.701 12.893 1.00 19.43 226 ASN B O 1
ATOM 3033 N N . ALA B 1 167 ? 55.545 -2.701 14.808 1.00 18.56 227 ALA B N 1
ATOM 3034 C CA . ALA B 1 167 ? 55.578 -3.957 15.537 1.00 18.39 227 ALA B CA 1
ATOM 3035 C C . ALA B 1 167 ? 54.202 -4.639 15.607 1.00 18.07 227 ALA B C 1
ATOM 3036 O O . ALA B 1 167 ? 54.124 -5.867 15.524 1.00 17.80 227 ALA B O 1
ATOM 3038 N N . LEU B 1 168 ? 53.130 -3.854 15.763 1.00 16.77 228 LEU B N 1
ATOM 3039 C CA . LEU B 1 168 ? 51.780 -4.423 15.772 1.00 17.49 228 LEU B CA 1
ATOM 3040 C C . LEU B 1 168 ? 51.394 -4.978 14.380 1.00 18.53 228 LEU B C 1
ATOM 3041 O O . LEU B 1 168 ? 50.922 -6.108 14.265 1.00 19.63 228 LEU B O 1
ATOM 3046 N N . PHE B 1 169 ? 51.633 -4.209 13.316 1.00 19.06 229 PHE B N 1
ATOM 3047 C CA . PHE B 1 169 ? 51.290 -4.674 11.961 1.00 21.17 229 PHE B CA 1
ATOM 3048 C C . PHE B 1 169 ? 52.143 -5.890 11.503 1.00 23.33 229 PHE B C 1
ATOM 3049 O O . PHE B 1 169 ? 51.681 -6.701 10.701 1.00 22.39 229 PHE B O 1
ATOM 3057 N N . SER B 1 170 ? 53.368 -6.027 12.033 1.00 24.08 230 SER B N 1
ATOM 3058 C CA . SER B 1 170 ? 54.272 -7.166 11.723 1.00 24.94 230 SER B CA 1
ATOM 3059 C C . SER B 1 170 ? 53.845 -8.490 12.287 1.00 23.79 230 SER B C 1
ATOM 3060 O O . SER B 1 170 ? 54.302 -9.526 11.824 1.00 22.34 230 SER B O 1
ATOM 3063 N N . ASN B 1 171 ? 52.988 -8.445 13.302 1.00 21.98 231 ASN B N 1
ATOM 3064 C CA A ASN B 1 171 ? 52.380 -9.576 13.873 0.50 21.81 231 ASN B CA 1
ATOM 3065 C CA B ASN B 1 171 ? 52.302 -9.690 13.805 0.50 22.23 231 ASN B CA 1
ATOM 3066 C C . ASN B 1 171 ? 50.821 -9.463 13.812 1.00 21.64 231 ASN B C 1
ATOM 3067 O O . ASN B 1 171 ? 50.165 -9.253 14.877 1.00 22.25 231 ASN B O 1
ATOM 3076 N N . PRO B 1 172 ? 50.226 -9.584 12.586 1.00 21.52 232 PRO B N 1
ATOM 3077 C CA . PRO B 1 172 ? 48.844 -9.101 12.356 1.00 20.08 232 PRO B CA 1
ATOM 3078 C C . PRO B 1 172 ? 47.775 -10.046 12.845 1.00 19.96 232 PRO B C 1
ATOM 3079 O O . PRO B 1 172 ? 46.916 -10.452 12.098 1.00 19.26 232 PRO B O 1
ATOM 3083 N N . MET B 1 173 ? 47.851 -10.387 14.107 1.00 19.82 233 MET B N 1
ATOM 3084 C CA . MET B 1 173 ? 46.763 -11.021 14.816 1.00 20.09 233 MET B CA 1
ATOM 3085 C C . MET B 1 173 ? 45.727 -10.008 15.261 1.00 19.91 233 MET B C 1
ATOM 3086 O O . MET B 1 173 ? 46.050 -8.835 15.453 1.00 18.40 233 MET B O 1
ATOM 3091 N N . ASP B 1 174 ? 44.481 -10.466 15.390 1.00 19.30 234 ASP B N 1
ATOM 3092 C CA . ASP B 1 174 ? 43.369 -9.568 15.716 1.00 19.64 234 ASP B CA 1
ATOM 3093 C C . ASP B 1 174 ? 43.688 -8.590 16.857 1.00 18.56 234 ASP B C 1
ATOM 3094 O O . ASP B 1 174 ? 43.365 -7.403 16.772 1.00 16.66 234 ASP B O 1
ATOM 3099 N N . ASP B 1 175 ? 44.266 -9.097 17.949 1.00 17.64 235 ASP B N 1
ATOM 3100 C CA . ASP B 1 175 ? 44.377 -8.267 19.145 1.00 18.85 235 ASP B CA 1
ATOM 3101 C C . ASP B 1 175 ? 45.446 -7.181 18.942 1.00 17.68 235 ASP B C 1
ATOM 3102 O O . ASP B 1 175 ? 45.250 -6.028 19.384 1.00 18.32 235 ASP B O 1
ATOM 3107 N N . ASN B 1 176 ? 46.511 -7.496 18.217 1.00 16.20 236 ASN B N 1
ATOM 3108 C CA . ASN B 1 176 ? 47.541 -6.502 17.902 1.00 15.85 236 ASN B CA 1
ATOM 3109 C C . ASN B 1 176 ? 46.931 -5.455 16.955 1.00 15.92 236 ASN B C 1
ATOM 3110 O O . ASN B 1 176 ? 47.165 -4.237 17.099 1.00 16.05 236 ASN B O 1
ATOM 3115 N N . LEU B 1 177 ? 46.142 -5.936 15.989 1.00 14.78 237 LEU B N 1
ATOM 3116 C CA . LEU B 1 177 ? 45.497 -5.035 15.006 1.00 15.00 237 LEU B CA 1
ATOM 3117 C C . LEU B 1 177 ? 44.458 -4.092 15.644 1.00 14.08 237 LEU B C 1
ATOM 3118 O O . LEU B 1 177 ? 44.354 -2.933 15.286 1.00 14.07 237 LEU B O 1
ATOM 3123 N N . ILE B 1 178 ? 43.687 -4.603 16.594 1.00 14.95 238 ILE B N 1
ATOM 3124 C CA . ILE B 1 178 ? 42.680 -3.794 17.260 1.00 14.42 238 ILE B CA 1
ATOM 3125 C C . ILE B 1 178 ? 43.423 -2.758 18.123 1.00 14.12 238 ILE B C 1
ATOM 3126 O O . ILE B 1 178 ? 43.016 -1.611 18.234 1.00 14.18 238 ILE B O 1
ATOM 3131 N N . CYS B 1 179 ? 44.545 -3.154 18.705 1.00 12.69 239 CYS B N 1
ATOM 3132 C CA . CYS B 1 179 ? 45.347 -2.192 19.458 1.00 13.48 239 CYS B CA 1
ATOM 3133 C C . CYS B 1 179 ? 45.864 -1.075 18.517 1.00 12.47 239 CYS B C 1
ATOM 3134 O O . CYS B 1 179 ? 45.771 0.120 18.831 1.00 12.44 239 CYS B O 1
ATOM 3137 N N . ALA B 1 180 ? 46.362 -1.468 17.348 1.00 12.01 240 ALA B N 1
ATOM 3138 C CA . ALA B 1 180 ? 46.791 -0.464 16.348 1.00 12.27 240 ALA B CA 1
ATOM 3139 C C . ALA B 1 180 ? 45.626 0.470 15.921 1.00 13.04 240 ALA B C 1
ATOM 3140 O O . ALA B 1 180 ? 45.811 1.682 15.773 1.00 13.13 240 ALA B O 1
ATOM 3142 N N . VAL B 1 181 ? 44.437 -0.095 15.716 1.00 12.72 241 VAL B N 1
ATOM 3143 C CA . VAL B 1 181 ? 43.286 0.705 15.353 1.00 12.75 241 VAL B CA 1
ATOM 3144 C C . VAL B 1 181 ? 42.975 1.727 16.448 1.00 12.83 241 VAL B C 1
ATOM 3145 O O . VAL B 1 181 ? 42.759 2.935 16.163 1.00 13.77 241 VAL B O 1
ATOM 3149 N N . LYS B 1 182 ? 42.952 1.275 17.696 1.00 12.12 242 LYS B N 1
ATOM 3150 C CA . LYS B 1 182 ? 42.682 2.209 18.805 1.00 13.56 242 LYS B CA 1
ATOM 3151 C C . LYS B 1 182 ? 43.737 3.319 18.907 1.00 13.27 242 LYS B C 1
ATOM 3152 O O . LYS B 1 182 ? 43.417 4.455 19.194 1.00 15.22 242 LYS B O 1
ATOM 3158 N N . LEU B 1 183 ? 44.983 2.988 18.674 1.00 12.75 243 LEU B N 1
ATOM 3159 C CA . LEU B 1 183 ? 46.064 3.933 18.838 1.00 13.20 243 LEU B CA 1
ATOM 3160 C C . LEU B 1 183 ? 45.974 4.967 17.719 1.00 14.15 243 LEU B C 1
ATOM 3161 O O . LEU B 1 183 ? 46.129 6.158 17.951 1.00 13.51 243 LEU B O 1
ATOM 3166 N N . LEU B 1 184 ? 45.712 4.505 16.501 1.00 14.62 244 LEU B N 1
ATOM 3167 C CA . LEU B 1 184 ? 45.535 5.454 15.383 1.00 16.55 244 LEU B CA 1
ATOM 3168 C C . LEU B 1 184 ? 44.286 6.342 15.502 1.00 16.80 244 LEU B C 1
ATOM 3169 O O . LEU B 1 184 ? 44.357 7.529 15.143 1.00 18.27 244 LEU B O 1
ATOM 3174 N N . LYS B 1 185 ? 43.179 5.794 16.011 1.00 17.08 245 LYS B N 1
ATOM 3175 C CA . LYS B 1 185 ? 42.011 6.622 16.372 1.00 18.99 245 LYS B CA 1
ATOM 3176 C C . LYS B 1 185 ? 42.363 7.691 17.383 1.00 19.71 245 LYS B C 1
ATOM 3177 O O . LYS B 1 185 ? 42.009 8.862 17.215 1.00 19.85 245 LYS B O 1
ATOM 3183 N N . LEU B 1 186 ? 43.096 7.292 18.411 1.00 18.26 246 LEU B N 1
ATOM 3184 C CA . LEU B 1 186 ? 43.543 8.214 19.422 1.00 18.56 246 LEU B CA 1
ATOM 3185 C C . LEU B 1 186 ? 44.556 9.261 18.956 1.00 19.52 246 LEU B C 1
ATOM 3186 O O . LEU B 1 186 ? 44.412 10.432 19.294 1.00 19.70 246 LEU B O 1
ATOM 3191 N N . THR B 1 187 ? 45.577 8.862 18.192 1.00 18.58 247 THR B N 1
ATOM 3192 C CA . THR B 1 187 ? 46.676 9.764 17.920 1.00 20.02 247 THR B CA 1
ATOM 3193 C C . THR B 1 187 ? 46.885 10.108 16.445 1.00 21.15 247 THR B C 1
ATOM 3194 O O . THR B 1 187 ? 47.744 10.943 16.127 1.00 20.35 247 THR B O 1
ATOM 3198 N N . GLY B 1 188 ? 46.093 9.484 15.569 1.00 21.62 248 GLY B N 1
ATOM 3199 C CA . GLY B 1 188 ? 46.373 9.509 14.135 1.00 22.48 248 GLY B CA 1
ATOM 3200 C C . GLY B 1 188 ? 46.369 10.930 13.567 1.00 24.08 248 GLY B C 1
ATOM 3201 O O . GLY B 1 188 ? 47.277 11.274 12.805 1.00 23.56 248 GLY B O 1
ATOM 3202 N N . SER B 1 189 ? 45.399 11.762 13.945 1.00 24.87 249 SER B N 1
ATOM 3203 C CA . SER B 1 189 ? 45.359 13.071 13.312 1.00 27.88 249 SER B CA 1
ATOM 3204 C C . SER B 1 189 ? 46.482 13.977 13.836 1.00 28.02 249 SER B C 1
ATOM 3205 O O . SER B 1 189 ? 47.090 14.691 13.046 1.00 29.30 249 SER B O 1
ATOM 3208 N N . VAL B 1 190 ? 46.800 13.901 15.133 1.00 27.66 250 VAL B N 1
ATOM 3209 C CA . VAL B 1 190 ? 47.956 14.617 15.693 1.00 26.27 250 VAL B CA 1
ATOM 3210 C C . VAL B 1 190 ? 49.266 14.140 15.034 1.00 26.73 250 VAL B C 1
ATOM 3211 O O . VAL B 1 190 ? 50.079 14.961 14.651 1.00 26.51 250 VAL B O 1
ATOM 3215 N N . LEU B 1 191 ? 49.479 12.829 14.897 1.00 25.03 251 LEU B N 1
ATOM 3216 C CA . LEU B 1 191 ? 50.654 12.316 14.205 1.00 26.33 251 LEU B CA 1
ATOM 3217 C C . LEU B 1 191 ? 50.725 12.787 12.754 1.00 27.71 251 LEU B C 1
ATOM 3218 O O . LEU B 1 191 ? 51.770 13.267 12.280 1.00 27.97 251 LEU B O 1
ATOM 3223 N N . GLU B 1 192 ? 49.618 12.630 12.049 1.00 29.28 252 GLU B N 1
ATOM 3224 C CA . GLU B 1 192 ? 49.533 13.038 10.648 1.00 32.59 252 GLU B CA 1
ATOM 3225 C C . GLU B 1 192 ? 49.989 14.518 10.489 1.00 33.52 252 GLU B C 1
ATOM 3226 O O . GLU B 1 192 ? 50.778 14.814 9.612 1.00 34.29 252 GLU B O 1
ATOM 3232 N N . ASP B 1 193 ? 49.513 15.416 11.351 1.00 35.07 253 ASP B N 1
ATOM 3233 C CA . ASP B 1 193 ? 49.890 16.837 11.275 1.00 37.65 253 ASP B CA 1
ATOM 3234 C C . ASP B 1 193 ? 51.354 17.043 11.574 1.00 38.34 253 ASP B C 1
ATOM 3235 O O . ASP B 1 193 ? 52.018 17.838 10.894 1.00 39.23 253 ASP B O 1
ATOM 3240 N N . ALA B 1 194 ? 51.857 16.341 12.595 1.00 38.83 254 ALA B N 1
ATOM 3241 C CA . ALA B 1 194 ? 53.247 16.471 13.024 1.00 38.96 254 ALA B CA 1
ATOM 3242 C C . ALA B 1 194 ? 54.204 15.978 11.948 1.00 39.69 254 ALA B C 1
ATOM 3243 O O . ALA B 1 194 ? 55.262 16.557 11.740 1.00 39.90 254 ALA B O 1
ATOM 3245 N N . TRP B 1 195 ? 53.818 14.906 11.273 1.00 39.52 255 TRP B N 1
ATOM 3246 C CA . TRP B 1 195 ? 54.599 14.356 10.186 1.00 39.78 255 TRP B CA 1
ATOM 3247 C C . TRP B 1 195 ? 54.576 15.296 8.961 1.00 41.56 255 TRP B C 1
ATOM 3248 O O . TRP B 1 195 ? 55.617 15.591 8.393 1.00 41.69 255 TRP B O 1
ATOM 3259 N N . LYS B 1 196 ? 53.396 15.786 8.585 1.00 43.37 256 LYS B N 1
ATOM 3260 C CA . LYS B 1 196 ? 53.261 16.645 7.404 1.00 45.95 256 LYS B CA 1
ATOM 3261 C C . LYS B 1 196 ? 54.105 17.918 7.561 1.00 46.62 256 LYS B C 1
ATOM 3262 O O . LYS B 1 196 ? 54.850 18.295 6.653 1.00 46.24 256 LYS B O 1
ATOM 3268 N N . GLU B 1 197 ? 53.968 18.542 8.730 1.00 47.20 257 GLU B N 1
ATOM 3269 C CA . GLU B 1 197 ? 54.780 19.667 9.174 1.00 48.14 257 GLU B CA 1
ATOM 3270 C C . GLU B 1 197 ? 56.294 19.461 9.045 1.00 47.81 257 GLU B C 1
ATOM 3271 O O . GLU B 1 197 ? 57.017 20.410 8.781 1.00 48.53 257 GLU B O 1
ATOM 3277 N N . LYS B 1 198 ? 56.780 18.239 9.213 1.00 47.14 258 LYS B N 1
ATOM 3278 C CA . LYS B 1 198 ? 58.221 17.977 9.099 1.00 45.98 258 LYS B CA 1
ATOM 3279 C C . LYS B 1 198 ? 58.598 17.295 7.775 1.00 44.83 258 LYS B C 1
ATOM 3280 O O . LYS B 1 198 ? 59.705 16.746 7.643 1.00 44.23 258 LYS B O 1
ATOM 3286 N N . GLY B 1 199 ? 57.665 17.305 6.818 1.00 43.39 259 GLY B N 1
ATOM 3287 C CA . GLY B 1 199 ? 57.828 16.602 5.540 1.00 42.26 259 GLY B CA 1
ATOM 3288 C C . GLY B 1 199 ? 58.207 15.130 5.652 1.00 41.95 259 GLY B C 1
ATOM 3289 O O . GLY B 1 199 ? 58.925 14.608 4.798 1.00 41.72 259 GLY B O 1
ATOM 3290 N N . LYS B 1 200 ? 57.747 14.449 6.705 1.00 40.66 260 LYS B N 1
ATOM 3291 C CA . LYS B 1 200 ? 57.962 13.008 6.801 1.00 39.94 260 LYS B CA 1
ATOM 3292 C C . LYS B 1 200 ? 56.827 12.260 6.068 1.00 38.24 260 LYS B C 1
ATOM 3293 O O . LYS B 1 200 ? 55.693 12.752 6.012 1.00 37.61 260 LYS B O 1
ATOM 3299 N N . MET B 1 201 ? 57.152 11.103 5.482 1.00 36.25 261 MET B N 1
ATOM 3300 C CA . MET B 1 201 ? 56.183 10.269 4.748 1.00 34.90 261 MET B CA 1
ATOM 3301 C C . MET B 1 201 ? 55.604 9.102 5.583 1.00 32.59 261 MET B C 1
ATOM 3302 O O . MET B 1 201 ? 55.086 8.139 5.019 1.00 31.37 261 MET B O 1
ATOM 3307 N N . ASP B 1 202 ? 55.681 9.182 6.906 1.00 30.35 262 ASP B N 1
ATOM 3308 C CA . ASP B 1 202 ? 55.244 8.047 7.747 1.00 28.11 262 ASP B CA 1
ATOM 3309 C C . ASP B 1 202 ? 53.792 7.645 7.574 1.00 26.95 262 ASP B C 1
ATOM 3310 O O . ASP B 1 202 ? 53.491 6.443 7.664 1.00 26.35 262 ASP B O 1
ATOM 3315 N N . MET B 1 203 ? 52.889 8.606 7.365 1.00 25.58 263 MET B N 1
ATOM 3316 C CA . MET B 1 203 ? 51.489 8.230 7.307 1.00 26.02 263 MET B CA 1
ATOM 3317 C C . MET B 1 203 ? 51.225 7.340 6.077 1.00 25.86 263 MET B C 1
ATOM 3318 O O . MET B 1 203 ? 50.561 6.302 6.167 1.00 25.65 263 MET B O 1
ATOM 3323 N N . GLU B 1 204 ? 51.790 7.752 4.943 1.00 25.72 264 GLU B N 1
ATOM 3324 C CA A GLU B 1 204 ? 51.823 6.941 3.717 0.50 25.59 264 GLU B CA 1
ATOM 3325 C CA B GLU B 1 204 ? 51.754 6.945 3.726 0.50 25.54 264 GLU B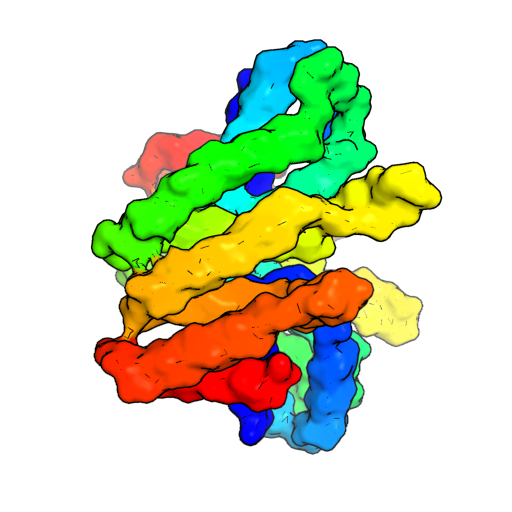 CA 1
ATOM 3326 C C . GLU B 1 204 ? 52.385 5.542 3.917 1.00 24.92 264 GLU B C 1
ATOM 3327 O O . GLU B 1 204 ? 51.856 4.539 3.387 1.00 24.80 264 GLU B O 1
ATOM 3338 N N . GLU B 1 205 ? 53.475 5.456 4.669 1.00 23.79 265 GLU B N 1
ATOM 3339 C CA . GLU B 1 205 ? 54.105 4.165 4.929 1.00 23.74 265 GLU B CA 1
ATOM 3340 C C . GLU B 1 205 ? 53.201 3.294 5.809 1.00 22.45 265 GLU B C 1
ATOM 3341 O O . GLU B 1 205 ? 53.011 2.090 5.545 1.00 20.47 265 GLU B O 1
ATOM 3347 N N . ILE B 1 206 ? 52.626 3.924 6.830 1.00 21.75 266 ILE B N 1
ATOM 3348 C CA . ILE B 1 206 ? 51.614 3.256 7.697 1.00 21.73 266 ILE B CA 1
ATOM 3349 C C . ILE B 1 206 ? 50.393 2.749 6.890 1.00 21.13 266 ILE B C 1
ATOM 3350 O O . ILE B 1 206 ? 49.941 1.614 7.052 1.00 20.39 266 ILE B O 1
ATOM 3355 N N . ILE B 1 207 ? 49.856 3.616 6.037 1.00 21.26 267 ILE B N 1
ATOM 3356 C CA . ILE B 1 207 ? 48.762 3.239 5.126 1.00 21.57 267 ILE B CA 1
ATOM 3357 C C . ILE B 1 207 ? 49.176 2.055 4.266 1.00 21.06 267 ILE B C 1
ATOM 3358 O O . ILE B 1 207 ? 48.402 1.130 4.105 1.00 21.00 267 ILE B O 1
ATOM 3363 N N . GLN B 1 208 ? 50.407 2.024 3.768 1.00 21.17 268 GLN B N 1
ATOM 3364 C CA . GLN B 1 208 ? 50.790 0.852 2.973 1.00 21.42 268 GLN B CA 1
ATOM 3365 C C . GLN B 1 208 ? 50.867 -0.430 3.803 1.00 21.25 268 GLN B C 1
ATOM 3366 O O . GLN B 1 208 ? 50.553 -1.497 3.301 1.00 19.89 268 GLN B O 1
ATOM 3372 N N . ARG B 1 209 ? 51.327 -0.327 5.062 1.00 20.70 269 ARG B N 1
ATOM 3373 C CA . ARG B 1 209 ? 51.422 -1.506 5.915 1.00 21.12 269 ARG B CA 1
ATOM 3374 C C . ARG B 1 209 ? 50.022 -2.017 6.250 1.00 19.49 269 ARG B C 1
ATOM 3375 O O . ARG B 1 209 ? 49.795 -3.233 6.282 1.00 19.43 269 ARG B O 1
ATOM 3383 N N . ILE B 1 210 ? 49.100 -1.074 6.491 1.00 18.68 270 ILE B N 1
ATOM 3384 C CA . ILE B 1 210 ? 47.707 -1.393 6.744 1.00 17.65 270 ILE B CA 1
ATOM 3385 C C . ILE B 1 210 ? 47.111 -2.127 5.535 1.00 18.02 270 ILE B C 1
ATOM 3386 O O . ILE B 1 210 ? 46.456 -3.167 5.693 1.00 17.01 270 ILE B O 1
ATOM 3391 N N . GLU B 1 211 ? 47.353 -1.588 4.339 1.00 16.52 271 GLU B N 1
ATOM 3392 C CA . GLU B 1 211 ? 46.856 -2.237 3.120 1.00 17.39 271 GLU B CA 1
ATOM 3393 C C . GLU B 1 211 ? 47.398 -3.663 2.972 1.00 17.45 271 GLU B C 1
ATOM 3394 O O . GLU B 1 211 ? 46.641 -4.569 2.604 1.00 17.22 271 GLU B O 1
ATOM 3400 N N . ASN B 1 212 ? 48.691 -3.840 3.244 1.00 18.07 272 ASN B N 1
ATOM 3401 C CA . ASN B 1 212 ? 49.314 -5.177 3.144 1.00 19.63 272 ASN B CA 1
ATOM 3402 C C . ASN B 1 212 ? 48.679 -6.186 4.115 1.00 19.06 272 ASN B C 1
ATOM 3403 O O . ASN B 1 212 ? 48.474 -7.342 3.750 1.00 18.47 272 ASN B O 1
ATOM 3408 N N . VAL B 1 213 ? 48.367 -5.729 5.335 1.00 18.01 273 VAL B N 1
ATOM 3409 C CA . VAL B 1 213 ? 47.625 -6.544 6.310 1.00 17.63 273 VAL B CA 1
ATOM 3410 C C . VAL B 1 213 ? 46.285 -6.959 5.729 1.00 18.58 273 VAL B C 1
ATOM 3411 O O . VAL B 1 213 ? 45.963 -8.151 5.693 1.00 18.72 273 VAL B O 1
ATOM 3415 N N . VAL B 1 214 ? 45.511 -5.989 5.241 1.00 18.40 274 VAL B N 1
ATOM 3416 C CA . VAL B 1 214 ? 44.199 -6.300 4.655 1.00 18.86 274 VAL B CA 1
ATOM 3417 C C . VAL B 1 214 ? 44.298 -7.316 3.476 1.00 19.78 274 VAL B C 1
ATOM 3418 O O . VAL B 1 214 ? 43.468 -8.192 3.343 1.00 20.56 274 VAL B O 1
ATOM 3422 N N . LEU B 1 215 ? 45.324 -7.172 2.646 1.00 20.93 275 LEU B N 1
ATOM 3423 C CA . LEU B 1 215 ? 45.532 -8.043 1.498 1.00 22.40 275 LEU B CA 1
ATOM 3424 C C . LEU B 1 215 ? 45.965 -9.451 1.892 1.00 22.86 275 LEU B C 1
ATOM 3425 O O . LEU B 1 215 ? 45.457 -10.409 1.318 1.00 22.28 275 LEU B O 1
ATOM 3430 N N . ASP B 1 216 ? 46.823 -9.563 2.913 1.00 23.91 276 ASP B N 1
ATOM 3431 C CA . ASP B 1 216 ? 47.574 -10.811 3.198 1.00 24.78 276 ASP B CA 1
ATOM 3432 C C . ASP B 1 216 ? 47.241 -11.532 4.498 1.00 25.76 276 ASP B C 1
ATOM 3433 O O . ASP B 1 216 ? 47.326 -12.769 4.566 1.00 24.50 276 ASP B O 1
ATOM 3438 N N . ALA B 1 217 ? 46.857 -10.783 5.538 1.00 24.78 277 ALA B N 1
ATOM 3439 C CA . ALA B 1 217 ? 46.745 -11.387 6.864 1.00 25.34 277 ALA B CA 1
ATOM 3440 C C . ALA B 1 217 ? 45.543 -12.293 7.006 1.00 25.52 277 ALA B C 1
ATOM 3441 O O . ALA B 1 217 ? 44.500 -12.075 6.399 1.00 26.46 277 ALA B O 1
ATOM 3443 N N . ASN B 1 218 ? 45.681 -13.264 7.892 1.00 26.45 278 ASN B N 1
ATOM 3444 C CA . ASN B 1 218 ? 44.599 -14.174 8.249 1.00 28.19 278 ASN B CA 1
ATOM 3445 C C . ASN B 1 218 ? 43.772 -13.714 9.454 1.00 27.43 278 ASN B C 1
ATOM 3446 O O . ASN B 1 218 ? 43.195 -14.533 10.175 1.00 29.13 278 ASN B O 1
ATOM 3451 N N . CYS B 1 219 ? 43.689 -12.409 9.671 1.00 25.23 279 CYS B N 1
ATOM 3452 C CA . CYS B 1 219 ? 42.900 -11.864 10.765 1.00 23.71 279 CYS B CA 1
ATOM 3453 C C . CYS B 1 219 ? 41.410 -11.774 10.387 1.00 23.05 279 CYS B C 1
ATOM 3454 O O . CYS B 1 219 ? 41.047 -12.016 9.258 1.00 24.44 279 CYS B O 1
ATOM 3457 N N . SER B 1 220 ? 40.554 -11.437 11.329 1.00 22.33 280 SER B N 1
ATOM 3458 C CA . SER B 1 220 ? 39.123 -11.420 11.099 1.00 23.03 280 SER B CA 1
ATOM 3459 C C . SER B 1 220 ? 38.732 -10.349 10.099 1.00 23.37 280 SER B C 1
ATOM 3460 O O . SER B 1 220 ? 39.352 -9.283 10.040 1.00 19.71 280 SER B O 1
ATOM 3463 N N . ARG B 1 221 ? 37.652 -10.629 9.375 1.00 22.64 281 ARG B N 1
ATOM 3464 C CA . ARG B 1 221 ? 36.995 -9.632 8.512 1.00 22.38 281 ARG B CA 1
ATOM 3465 C C . ARG B 1 221 ? 36.643 -8.297 9.187 1.00 21.92 281 ARG B C 1
ATOM 3466 O O . ARG B 1 221 ? 36.950 -7.214 8.649 1.00 20.67 281 ARG B O 1
ATOM 3474 N N . ASP B 1 222 ? 36.005 -8.324 10.358 1.00 21.04 282 ASP B N 1
ATOM 3475 C CA . ASP B 1 222 ? 35.668 -7.048 10.959 1.00 20.57 282 ASP B CA 1
ATOM 3476 C C . ASP B 1 222 ? 36.902 -6.175 11.330 1.00 19.54 282 ASP B C 1
ATOM 3477 O O . ASP B 1 222 ? 36.831 -4.945 11.291 1.00 17.65 282 ASP B O 1
ATOM 3482 N N . VAL B 1 223 ? 38.011 -6.817 11.677 1.00 18.68 283 VAL B N 1
ATOM 3483 C CA . VAL B 1 223 ? 39.265 -6.072 11.989 1.00 17.73 283 VAL B CA 1
ATOM 3484 C C . VAL B 1 223 ? 39.793 -5.454 10.672 1.00 18.44 283 VAL B C 1
ATOM 3485 O O . VAL B 1 223 ? 40.185 -4.278 10.630 1.00 16.33 283 VAL B O 1
ATOM 3489 N N . LYS B 1 224 ? 39.788 -6.237 9.603 1.00 17.10 284 LYS B N 1
ATOM 3490 C CA . LYS B 1 224 ? 40.155 -5.669 8.294 1.00 18.65 284 LYS B CA 1
ATOM 3491 C C . LYS B 1 224 ? 39.258 -4.495 7.911 1.00 16.90 284 LYS B C 1
ATOM 3492 O O . LYS B 1 224 ? 39.747 -3.496 7.421 1.00 18.25 284 LYS B O 1
ATOM 3498 N N . GLN B 1 225 ? 37.958 -4.612 8.113 1.00 17.31 285 GLN B N 1
ATOM 3499 C CA . GLN B 1 225 ? 37.025 -3.499 7.817 1.00 17.98 285 GLN B CA 1
ATOM 3500 C C . GLN B 1 225 ? 37.364 -2.279 8.673 1.00 17.89 285 GLN B C 1
ATOM 3501 O O . GLN B 1 225 ? 37.389 -1.174 8.172 1.00 17.33 285 GLN B O 1
ATOM 3507 N N . MET B 1 226 ? 37.694 -2.504 9.954 1.00 17.61 286 MET B N 1
ATOM 3508 C CA . MET B 1 226 ? 38.230 -1.436 10.812 1.00 19.30 286 MET B CA 1
ATOM 3509 C C . MET B 1 226 ? 39.447 -0.741 10.218 1.00 18.32 286 MET B C 1
ATOM 3510 O O . MET B 1 226 ? 39.487 0.473 10.149 1.00 19.29 286 MET B O 1
ATOM 3515 N N . LEU B 1 227 ? 40.435 -1.528 9.797 1.00 18.20 287 LEU B N 1
ATOM 3516 C CA . LEU B 1 227 ? 41.630 -1.012 9.158 1.00 18.36 287 LEU B CA 1
ATOM 3517 C C . LEU B 1 227 ? 41.283 -0.217 7.875 1.00 18.55 287 LEU B C 1
ATOM 3518 O O . LEU B 1 227 ? 41.841 0.851 7.645 1.00 19.37 287 LEU B O 1
ATOM 3523 N N . LEU B 1 228 ? 40.371 -0.719 7.050 1.00 18.67 288 LEU B N 1
ATOM 3524 C CA . LEU B 1 228 ? 39.942 0.040 5.845 1.00 19.26 288 LEU B CA 1
ATOM 3525 C C . LEU B 1 228 ? 39.380 1.422 6.139 1.00 20.71 288 LEU B C 1
ATOM 3526 O O . LEU B 1 228 ? 39.709 2.396 5.432 1.00 20.51 288 LEU B O 1
ATOM 3531 N N . LYS B 1 229 ? 38.558 1.523 7.185 1.00 21.71 289 LYS B N 1
ATOM 3532 C CA . LYS B 1 229 ? 38.056 2.806 7.637 1.00 23.99 289 LYS B CA 1
ATOM 3533 C C . LYS B 1 229 ? 39.132 3.798 7.968 1.00 25.21 289 LYS B C 1
ATOM 3534 O O . LYS B 1 229 ? 38.970 5.009 7.696 1.00 26.19 289 LYS B O 1
ATOM 3540 N N . LEU B 1 230 ? 40.246 3.325 8.510 1.00 24.61 290 LEU B N 1
ATOM 3541 C CA . LEU B 1 230 ? 41.365 4.236 8.752 1.00 26.79 290 LEU B CA 1
ATOM 3542 C C . LEU B 1 230 ? 42.013 4.718 7.470 1.00 28.56 290 LEU B C 1
ATOM 3543 O O . LEU B 1 230 ? 42.465 5.882 7.417 1.00 29.07 290 LEU B O 1
ATOM 3548 N N . VAL B 1 231 ? 42.088 3.834 6.470 1.00 28.77 291 VAL B N 1
ATOM 3549 C CA . VAL B 1 231 ? 42.623 4.181 5.155 1.00 31.26 291 VAL B CA 1
ATOM 3550 C C . VAL B 1 231 ? 41.771 5.278 4.499 1.00 33.03 291 VAL B C 1
ATOM 3551 O O . VAL B 1 231 ? 42.302 6.148 3.841 1.00 35.62 291 VAL B O 1
ATOM 3555 N N . GLU B 1 232 ? 40.460 5.223 4.631 1.00 35.56 292 GLU B N 1
ATOM 3556 C CA . GLU B 1 232 ? 39.615 6.310 4.123 1.00 39.06 292 GLU B CA 1
ATOM 3557 C C . GLU B 1 232 ? 39.954 7.690 4.746 1.00 41.96 292 GLU B C 1
ATOM 3558 O O . GLU B 1 232 ? 40.131 8.691 4.013 1.00 43.00 292 GLU B O 1
ATOM 3564 N N . LEU B 1 233 ? 40.063 7.720 6.084 1.00 44.22 293 LEU B N 1
ATOM 3565 C CA . LEU B 1 233 ? 40.275 8.938 6.901 1.00 46.56 293 LEU B CA 1
ATOM 3566 C C . LEU B 1 233 ? 41.689 9.555 6.804 1.00 47.42 293 LEU B C 1
ATOM 3567 O O . LEU B 1 233 ? 41.834 10.770 6.668 1.00 48.28 293 LEU B O 1
ATOM 3572 N N . ARG B 1 234 ? 42.717 8.712 6.885 1.00 48.74 294 ARG B N 1
ATOM 3573 C CA . ARG B 1 234 ? 44.113 9.151 6.982 1.00 49.50 294 ARG B CA 1
ATOM 3574 C C . ARG B 1 234 ? 44.715 9.436 5.609 1.00 49.83 294 ARG B C 1
ATOM 3575 O O . ARG B 1 234 ? 45.939 9.457 5.456 1.00 49.89 294 ARG B O 1
#

Nearest PDB structures (foldseek):
  3rk6-assembly2_B  TM=9.892E-01  e=1.122E-28  Homo sapiens
  4iul-assembly3_A  TM=6.763E-01  e=9.659E-06  Homo sapiens
  3rk6-assembly2_B  TM=1.005E+00  e=9.271E-31  Homo sapiens
  4jhj-assembly1_A  TM=8.396E-01  e=2.247E-05  Danio rerio
  4iul-assembly3_A  TM=7.251E-01  e=1.865E-05  Homo sapiens

Radius of gyration: 23.75 Å; Cα contacts (8 Å, |Δi|>4): 483; chains: 2; bounding box: 65×46×62 Å

Foldseek 3Di:
DLLVLLVVVLVVCLVCVPCCVVCVVVVLVVCLVPQADPVSLLVSLVSLLVCQLPPPPCLQVSLQSLQVNQPRRPDQDPVGGSVGSNLVVLVVVLVCLLVLLDDDPVSVSSVLSSLSSLLNNQVRNWDLDPVRDTDGDPSSLVSNLVNLVSLLVNPELVSLVSNLVSCVRCVVVSVVVCVVVVHCSVVVSLVSLVCCLVPPPYDPVSNVSSVVSNVVD/DLLVVLVVVLVVCQVCVVCCVVCVLVVQVVCLVPVAAPVSLLVSLVSLLCSQLPPPPCLQVSLQSLQVNQVRRPDAYPVGDSNVSNVVVLVVVLVCLLVQLVDDPVSVSSSLSSLSSLLNNQVNHWDADPVRDTDGDPVSLVSNLVNLVSLLVNPELVSLVSSLVSCVSCVVVSVVVCVVVVHCSVVVSLVSLVCCLVDPPYDPVSNVSSVVVNVVD

Secondary structure (DSSP, 8-state):
-HHHHHHHHHHHHHH-GGGHHHHHHHHHHHHHHH--SHHHHHHHHHHHHHHHHSSTT-HHHHHHHHHHHHHH-----TT--HHHHHHHHHHHHHTTHHHHTSS-HHHHHHHHHHHHHHHHHHHH--EE-TTSSEE--HHHHHHHHHHHHHHHHS--HHHHHHHHHHHHHHHHHHHHHHHHTT--HHHHHHHHHHHHHHH----HHHHHHHHHHHHH-/-HHHHHHHHHHHHHH-GGGHHHHHHHHHHHHHHH--SHHHHHHHHHHHHHHHHHSTT-HHHHHHHHHHHHHH-----TT--HHHHHHHHHHHHHTTHHHHTTS-HHHHHHHHHHHHHHHHHHHH--EE-TTS-EE--HHHHHHHHHHHHHHHHS--HHHHHHHHHHHHHHHHHHHHHHHHTT--HHHHHHHHHHHHHHH----HHHHHHHHHHHHH-